Protein AF-A0A353C1I8-F1 (afdb_monomer)

Sequence (495 aa):
MKKYILSLVLAIIIIFTGSYCLAETSTTELSKLLEEGRFQEIILKARKELRRQPDNPEINLRLGQALTERLQFTEAIPYLEKANHQNDYLWIKGWALDYLGRCYFATNALDESRADFKECLELKATPNGLNDATYYDNLFGFSERFAKWSTIPSEHFIFHFEQPSKVQDTAAFIRDYENAFTKIAPFFQAKIPRKIQYFIWNSDELMRFFHSPGGFTNSEYCIIHARYFQSAGHEMTQVFSYYIHPFPVRVGLINEGVAVYFDQTGTDQLKLARWLLAEHDVHQVSIRELWNQWNQLPEEESYPVAGSFVKYLMEHGGEQKFKRLLADQSIENARRIYGSRLDRFIKDFEKLLSSPNEVVKIDALKLTKAYWSNDPQMQNLGMADDPRCFFVELEMPRSDILPDQLGGFPKDIPQEYRTFILTADGKLPIAVNTDTMKMTLNNQSYWYIQFEISNDDFNKMEPGIEYRLAAVKADPKNRIRISPEVKLTRSVSEK

Foldseek 3Di:
DVVVVVVVVVVVVCVVVVVVVVVVVLLVVLVVCVVVLVLVVLLVSLVVVCVVVVLPLSSLLSNLVSCVSLLVLVVSQVSLVSNQPRDPQLVSNLSSLLSNLSSCLLVVVNVSNLVSLVVSCVSPRDPVSNLSSVLVCVQSLNDPLQVPWDWDDDDQAIETESDCVLVVDPPVLVVVLVVLCVVQCVLLVFDQPGRAYEYEDPDCVCCVNVVDRAKEEPLSSNYIYGYSPFQSQQRVQLNSLPRSESQAADFCLQSLLSSLLSSPPPFQLLLQLLVVCVVVVNQFDQVLCCRVPVVPDDPSNSNSLSVVLLVLCCVPVHSVLSSVCSRYVHVVVVCVSRPPCVVVSRVVSRVSSNPPRPPPPLLAWEFDEKAACPRPVNVSQVGDNDRQKMKTWTDGPPPSDDCPVVQFDDPVQDVLQVWKWWDFPPADIFGWDWGWDWTADPNDIITIIMIGGDPVRVVSADAPTKIDMDRPDQDPSNHYHYPPPHIDGRHDPPD

Radius of gyration: 30.58 Å; Cα contacts (8 Å, |Δi|>4): 759; chains: 1; bounding box: 70×41×117 Å

Mean predicted aligned error: 13.01 Å

Solvent-accessible surface area (backbone atoms only — not comparable to full-atom values): 26838 Å² total; per-residue (Å²): 108,73,70,59,53,52,52,51,53,50,49,50,50,51,52,52,52,53,52,49,56,52,49,57,56,46,54,54,51,47,52,53,33,54,77,70,65,40,32,74,57,34,43,57,49,32,58,60,48,35,76,78,44,75,71,43,25,66,52,26,31,52,31,16,52,29,27,43,80,66,70,36,27,84,73,12,43,70,29,16,52,45,11,41,73,52,56,92,50,55,54,53,30,26,49,15,24,35,54,37,16,53,27,24,46,70,70,68,40,55,68,62,12,50,50,25,33,51,50,22,62,72,62,49,48,39,74,67,52,34,51,51,34,50,50,50,32,52,72,72,57,65,40,76,82,44,73,75,36,50,76,49,78,58,95,61,37,34,37,34,25,59,56,57,86,79,45,88,50,59,68,58,54,52,49,51,38,53,52,38,47,68,66,50,45,76,77,56,68,36,70,72,94,63,59,32,40,37,37,33,38,81,61,76,55,50,32,75,75,68,72,34,90,58,54,52,60,45,48,91,70,35,32,34,43,30,35,76,83,57,60,60,16,29,54,58,36,48,37,38,56,45,46,63,32,100,75,49,41,81,29,58,36,57,52,48,4,50,12,52,60,52,15,76,78,79,62,45,28,55,61,50,20,34,49,46,29,59,77,70,70,52,77,78,71,57,65,67,54,29,52,78,37,55,81,76,42,60,69,84,41,39,44,26,44,17,12,29,48,44,52,48,44,32,75,76,64,32,56,73,54,46,60,60,27,53,39,34,42,47,68,70,50,41,39,73,72,52,42,84,51,43,67,51,52,52,52,58,47,43,50,60,52,62,44,80,68,79,75,80,68,71,66,46,45,32,37,60,45,55,42,47,21,71,34,70,75,35,45,76,68,72,48,71,75,42,85,48,29,32,36,32,36,49,52,66,76,97,56,68,72,73,59,91,80,46,93,42,71,71,81,89,55,58,65,68,55,71,36,40,30,37,38,37,94,97,52,79,73,34,70,44,48,79,50,56,46,82,45,76,55,95,95,39,79,46,42,32,36,41,32,40,38,50,74,73,53,49,70,68,54,59,60,77,44,63,30,32,65,41,62,77,35,83,43,94,75,49,38,62,40,70,41,97,72,30,49,47,58,45,72,74,79,81,128

pLDDT: mean 83.52, std 16.04, range [29.86, 98.69]

Secondary structure (DSSP, 8-state):
-HHHHHHHHHHHHHHHHHHHHHHHHHHHHHHHHHHTT-HHHHHHHHHHHHTT-TT-HHHHHHHHHHHHTTT-HHHHHHHHHHHHHS-S-HHHHHHHHHHHHHHHHHTT-HHHHHHHHHHHHHH---HHHHHHHHHHHHHTT-SGGGGGSEEEE-SSEEEEES-GGGSTTHHHHHHHHHHHHHHHHHHH----SSPEEEEEE-STHHHHHH--SSEEEETTTTEEEEETTS-SSHHHHHHHHHTTSSS-B--HHHHHHHHHHTSSS---HHHHHHHHHHHTT-----HHHHHH-GGGS-HHHHHHHHHHHHHHHHHHH-HHHHHHHHHB--HHHHHHHHTTHHHHHHHHHHHHHTS---------EEEEEEEETTSHHHHTTT----TTEEEEEEE----S--GGGS-SS-TTS-GGGS-EEEE-TTS--EEEEEEEEEEEETTEEEEEEEEEE-HHHHHTPPTTPEEEEEESS--TT--EEE-TT-EEE------

Nearest PDB structures (foldseek):
  5lyn-assembly1_B  TM=8.094E-01  e=4.444E-02  Saccharomyces cerevisiae
  5lyp-assembly1_A  TM=7.449E-01  e=5.897E-02  Saccharomyces cerevisiae
  6ww7-assembly1_B  TM=6.522E-01  e=4.700E-01  Homo sapiens
  3u4t-assembly2_B  TM=4.123E-01  e=1.445E-01  Cytophaga hutchinsonii ATCC 33406
  6voa-assembly1_F  TM=2.983E-01  e=1.099E+00  Bos taurus

Structure (mmCIF, N/CA/C/O backbone):
data_AF-A0A353C1I8-F1
#
_entry.id   AF-A0A353C1I8-F1
#
loop_
_atom_site.group_PDB
_atom_site.id
_atom_site.type_symbol
_atom_site.label_atom_id
_atom_site.label_alt_id
_atom_site.label_comp_id
_atom_site.label_asym_id
_atom_site.label_entity_id
_atom_site.label_seq_id
_atom_site.pdbx_PDB_ins_code
_atom_site.Cartn_x
_atom_site.Cartn_y
_atom_site.Cartn_z
_atom_site.occupancy
_atom_site.B_iso_or_equiv
_atom_site.auth_seq_id
_atom_site.auth_comp_id
_atom_site.auth_asym_id
_atom_site.auth_atom_id
_atom_site.pdbx_PDB_model_num
ATOM 1 N N . MET A 1 1 ? 39.532 10.361 -61.405 1.00 53.44 1 MET A N 1
ATOM 2 C CA . MET A 1 1 ? 39.625 10.078 -59.952 1.00 53.44 1 MET A CA 1
ATOM 3 C C . MET A 1 1 ? 39.045 11.183 -59.065 1.00 53.44 1 MET A C 1
ATOM 5 O O . MET A 1 1 ? 38.074 10.896 -58.385 1.00 53.44 1 MET A O 1
ATOM 9 N N . LYS A 1 2 ? 39.525 12.440 -59.098 1.00 47.44 2 LYS A N 1
ATOM 10 C CA . LYS A 1 2 ? 39.047 13.515 -58.187 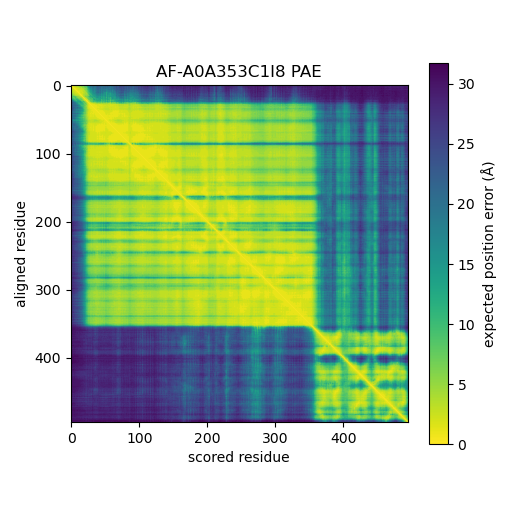1.00 47.44 2 LYS A CA 1
ATOM 11 C C . LYS A 1 2 ? 37.521 13.776 -58.184 1.00 47.44 2 LYS A C 1
ATOM 13 O O . LYS A 1 2 ? 36.954 13.932 -57.111 1.00 47.44 2 LYS A O 1
ATOM 18 N N . LYS A 1 3 ? 36.837 13.754 -59.341 1.00 49.81 3 LYS A N 1
ATOM 19 C CA . LYS A 1 3 ? 35.361 13.923 -59.417 1.00 49.81 3 LYS A CA 1
ATOM 20 C C . LYS A 1 3 ? 34.565 12.770 -58.781 1.00 49.81 3 LYS A C 1
ATOM 22 O O . LYS A 1 3 ? 33.515 13.011 -58.194 1.00 49.81 3 LYS A O 1
ATOM 27 N N . TYR A 1 4 ? 35.074 11.540 -58.868 1.00 53.56 4 TYR A N 1
ATOM 28 C CA . TYR A 1 4 ? 34.428 10.359 -58.283 1.00 53.56 4 TYR A CA 1
ATOM 29 C C . TYR A 1 4 ? 34.605 10.313 -56.762 1.00 53.56 4 TYR A C 1
ATOM 31 O O . TYR A 1 4 ? 33.657 10.001 -56.055 1.00 53.56 4 TYR A O 1
ATOM 39 N N . ILE A 1 5 ? 35.776 10.720 -56.256 1.00 58.53 5 ILE A N 1
ATOM 40 C CA . ILE A 1 5 ? 36.032 10.847 -54.812 1.00 58.53 5 ILE A CA 1
ATOM 41 C C . ILE A 1 5 ? 35.139 11.938 -54.203 1.00 58.53 5 ILE A C 1
ATOM 43 O O . ILE A 1 5 ? 34.511 11.701 -53.180 1.00 58.53 5 ILE A O 1
ATOM 47 N N . LEU A 1 6 ? 35.006 13.098 -54.859 1.00 44.75 6 LEU A N 1
ATOM 48 C CA . LEU A 1 6 ? 34.136 14.177 -54.376 1.00 44.75 6 LEU A CA 1
ATOM 49 C C . LEU A 1 6 ? 32.653 13.768 -54.348 1.00 44.75 6 LEU A C 1
ATOM 51 O O . LEU A 1 6 ? 31.956 14.084 -53.393 1.00 44.75 6 LEU A O 1
ATOM 55 N N . SER A 1 7 ? 32.187 13.025 -55.358 1.00 50.56 7 SER A N 1
ATOM 56 C CA . SER A 1 7 ? 30.799 12.533 -55.419 1.00 50.56 7 SER A CA 1
ATOM 57 C C . SER A 1 7 ? 30.518 11.449 -54.370 1.00 50.56 7 SER A C 1
ATOM 59 O O . SER A 1 7 ? 29.439 11.433 -53.785 1.00 50.56 7 SER A O 1
ATOM 61 N N . LEU A 1 8 ? 31.495 10.578 -54.087 1.00 55.38 8 LEU A N 1
ATOM 62 C CA . LEU A 1 8 ? 31.402 9.566 -53.031 1.00 55.38 8 LEU A CA 1
ATOM 63 C C . LEU A 1 8 ? 31.379 10.210 -51.637 1.00 55.38 8 LEU A C 1
ATOM 65 O O . LEU A 1 8 ? 30.558 9.836 -50.808 1.00 55.38 8 LEU A O 1
ATOM 69 N N . VAL A 1 9 ? 32.225 11.215 -51.396 1.00 62.06 9 VAL A N 1
ATOM 70 C CA . VAL A 1 9 ? 32.237 11.973 -50.135 1.00 62.06 9 VAL A CA 1
ATOM 71 C C . VAL A 1 9 ? 30.920 12.727 -49.938 1.00 62.06 9 VAL A C 1
ATOM 73 O O . VAL A 1 9 ? 30.363 12.681 -48.847 1.00 62.06 9 VAL A O 1
ATOM 76 N N . LEU A 1 10 ? 30.365 13.351 -50.984 1.00 54.94 10 LEU A N 1
ATOM 77 C CA . LEU A 1 10 ? 29.067 14.030 -50.897 1.00 54.94 10 LEU A CA 1
ATOM 78 C C . LEU A 1 10 ? 27.916 13.051 -50.614 1.00 54.94 10 LEU A C 1
ATOM 80 O O . LEU A 1 10 ? 27.048 13.352 -49.802 1.00 54.94 10 LEU A O 1
ATOM 84 N N . ALA A 1 11 ? 27.918 11.875 -51.251 1.00 58.38 11 ALA A N 1
ATOM 85 C CA . ALA A 1 11 ? 26.917 10.836 -51.011 1.00 58.38 11 ALA A CA 1
ATOM 86 C C . ALA A 1 11 ? 27.003 10.279 -49.582 1.00 58.38 11 ALA A C 1
ATOM 88 O O . ALA A 1 11 ? 25.976 10.119 -48.931 1.00 58.38 11 ALA A O 1
ATOM 89 N N . ILE A 1 12 ? 28.216 10.053 -49.068 1.00 65.12 12 ILE A N 1
ATOM 90 C CA . ILE A 1 12 ? 28.443 9.657 -47.673 1.00 65.12 12 ILE A CA 1
ATOM 91 C C . ILE A 1 12 ? 27.928 10.752 -46.734 1.00 65.12 12 ILE A C 1
ATOM 93 O O . ILE A 1 12 ? 27.145 10.449 -45.843 1.00 65.12 12 ILE A O 1
ATOM 97 N N . ILE A 1 13 ? 28.271 12.022 -46.967 1.00 62.88 13 ILE A N 1
ATOM 98 C CA . ILE A 1 13 ? 27.794 13.139 -46.138 1.00 62.88 13 ILE A CA 1
ATOM 99 C C . ILE A 1 13 ? 26.263 13.219 -46.141 1.00 62.88 13 ILE A C 1
ATOM 101 O O . ILE A 1 13 ? 25.685 13.343 -45.072 1.00 62.88 13 ILE A O 1
ATOM 105 N N . ILE A 1 14 ? 25.597 13.090 -47.293 1.00 59.69 14 ILE A N 1
ATOM 106 C CA . ILE A 1 14 ? 24.125 13.135 -47.390 1.00 59.69 14 ILE A CA 1
ATOM 107 C C . ILE A 1 14 ? 23.469 11.937 -46.683 1.00 59.69 14 ILE A C 1
ATOM 109 O O . ILE A 1 14 ? 22.440 12.094 -46.027 1.00 59.69 14 ILE A O 1
ATOM 113 N N . ILE A 1 15 ? 24.057 10.741 -46.777 1.00 58.75 15 ILE A N 1
ATOM 114 C CA . ILE A 1 15 ? 23.568 9.550 -46.066 1.00 58.75 15 ILE A CA 1
ATOM 115 C C . ILE A 1 15 ? 23.750 9.719 -44.552 1.00 58.75 15 ILE A C 1
ATOM 117 O O . ILE A 1 15 ? 22.837 9.396 -43.790 1.00 58.75 15 ILE A O 1
ATOM 121 N N . PHE A 1 16 ? 24.889 10.260 -44.112 1.00 55.78 16 PHE A N 1
ATOM 122 C CA . PHE A 1 16 ? 25.158 10.524 -42.701 1.00 55.78 16 PHE A CA 1
ATOM 123 C C . PHE A 1 16 ? 24.246 11.623 -42.143 1.00 55.78 16 PHE A C 1
ATOM 125 O O . PHE A 1 16 ? 23.630 11.406 -41.105 1.00 55.78 16 PHE A O 1
ATOM 132 N N . THR A 1 17 ? 24.074 12.755 -42.835 1.00 54.47 17 THR A N 1
ATOM 133 C CA . THR A 1 17 ? 23.205 13.855 -42.376 1.00 54.47 17 THR A CA 1
ATOM 134 C C . THR A 1 17 ? 21.725 13.483 -42.414 1.00 54.47 17 THR A C 1
ATOM 136 O O . THR A 1 17 ? 20.994 13.808 -41.481 1.00 54.47 17 THR A O 1
ATOM 139 N N . GLY A 1 18 ? 21.280 12.741 -43.433 1.00 51.94 18 GLY A N 1
ATOM 140 C CA . GLY A 1 18 ? 19.916 12.210 -43.502 1.00 51.94 18 GLY A CA 1
ATOM 141 C C . GLY A 1 18 ? 19.620 11.196 -42.394 1.00 51.94 18 GLY A C 1
ATOM 142 O O . GLY A 1 18 ? 18.542 11.228 -41.804 1.00 51.94 18 GLY A O 1
ATOM 143 N N . SER A 1 19 ? 20.589 10.338 -42.058 1.00 58.53 19 SER A N 1
ATOM 144 C CA . SER A 1 19 ? 20.462 9.385 -40.945 1.00 58.53 19 SER A CA 1
ATOM 145 C C . SER A 1 19 ? 20.445 10.084 -39.583 1.00 58.53 19 SER A C 1
ATOM 147 O O . SER A 1 19 ? 19.695 9.664 -38.706 1.00 58.53 19 SER A O 1
ATOM 149 N N . TYR A 1 20 ? 21.217 11.165 -39.425 1.00 57.91 20 TYR A N 1
ATOM 150 C CA . TYR A 1 20 ? 21.259 11.969 -38.200 1.00 57.91 20 TYR A CA 1
ATOM 151 C C . TYR A 1 20 ? 19.944 12.724 -37.961 1.00 57.91 20 TYR A C 1
ATOM 153 O O . TYR A 1 20 ? 19.360 12.620 -36.888 1.00 57.91 20 TYR A O 1
ATOM 161 N N . CYS A 1 21 ? 19.421 13.404 -38.987 1.00 55.50 21 CYS A N 1
ATOM 162 C CA . CYS A 1 21 ? 18.167 14.157 -38.892 1.00 55.50 21 CYS A CA 1
ATOM 163 C C . CYS A 1 21 ? 16.962 13.235 -38.621 1.00 55.50 21 CYS A C 1
ATOM 165 O O . CYS A 1 21 ? 16.098 13.550 -37.803 1.00 55.50 21 CYS A O 1
ATOM 167 N N . LEU A 1 22 ? 16.925 12.048 -39.241 1.00 59.00 22 LEU A N 1
ATOM 168 C CA . LEU A 1 22 ? 15.900 11.042 -38.946 1.00 59.00 22 LEU A CA 1
ATOM 169 C C . LEU A 1 22 ? 16.014 10.481 -37.520 1.00 59.00 22 LEU A C 1
ATOM 171 O O . LEU A 1 22 ? 14.983 10.237 -36.901 1.00 59.00 22 LEU A O 1
ATOM 175 N N . ALA A 1 23 ? 17.230 10.292 -36.996 1.00 59.75 23 ALA A N 1
ATOM 176 C CA . ALA A 1 23 ? 17.440 9.829 -35.623 1.00 59.75 23 ALA A CA 1
ATOM 177 C C . ALA A 1 23 ? 16.938 10.853 -34.590 1.00 59.75 23 ALA A C 1
ATOM 179 O O . ALA A 1 23 ? 16.207 10.483 -33.679 1.00 59.75 23 ALA A O 1
ATOM 180 N N . GLU A 1 24 ? 17.251 12.134 -34.785 1.00 62.72 24 GLU A N 1
ATOM 181 C CA . GLU A 1 24 ? 16.838 13.241 -33.907 1.00 62.72 24 GLU A CA 1
ATOM 182 C C . GLU A 1 24 ? 15.310 13.447 -33.898 1.00 62.72 24 GLU A C 1
ATOM 184 O O . GLU A 1 24 ? 14.692 13.699 -32.860 1.00 62.72 24 GLU A O 1
ATOM 189 N N . THR A 1 25 ? 14.663 13.251 -35.052 1.00 69.94 25 THR A N 1
ATOM 190 C CA . THR A 1 25 ? 13.193 13.295 -35.152 1.00 69.94 25 THR A CA 1
ATOM 191 C C . THR A 1 25 ? 12.544 12.107 -34.423 1.00 69.94 25 THR A C 1
ATOM 193 O O . THR A 1 25 ? 11.500 12.261 -33.787 1.00 69.94 25 THR A O 1
ATOM 196 N N . SER A 1 26 ? 13.171 10.927 -34.484 1.00 76.25 26 SER A N 1
ATOM 197 C CA . SER A 1 26 ? 12.710 9.703 -33.811 1.00 76.25 26 SER A CA 1
ATOM 198 C C . SER A 1 26 ? 12.802 9.796 -32.291 1.00 76.25 26 SER A C 1
ATOM 200 O O . SER A 1 26 ? 11.831 9.503 -31.595 1.00 76.25 26 SER A O 1
ATOM 202 N N . THR A 1 27 ? 13.940 10.236 -31.753 1.00 83.19 27 THR A N 1
ATOM 203 C CA . THR A 1 27 ? 14.143 10.322 -30.299 1.00 83.19 27 THR A CA 1
ATOM 204 C C . THR A 1 27 ? 13.240 11.370 -29.648 1.00 83.19 27 THR A C 1
ATOM 206 O O . THR A 1 27 ? 12.719 11.147 -28.550 1.00 83.19 27 THR A O 1
ATOM 209 N N . THR A 1 28 ? 12.948 12.460 -30.365 1.00 87.50 28 THR A N 1
ATOM 210 C CA . THR A 1 28 ? 11.941 13.453 -29.961 1.00 87.50 28 THR A CA 1
ATOM 211 C C . THR A 1 28 ? 10.545 12.827 -29.849 1.00 87.50 28 THR A C 1
ATOM 213 O O . THR A 1 28 ? 9.833 13.053 -28.870 1.00 87.50 28 THR A O 1
ATOM 216 N N . GLU A 1 29 ? 10.149 11.995 -30.816 1.00 92.06 29 GLU A N 1
ATOM 217 C CA . GLU A 1 29 ? 8.852 11.310 -30.783 1.00 92.06 29 GLU A CA 1
ATOM 218 C C . GLU A 1 29 ? 8.757 10.291 -29.635 1.00 92.06 29 GLU A C 1
ATOM 220 O O . GLU A 1 29 ? 7.744 10.252 -28.935 1.00 92.06 29 GLU A O 1
ATOM 225 N N . LEU A 1 30 ? 9.805 9.490 -29.407 1.00 93.44 30 LEU A N 1
ATOM 226 C CA . LEU A 1 30 ? 9.844 8.536 -28.292 1.00 93.44 30 LEU A CA 1
ATOM 227 C C . LEU A 1 30 ? 9.759 9.241 -26.933 1.00 93.44 30 LEU A C 1
ATOM 229 O O . LEU A 1 30 ? 9.073 8.751 -26.040 1.00 93.44 30 LEU A O 1
ATOM 233 N N . SER A 1 31 ? 10.414 10.395 -26.788 1.00 89.50 31 SER A N 1
ATOM 234 C CA . SER A 1 31 ? 10.361 11.192 -25.557 1.00 89.50 31 SER A CA 1
ATOM 235 C C . SER A 1 31 ? 8.953 11.740 -25.304 1.00 89.50 31 SER A C 1
ATOM 237 O O . SER A 1 31 ? 8.444 11.619 -24.195 1.00 89.50 31 SER A O 1
ATOM 239 N N . LYS A 1 32 ? 8.261 12.217 -26.346 1.00 93.19 32 LYS A N 1
ATOM 240 C CA . LYS A 1 32 ? 6.855 12.635 -26.234 1.00 93.19 32 LYS A CA 1
ATOM 241 C C . LYS A 1 32 ? 5.934 11.483 -25.817 1.00 93.19 32 LYS A C 1
ATOM 243 O O . LYS A 1 32 ? 5.070 11.652 -24.966 1.00 93.19 32 LYS A O 1
ATOM 248 N N . LEU A 1 33 ? 6.110 10.299 -26.405 1.00 94.50 33 LEU A N 1
ATOM 249 C CA . LEU A 1 33 ? 5.322 9.121 -26.026 1.00 94.50 33 LEU A CA 1
ATOM 250 C C . LEU A 1 33 ? 5.577 8.694 -24.575 1.00 94.50 33 LEU A C 1
ATOM 252 O O . LEU A 1 33 ? 4.664 8.171 -23.938 1.00 94.50 33 LEU A O 1
ATOM 256 N N . LEU A 1 34 ? 6.795 8.905 -24.066 1.00 91.62 34 LEU A N 1
ATOM 257 C CA . LEU A 1 34 ? 7.148 8.644 -22.671 1.00 91.62 34 LEU A CA 1
ATOM 258 C C . LEU A 1 34 ? 6.402 9.595 -21.731 1.00 91.62 34 LEU A C 1
ATOM 260 O O . LEU A 1 34 ? 5.792 9.130 -20.774 1.00 91.62 34 LEU A O 1
ATOM 264 N N . GLU A 1 35 ? 6.376 10.891 -22.049 1.00 90.38 35 GLU A N 1
ATOM 265 C CA . GLU A 1 35 ? 5.594 11.895 -21.310 1.00 90.38 35 GLU A CA 1
ATOM 266 C C . GLU A 1 35 ? 4.085 11.588 -21.329 1.00 90.38 35 GLU A C 1
ATOM 268 O O . GLU A 1 35 ? 3.392 11.806 -20.339 1.00 90.38 35 GLU A O 1
ATOM 273 N N . GLU A 1 36 ? 3.573 11.032 -22.432 1.00 93.06 36 GLU A N 1
ATOM 274 C CA . GLU A 1 36 ? 2.180 10.578 -22.561 1.00 93.06 36 GLU A CA 1
ATOM 275 C C . GLU A 1 36 ? 1.908 9.213 -21.886 1.00 93.06 36 GLU A C 1
ATOM 277 O O . GLU A 1 36 ? 0.770 8.741 -21.904 1.00 93.06 36 GLU A O 1
ATOM 282 N N . GLY A 1 37 ? 2.925 8.535 -21.336 1.00 91.31 37 GLY A N 1
ATOM 283 C CA . GLY A 1 37 ? 2.793 7.201 -20.730 1.00 91.31 37 GLY A CA 1
ATOM 284 C C . GLY A 1 37 ? 2.445 6.083 -21.726 1.00 91.31 37 GLY A C 1
ATOM 285 O O . GLY A 1 37 ? 1.961 5.014 -21.349 1.00 91.31 37 GLY A O 1
ATOM 286 N N . ARG A 1 38 ? 2.668 6.292 -23.030 1.00 94.62 38 ARG A N 1
ATOM 287 C CA . ARG A 1 38 ? 2.300 5.350 -24.107 1.00 94.62 38 ARG A CA 1
ATOM 288 C C . ARG A 1 38 ? 3.380 4.293 -24.326 1.00 94.62 38 ARG A C 1
ATOM 290 O O . ARG A 1 38 ? 3.871 4.085 -25.438 1.00 94.62 38 ARG A O 1
ATOM 297 N N . PHE A 1 39 ? 3.728 3.577 -23.259 1.00 94.94 39 PHE A N 1
ATOM 298 C CA . PHE A 1 39 ? 4.864 2.648 -23.212 1.00 94.94 39 PHE A CA 1
ATOM 299 C C . PHE A 1 39 ? 4.815 1.551 -24.282 1.00 94.94 39 PHE A C 1
ATOM 301 O O . PHE A 1 39 ? 5.831 1.227 -24.894 1.00 94.94 39 PHE A O 1
ATOM 308 N N . GLN A 1 40 ? 3.629 1.013 -24.585 1.00 94.88 40 GLN A N 1
ATOM 309 C CA . GLN A 1 40 ? 3.490 -0.025 -25.611 1.00 94.88 40 GLN A CA 1
ATOM 310 C C . GLN A 1 40 ? 3.899 0.472 -27.008 1.00 94.88 40 GLN A C 1
ATOM 312 O O . GLN A 1 40 ? 4.462 -0.283 -27.803 1.00 94.88 40 GLN A O 1
ATOM 317 N N . GLU A 1 41 ? 3.640 1.741 -27.319 1.00 95.94 41 GLU A N 1
ATOM 318 C CA . GLU A 1 41 ? 4.019 2.332 -28.602 1.00 95.94 41 GLU A CA 1
ATOM 319 C C . GLU A 1 41 ? 5.510 2.631 -28.667 1.00 95.94 41 GLU A C 1
ATOM 321 O O . GLU A 1 41 ? 6.123 2.384 -29.709 1.00 95.94 41 GLU A O 1
ATOM 326 N N . ILE A 1 42 ? 6.104 3.063 -27.549 1.00 97.44 42 ILE A N 1
ATOM 327 C CA . ILE A 1 42 ? 7.559 3.200 -27.411 1.00 97.44 42 ILE A CA 1
ATOM 328 C C . ILE A 1 42 ? 8.226 1.858 -27.706 1.00 97.44 42 ILE A C 1
ATOM 330 O O . ILE A 1 42 ? 9.104 1.797 -28.563 1.00 97.44 42 ILE A O 1
ATOM 334 N N . ILE A 1 43 ? 7.759 0.767 -27.086 1.00 97.56 43 ILE A N 1
ATOM 335 C CA . ILE A 1 43 ? 8.314 -0.578 -27.297 1.00 97.56 43 ILE A CA 1
ATOM 336 C C . ILE A 1 43 ? 8.291 -0.958 -28.785 1.00 97.56 43 ILE A C 1
ATOM 338 O O . ILE A 1 43 ? 9.296 -1.420 -29.331 1.00 97.56 43 ILE A O 1
ATOM 342 N N . LEU A 1 44 ? 7.163 -0.751 -29.470 1.00 96.62 44 LEU A N 1
ATOM 343 C CA . LEU A 1 44 ? 7.022 -1.094 -30.888 1.00 96.62 44 LEU A CA 1
ATOM 344 C C . LEU A 1 44 ? 7.925 -0.241 -31.795 1.00 96.62 44 LEU A C 1
ATOM 346 O O . LEU A 1 44 ? 8.568 -0.781 -32.705 1.00 96.62 44 LEU A O 1
ATOM 350 N N . LYS A 1 45 ? 7.978 1.076 -31.563 1.00 96.12 45 LYS A N 1
ATOM 351 C CA . LYS A 1 45 ? 8.762 2.016 -32.377 1.00 96.12 45 LYS A CA 1
ATOM 352 C C . LYS A 1 45 ? 10.259 1.881 -32.129 1.00 96.12 45 LYS A C 1
ATOM 354 O O . LYS A 1 45 ? 10.999 1.653 -33.087 1.00 96.12 45 LYS A O 1
ATOM 359 N N . ALA A 1 46 ? 10.690 1.888 -30.871 1.00 96.62 46 ALA A N 1
ATOM 360 C CA . ALA A 1 46 ? 12.096 1.755 -30.508 1.00 96.62 46 ALA A CA 1
ATOM 361 C C . ALA A 1 46 ? 12.685 0.436 -31.036 1.00 96.62 46 ALA A C 1
ATOM 363 O O . ALA A 1 46 ? 13.735 0.441 -31.673 1.00 96.62 46 ALA A O 1
ATOM 364 N N . ARG A 1 47 ? 11.966 -0.696 -30.934 1.00 97.31 47 ARG A N 1
ATOM 365 C CA . ARG A 1 47 ? 12.409 -1.968 -31.549 1.00 97.31 47 ARG A CA 1
ATOM 366 C C . ARG A 1 47 ? 12.583 -1.877 -33.064 1.00 97.31 47 ARG A C 1
ATOM 368 O O . ARG A 1 47 ? 13.465 -2.528 -33.622 1.00 97.31 47 ARG A O 1
ATOM 375 N N . LYS A 1 48 ? 11.732 -1.120 -33.763 1.00 95.38 48 LYS A N 1
ATOM 376 C CA . LYS A 1 48 ? 11.855 -0.916 -35.215 1.00 95.38 48 LYS A CA 1
ATOM 377 C C . LYS A 1 48 ? 13.084 -0.084 -35.564 1.00 95.38 48 LYS A C 1
ATOM 379 O O . LYS A 1 48 ? 13.724 -0.373 -36.575 1.00 95.38 48 LYS A O 1
ATOM 384 N N . GLU A 1 49 ? 13.400 0.913 -34.755 1.00 93.81 49 GLU A N 1
ATOM 385 C CA . GLU A 1 49 ? 14.545 1.797 -34.959 1.00 93.81 49 GLU A CA 1
ATOM 386 C C . GLU A 1 49 ? 15.870 1.120 -34.604 1.00 93.81 49 GLU A C 1
ATOM 388 O O . GLU A 1 49 ? 16.806 1.179 -35.402 1.00 93.81 49 GLU A O 1
ATOM 393 N N . LEU A 1 50 ? 15.923 0.361 -33.505 1.00 95.06 50 LEU A N 1
ATOM 394 C CA . LEU A 1 50 ? 17.107 -0.409 -33.104 1.00 95.06 50 LEU A CA 1
ATOM 395 C C . LEU A 1 50 ? 17.500 -1.485 -34.126 1.00 95.06 50 LEU A C 1
ATOM 397 O O . LEU A 1 50 ? 18.662 -1.867 -34.193 1.00 95.06 50 LEU A O 1
ATOM 401 N N . ARG A 1 51 ? 16.588 -1.938 -35.002 1.00 94.50 51 ARG A N 1
ATOM 402 C CA . ARG A 1 51 ? 16.975 -2.784 -36.153 1.00 94.50 51 ARG A CA 1
ATOM 403 C C . ARG A 1 51 ? 17.915 -2.076 -37.131 1.00 94.50 51 ARG A C 1
ATOM 405 O O . ARG A 1 51 ? 18.622 -2.744 -37.876 1.00 94.50 51 ARG A O 1
ATOM 412 N N . ARG A 1 52 ? 17.872 -0.744 -37.185 1.00 92.56 52 ARG A N 1
ATOM 413 C CA . ARG A 1 52 ? 18.710 0.093 -38.056 1.00 92.56 52 ARG A CA 1
ATOM 414 C C . ARG A 1 52 ? 19.893 0.688 -37.299 1.00 92.56 52 ARG A C 1
ATOM 416 O O . ARG A 1 52 ? 20.953 0.848 -37.889 1.00 92.56 52 ARG A O 1
ATOM 423 N N . GLN A 1 53 ? 19.696 1.025 -36.026 1.00 90.50 53 GLN A N 1
ATOM 424 C CA . GLN A 1 53 ? 20.691 1.660 -35.162 1.00 90.50 53 GLN A CA 1
ATOM 425 C C . GLN A 1 53 ? 20.791 0.895 -33.828 1.00 90.50 53 GLN A C 1
ATOM 427 O O . GLN A 1 53 ? 20.293 1.375 -32.812 1.00 90.50 53 GLN A O 1
ATOM 432 N N . PRO A 1 54 ? 21.374 -0.317 -33.819 1.00 91.25 54 PRO A N 1
ATOM 433 C CA . PRO A 1 54 ? 21.321 -1.222 -32.664 1.00 91.25 54 PRO A CA 1
ATOM 434 C C . PRO A 1 54 ? 22.011 -0.684 -31.406 1.00 91.25 54 PRO A C 1
ATOM 436 O O . PRO A 1 54 ? 21.625 -1.060 -30.298 1.00 91.25 54 PRO A O 1
ATOM 439 N N . ASP A 1 55 ? 22.985 0.205 -31.586 1.00 90.94 55 ASP A N 1
ATOM 440 C CA . ASP A 1 55 ? 23.803 0.781 -30.518 1.00 90.94 55 ASP A CA 1
ATOM 441 C C . ASP A 1 55 ? 23.440 2.252 -30.245 1.00 90.94 55 ASP A C 1
ATOM 443 O O . ASP A 1 55 ? 24.205 2.967 -29.612 1.00 90.94 55 ASP A O 1
ATOM 447 N N . ASN A 1 56 ? 22.287 2.745 -30.734 1.00 93.12 56 ASN A N 1
ATOM 448 C CA . ASN A 1 56 ? 21.839 4.101 -30.397 1.00 93.12 56 ASN A CA 1
ATOM 449 C C . ASN A 1 56 ? 21.459 4.152 -28.904 1.00 93.12 56 ASN A C 1
ATOM 451 O O . ASN A 1 56 ? 20.484 3.498 -28.511 1.00 93.12 56 ASN A O 1
ATOM 455 N N . PRO A 1 57 ? 22.186 4.906 -28.066 1.00 94.44 57 PRO A N 1
ATOM 456 C CA . PRO A 1 57 ? 22.026 4.817 -26.621 1.00 94.44 57 PRO A CA 1
ATOM 457 C C . PRO A 1 57 ? 20.712 5.421 -26.125 1.00 94.44 57 PRO A C 1
ATOM 459 O O . PRO A 1 57 ? 20.113 4.891 -25.194 1.00 94.44 57 PRO A O 1
ATOM 462 N N . GLU A 1 58 ? 20.212 6.478 -26.770 1.00 95.00 58 GLU A N 1
ATOM 463 C CA . GLU A 1 58 ? 18.945 7.102 -26.387 1.00 95.00 58 GLU A CA 1
ATOM 464 C C . GLU A 1 58 ? 17.755 6.194 -26.717 1.00 95.00 58 GLU A C 1
ATOM 466 O O . GLU A 1 58 ? 16.867 6.012 -25.889 1.00 95.00 58 GLU A O 1
ATOM 471 N N . ILE A 1 59 ? 17.748 5.552 -27.889 1.00 96.12 59 ILE A N 1
ATOM 472 C CA . ILE A 1 59 ? 16.670 4.620 -28.258 1.00 96.12 59 ILE A CA 1
ATOM 473 C C . ILE A 1 59 ? 16.697 3.380 -27.351 1.00 96.12 59 ILE A C 1
ATOM 475 O O . ILE A 1 59 ? 15.641 2.908 -26.922 1.00 96.12 59 ILE A O 1
ATOM 479 N N . ASN A 1 60 ? 17.892 2.871 -27.024 1.00 97.69 60 ASN A N 1
ATOM 480 C CA . ASN A 1 60 ? 18.063 1.791 -26.050 1.00 97.69 60 ASN A CA 1
ATOM 481 C C . ASN A 1 60 ? 17.533 2.202 -24.662 1.00 97.69 60 ASN A C 1
ATOM 483 O O . ASN A 1 60 ? 16.773 1.439 -24.065 1.00 97.69 60 ASN A O 1
ATOM 487 N N . LEU A 1 61 ? 17.832 3.422 -24.194 1.00 97.31 61 LEU A N 1
ATOM 488 C CA . LEU A 1 61 ? 17.289 3.960 -22.944 1.00 97.31 61 LEU A CA 1
ATOM 489 C C . LEU A 1 61 ? 15.758 4.007 -22.980 1.00 97.31 61 LEU A C 1
ATOM 491 O O . LEU A 1 61 ? 15.118 3.455 -22.093 1.00 97.31 61 LEU A O 1
ATOM 495 N N . ARG A 1 62 ? 15.155 4.614 -24.011 1.00 97.44 62 ARG A N 1
ATOM 496 C CA . ARG A 1 62 ? 13.688 4.742 -24.114 1.00 97.44 62 ARG A CA 1
ATOM 497 C C . ARG A 1 62 ? 12.986 3.387 -24.152 1.00 97.44 62 ARG A C 1
ATOM 499 O O . ARG A 1 62 ? 11.936 3.231 -23.531 1.00 97.44 62 ARG A O 1
ATOM 506 N N . LEU A 1 63 ? 13.558 2.403 -24.850 1.00 98.25 63 LEU A N 1
ATOM 507 C CA . LEU A 1 63 ? 13.034 1.038 -24.844 1.00 98.25 63 LEU A CA 1
ATOM 508 C C . LEU A 1 63 ? 13.143 0.402 -23.455 1.00 98.25 63 LEU A C 1
ATOM 510 O O . LEU A 1 63 ? 12.163 -0.167 -22.983 1.00 98.25 63 LEU A O 1
ATOM 514 N N . GLY A 1 64 ? 14.304 0.521 -22.810 1.00 98.38 64 GLY A N 1
ATOM 515 C CA . GLY A 1 64 ? 14.529 0.040 -21.450 1.00 98.38 64 GLY A CA 1
ATOM 516 C C . GLY A 1 64 ? 13.531 0.633 -20.456 1.00 98.38 64 GLY A C 1
ATOM 517 O O . GLY A 1 64 ? 12.842 -0.117 -19.775 1.00 98.38 64 GLY A O 1
ATOM 518 N N . GLN A 1 65 ? 13.362 1.958 -20.462 1.00 97.75 65 GLN A N 1
ATOM 519 C CA . GLN A 1 65 ? 12.388 2.667 -19.627 1.00 97.75 65 GLN A CA 1
ATOM 520 C C . GLN A 1 65 ? 10.969 2.138 -19.844 1.00 97.75 65 GLN A C 1
ATOM 522 O O . GLN A 1 65 ? 10.313 1.712 -18.900 1.00 97.75 65 GLN A O 1
ATOM 527 N N . ALA A 1 66 ? 10.511 2.082 -21.097 1.00 97.50 66 ALA A N 1
ATOM 528 C CA . ALA A 1 66 ? 9.169 1.604 -21.408 1.00 97.50 66 ALA A CA 1
ATOM 529 C C . ALA A 1 66 ? 8.942 0.134 -21.017 1.00 97.50 66 ALA A C 1
ATOM 531 O O . ALA A 1 66 ? 7.828 -0.230 -20.653 1.00 97.50 66 ALA A O 1
ATOM 532 N N . LEU A 1 67 ? 9.971 -0.716 -21.090 1.00 97.88 67 LEU A N 1
ATOM 533 C CA . LEU A 1 67 ? 9.899 -2.100 -20.618 1.00 97.88 67 LEU A CA 1
ATOM 534 C C . LEU A 1 67 ? 9.821 -2.169 -19.086 1.00 97.88 67 LEU A C 1
ATOM 536 O O . LEU A 1 67 ? 9.010 -2.935 -18.566 1.00 97.88 67 LEU A O 1
ATOM 540 N N . THR A 1 68 ? 10.596 -1.356 -18.363 1.00 96.81 68 THR A N 1
ATOM 541 C CA . THR A 1 68 ? 10.546 -1.267 -16.893 1.00 96.81 68 THR A CA 1
ATOM 542 C C . THR A 1 68 ? 9.183 -0.791 -16.398 1.00 96.81 68 THR A C 1
ATOM 544 O O . THR A 1 68 ? 8.606 -1.441 -15.534 1.00 96.81 68 THR A O 1
ATOM 547 N N . GLU A 1 69 ? 8.616 0.258 -17.004 1.00 93.00 69 GLU A N 1
ATOM 548 C CA . GLU A 1 69 ? 7.263 0.766 -16.695 1.00 93.00 69 GLU A CA 1
ATOM 549 C C . GLU A 1 69 ? 6.148 -0.238 -17.050 1.00 93.00 69 GLU A C 1
ATOM 551 O O . GLU A 1 69 ? 4.991 -0.111 -16.654 1.00 93.00 69 GLU A O 1
ATOM 556 N N . ARG A 1 70 ? 6.487 -1.280 -17.813 1.00 92.12 70 ARG A N 1
ATOM 557 C CA . ARG A 1 70 ? 5.614 -2.416 -18.134 1.00 92.12 70 ARG A CA 1
ATOM 558 C C . ARG A 1 70 ? 5.943 -3.661 -17.310 1.00 92.12 70 ARG A C 1
ATOM 560 O O . ARG A 1 70 ? 5.407 -4.729 -17.608 1.00 92.12 70 ARG A O 1
ATOM 567 N N . LEU A 1 71 ? 6.802 -3.529 -16.295 1.00 92.25 71 LEU A N 1
ATOM 568 C CA . LEU A 1 71 ? 7.285 -4.590 -15.404 1.00 92.25 71 LEU A CA 1
ATOM 569 C C . LEU A 1 71 ? 8.039 -5.717 -16.129 1.00 92.25 71 LEU A C 1
ATOM 571 O O . LEU A 1 71 ? 8.202 -6.823 -15.612 1.00 92.25 71 LEU A O 1
ATOM 575 N N . GLN A 1 72 ? 8.523 -5.458 -17.344 1.00 94.81 72 GLN A N 1
ATOM 576 C CA . GLN A 1 72 ? 9.307 -6.397 -18.145 1.00 94.81 72 GLN A CA 1
ATOM 577 C C . GLN A 1 72 ? 10.795 -6.279 -17.787 1.00 94.81 72 GLN A C 1
ATOM 579 O O . GLN A 1 72 ? 11.648 -6.122 -18.659 1.00 94.81 72 GLN A O 1
ATOM 584 N N . PHE A 1 73 ? 11.106 -6.347 -16.489 1.00 96.25 73 PHE A N 1
ATOM 585 C CA . PHE A 1 73 ? 12.418 -6.010 -15.926 1.00 96.25 73 PHE A CA 1
ATOM 586 C C . PHE A 1 73 ? 13.571 -6.783 -16.572 1.00 96.25 73 PHE A C 1
ATOM 588 O O . PHE A 1 73 ? 14.541 -6.187 -17.024 1.00 96.25 73 PHE A O 1
ATOM 595 N N . THR A 1 74 ? 13.443 -8.108 -16.698 1.00 97.44 74 THR A N 1
ATOM 596 C CA . THR A 1 74 ? 14.480 -8.948 -17.320 1.00 97.44 74 THR A CA 1
ATOM 597 C C . THR A 1 74 ? 14.728 -8.586 -18.785 1.00 97.44 74 THR A C 1
ATOM 599 O O . THR A 1 74 ? 15.855 -8.679 -19.260 1.00 97.44 74 THR A O 1
ATOM 602 N N . GLU A 1 75 ? 13.690 -8.166 -19.512 1.00 98.06 75 GLU A N 1
ATOM 603 C CA . GLU A 1 75 ? 13.821 -7.753 -20.912 1.00 98.06 75 GLU A CA 1
ATOM 604 C C . GLU A 1 75 ? 14.422 -6.346 -21.038 1.00 98.06 75 GLU A C 1
ATOM 606 O O . GLU A 1 75 ? 15.107 -6.068 -22.018 1.00 98.06 75 GLU A O 1
ATOM 611 N N . ALA A 1 76 ? 14.193 -5.471 -20.054 1.00 98.62 76 ALA A N 1
ATOM 612 C CA . ALA A 1 76 ? 14.708 -4.105 -20.028 1.00 98.62 76 ALA A CA 1
ATOM 613 C C . ALA A 1 76 ? 16.232 -4.043 -19.833 1.00 98.62 76 ALA A C 1
ATOM 615 O O . ALA A 1 76 ? 16.893 -3.258 -20.517 1.00 98.62 76 ALA A O 1
ATOM 616 N N . ILE A 1 77 ? 16.781 -4.888 -18.947 1.00 98.69 77 ILE A N 1
ATOM 617 C CA . ILE A 1 77 ? 18.203 -4.901 -18.549 1.00 98.69 77 ILE A CA 1
ATOM 618 C C . ILE A 1 77 ? 19.169 -4.776 -19.740 1.00 98.69 77 ILE A C 1
ATOM 620 O O . ILE A 1 77 ? 19.903 -3.791 -19.776 1.00 98.69 77 ILE A O 1
ATOM 624 N N . PRO A 1 78 ? 19.154 -5.656 -20.765 1.00 98.19 78 PRO A N 1
ATOM 625 C CA . PRO A 1 78 ? 20.147 -5.589 -21.843 1.00 98.19 78 PRO A CA 1
ATOM 626 C C . PRO A 1 78 ? 20.086 -4.294 -22.668 1.00 98.19 78 PRO A C 1
ATOM 628 O O . PRO A 1 78 ? 21.086 -3.892 -23.263 1.00 98.19 78 PRO A O 1
ATOM 631 N N . TYR A 1 79 ? 18.929 -3.630 -22.740 1.00 98.44 79 TYR A N 1
ATOM 632 C CA . TYR A 1 79 ? 18.810 -2.334 -23.415 1.00 98.44 79 TYR A CA 1
ATOM 633 C C . TYR A 1 79 ? 19.348 -1.203 -22.537 1.00 98.44 79 TYR A C 1
ATOM 635 O O . TYR A 1 79 ? 20.048 -0.320 -23.029 1.00 98.44 79 TYR A O 1
ATOM 643 N N . LEU A 1 80 ? 19.082 -1.249 -21.233 1.00 98.44 80 LEU A N 1
ATOM 644 C CA . LEU A 1 80 ? 19.600 -0.262 -20.292 1.00 98.44 80 LEU A CA 1
ATOM 645 C C . LEU A 1 80 ? 21.123 -0.388 -20.107 1.00 98.44 80 LEU A C 1
ATOM 647 O O . LEU A 1 80 ? 21.807 0.628 -20.059 1.00 98.44 80 LEU A O 1
ATOM 651 N N . GLU A 1 81 ? 21.685 -1.601 -20.112 1.00 97.75 81 GLU A N 1
ATOM 652 C CA . GLU A 1 81 ? 23.139 -1.828 -20.104 1.00 97.75 81 GLU A CA 1
ATOM 653 C C . GLU A 1 81 ? 23.811 -1.211 -21.337 1.00 97.75 81 GLU A C 1
ATOM 655 O O . GLU A 1 81 ? 24.819 -0.510 -21.224 1.00 97.75 81 GLU A O 1
ATOM 660 N N . LYS A 1 82 ? 23.231 -1.404 -22.530 1.00 96.25 82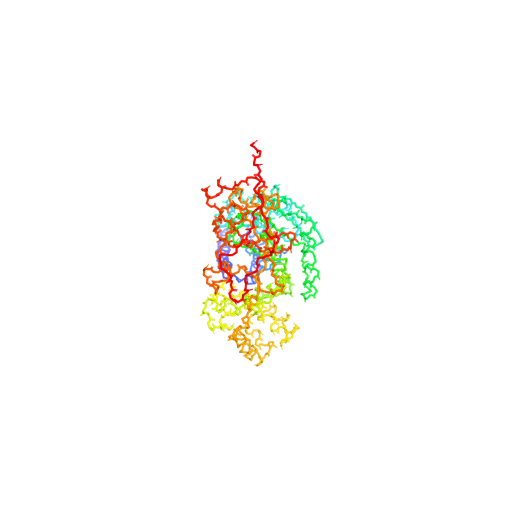 LYS A N 1
ATOM 661 C CA . LYS A 1 82 ? 23.715 -0.740 -23.751 1.00 96.25 82 LYS A CA 1
ATOM 662 C C . LYS A 1 82 ? 23.650 0.773 -23.630 1.00 96.25 82 LYS A C 1
ATOM 664 O O . LYS A 1 82 ? 24.622 1.450 -23.961 1.00 96.25 82 LYS A O 1
ATOM 669 N N . ALA A 1 83 ? 22.530 1.294 -23.128 1.00 96.56 83 ALA A N 1
ATOM 670 C CA . ALA A 1 83 ? 22.381 2.718 -22.884 1.00 96.56 83 ALA A CA 1
ATOM 671 C C . ALA A 1 83 ? 23.445 3.232 -21.908 1.00 96.56 83 ALA A C 1
ATOM 673 O O . ALA A 1 83 ? 24.004 4.279 -22.184 1.00 96.56 83 ALA A O 1
ATOM 674 N N . ASN A 1 84 ? 23.789 2.497 -20.844 1.00 94.94 84 ASN A N 1
ATOM 675 C CA . ASN A 1 84 ? 24.820 2.861 -19.864 1.00 94.94 84 ASN A CA 1
ATOM 676 C C . ASN A 1 84 ? 26.246 2.862 -20.458 1.00 94.94 84 ASN A C 1
ATOM 678 O O . ASN A 1 84 ? 26.999 3.813 -20.256 1.00 94.94 84 ASN A O 1
ATOM 682 N N . HIS A 1 85 ? 26.620 1.823 -21.214 1.00 89.31 85 HIS A N 1
ATOM 683 C CA . HIS A 1 85 ? 28.007 1.601 -21.650 1.00 89.31 85 HIS A CA 1
ATOM 684 C C . HIS A 1 85 ? 28.377 2.202 -23.015 1.00 89.31 85 HIS A C 1
ATOM 686 O O . HIS A 1 85 ? 29.562 2.385 -23.289 1.00 89.31 85 HIS A O 1
ATOM 692 N N . GLN A 1 86 ? 27.406 2.484 -23.887 1.00 80.56 86 GLN A N 1
ATOM 693 C CA . GLN A 1 86 ? 27.650 2.909 -25.275 1.00 80.56 86 GLN A CA 1
ATOM 694 C C . GLN A 1 86 ? 27.253 4.373 -25.522 1.00 80.56 86 GLN A C 1
ATOM 696 O O . GLN A 1 86 ? 26.619 4.692 -26.528 1.00 80.56 86 GLN A O 1
ATOM 701 N N . ASN A 1 87 ? 27.580 5.280 -24.597 1.00 84.12 87 ASN A N 1
ATOM 702 C CA . ASN A 1 87 ? 27.236 6.694 -24.732 1.00 84.12 87 ASN A CA 1
ATOM 703 C C . ASN A 1 87 ? 28.211 7.617 -23.975 1.00 84.12 87 ASN A C 1
ATOM 705 O O . ASN A 1 87 ? 28.726 7.243 -22.925 1.00 84.12 87 ASN A O 1
ATOM 709 N N . ASP A 1 88 ? 28.386 8.846 -24.469 1.00 86.06 88 ASP A N 1
ATOM 710 C CA . ASP A 1 88 ? 29.187 9.895 -23.807 1.00 86.06 88 ASP A CA 1
ATOM 711 C C . ASP A 1 88 ? 28.319 10.902 -23.017 1.00 86.06 88 ASP A C 1
ATOM 713 O O . ASP A 1 88 ? 28.811 11.879 -22.449 1.00 86.06 88 ASP A O 1
ATOM 717 N N . TYR A 1 89 ? 27.001 10.697 -22.991 1.00 92.00 89 TYR A N 1
ATOM 718 C CA . TYR A 1 89 ? 26.021 11.614 -22.423 1.00 92.00 89 TYR A CA 1
ATOM 719 C C . TYR A 1 89 ? 25.675 11.239 -20.980 1.00 92.00 89 TYR A C 1
ATOM 721 O O . TYR A 1 89 ? 24.850 10.365 -20.715 1.00 92.00 89 TYR A O 1
ATOM 729 N N . LEU A 1 90 ? 26.219 11.991 -20.020 1.00 93.31 90 LEU A N 1
ATOM 730 C CA . LEU A 1 90 ? 25.985 11.752 -18.588 1.00 93.31 90 LEU A CA 1
ATOM 731 C C . LEU A 1 90 ? 24.501 11.596 -18.221 1.00 93.31 90 LEU A C 1
ATOM 733 O O . LEU A 1 90 ? 24.174 10.768 -17.377 1.00 93.31 90 LEU A O 1
ATOM 737 N N . TRP A 1 91 ? 23.597 12.343 -18.864 1.00 94.75 91 TRP A N 1
ATOM 738 C CA . TRP A 1 91 ? 22.158 12.235 -18.610 1.00 94.75 91 TRP A CA 1
ATOM 739 C C . TRP A 1 91 ? 21.573 10.876 -19.024 1.00 94.75 91 TRP A C 1
ATOM 741 O O . TRP A 1 91 ? 20.744 10.349 -18.288 1.00 94.75 91 TRP A O 1
ATOM 751 N N . ILE A 1 92 ? 22.014 10.287 -20.146 1.00 96.06 92 ILE A N 1
ATOM 752 C CA . ILE A 1 92 ? 21.590 8.940 -20.564 1.00 96.06 92 ILE A CA 1
ATOM 753 C C . ILE A 1 92 ? 22.116 7.931 -19.556 1.00 96.06 92 ILE A C 1
ATOM 755 O O . ILE A 1 92 ? 21.356 7.095 -19.079 1.00 96.06 92 ILE A O 1
ATOM 759 N N . LYS A 1 93 ? 23.399 8.053 -19.199 1.00 96.56 93 LYS A N 1
ATOM 760 C CA . LYS A 1 93 ? 24.040 7.188 -18.211 1.00 96.56 93 LYS A CA 1
ATOM 761 C C . LYS A 1 93 ? 23.302 7.203 -16.867 1.00 96.56 93 LYS A C 1
ATOM 763 O O . LYS A 1 93 ? 22.975 6.143 -16.350 1.00 96.56 93 LYS A O 1
ATOM 768 N N . GLY A 1 94 ? 22.991 8.385 -16.331 1.00 96.75 94 GLY A N 1
ATOM 769 C CA . GLY A 1 94 ? 22.271 8.518 -15.061 1.00 96.75 94 GLY A CA 1
ATOM 770 C C . GLY A 1 94 ? 20.896 7.851 -15.082 1.00 96.75 94 GLY A C 1
ATOM 771 O O . GLY A 1 94 ? 20.590 7.063 -14.197 1.00 96.75 94 GLY A O 1
ATOM 772 N N . TRP A 1 95 ? 20.094 8.095 -16.124 1.00 97.56 95 TRP A N 1
ATOM 773 C CA . TRP A 1 95 ? 18.787 7.440 -16.261 1.00 97.56 95 TRP A CA 1
ATOM 774 C C . TRP A 1 95 ? 18.892 5.934 -16.531 1.00 97.56 95 TRP A C 1
ATOM 776 O O . TRP A 1 95 ? 18.039 5.177 -16.082 1.00 97.56 95 TRP A O 1
ATOM 786 N N . ALA A 1 96 ? 19.920 5.478 -17.249 1.00 98.12 96 ALA A N 1
ATOM 787 C CA . ALA A 1 96 ? 20.148 4.054 -17.460 1.00 98.12 96 ALA A CA 1
ATOM 788 C C . ALA A 1 96 ? 20.475 3.341 -16.139 1.00 98.12 96 ALA A C 1
ATOM 790 O O . ALA A 1 96 ? 19.875 2.307 -15.867 1.00 98.12 96 ALA A O 1
ATOM 791 N N . LEU A 1 97 ? 21.363 3.909 -15.314 1.00 98.25 97 LEU A N 1
ATOM 792 C CA . LEU A 1 97 ? 21.711 3.382 -13.988 1.00 98.25 97 LEU A CA 1
ATOM 793 C C . LEU A 1 97 ? 20.498 3.335 -13.053 1.00 98.25 97 LEU A C 1
ATOM 795 O O . LEU A 1 97 ? 20.239 2.309 -12.441 1.00 98.25 97 LEU A O 1
ATOM 799 N N . ASP A 1 98 ? 19.714 4.409 -12.988 1.00 98.31 98 ASP A N 1
ATOM 800 C CA . ASP A 1 98 ? 18.489 4.461 -12.182 1.00 98.31 98 ASP A CA 1
ATOM 801 C C . ASP A 1 98 ? 17.492 3.339 -12.554 1.00 98.31 98 ASP A C 1
ATOM 803 O O . ASP A 1 98 ? 17.064 2.538 -11.714 1.00 98.31 98 ASP A O 1
ATOM 807 N N . TYR A 1 99 ? 17.203 3.183 -13.850 1.00 98.50 99 TYR A N 1
ATOM 808 C CA . TYR A 1 99 ? 16.313 2.124 -14.328 1.00 98.50 99 TYR A CA 1
ATOM 809 C C . TYR A 1 99 ? 16.923 0.716 -14.218 1.00 98.50 99 TYR A C 1
ATOM 811 O O . TYR A 1 99 ? 16.175 -0.241 -13.990 1.00 98.50 99 TYR A O 1
ATOM 819 N N . LEU A 1 100 ? 18.245 0.553 -14.360 1.00 98.62 100 LEU A N 1
ATOM 820 C CA . LEU A 1 100 ? 18.931 -0.718 -14.091 1.00 98.62 100 LEU A CA 1
ATOM 821 C C . LEU A 1 100 ? 18.793 -1.095 -12.621 1.00 98.62 100 LEU A C 1
ATOM 823 O O . LEU A 1 100 ? 18.356 -2.209 -12.331 1.00 98.62 100 LEU A O 1
ATOM 827 N N . GLY A 1 101 ? 19.028 -0.145 -11.714 1.00 98.38 101 GLY A N 1
ATOM 828 C CA . GLY A 1 101 ? 18.826 -0.297 -10.279 1.00 98.38 101 GLY A CA 1
ATOM 829 C C . GLY A 1 101 ? 17.442 -0.861 -9.966 1.00 98.38 101 GLY A C 1
ATOM 830 O O . GLY A 1 101 ? 17.312 -1.892 -9.300 1.00 98.38 101 GLY A O 1
ATOM 831 N N . ARG A 1 102 ? 16.395 -0.262 -10.542 1.00 98.38 102 ARG A N 1
ATOM 832 C CA . ARG A 1 102 ? 15.006 -0.749 -10.460 1.00 98.38 102 ARG A CA 1
ATOM 833 C C . ARG A 1 102 ? 14.828 -2.178 -10.991 1.00 98.38 102 ARG A C 1
ATOM 835 O O . ARG A 1 102 ? 14.200 -3.010 -10.332 1.00 98.38 102 ARG A O 1
ATOM 842 N N . CYS A 1 103 ? 15.370 -2.488 -12.168 1.00 98.31 103 CYS A N 1
ATOM 843 C CA . CYS A 1 103 ? 15.239 -3.814 -12.784 1.00 98.31 103 CYS A CA 1
ATOM 844 C C . CYS A 1 103 ? 15.965 -4.908 -11.995 1.00 98.31 103 CYS A C 1
ATOM 846 O O . CYS A 1 103 ? 15.421 -5.998 -11.794 1.00 98.31 103 CYS A O 1
ATOM 848 N N . TYR A 1 104 ? 17.176 -4.621 -11.527 1.00 98.50 104 TYR A N 1
ATOM 849 C CA . TYR A 1 104 ? 17.959 -5.529 -10.703 1.00 98.50 104 TYR A CA 1
ATOM 850 C C . TYR A 1 104 ? 17.303 -5.767 -9.349 1.00 98.50 104 TYR A C 1
ATOM 852 O O . TYR A 1 104 ? 17.212 -6.916 -8.916 1.00 98.50 104 TYR A O 1
ATOM 860 N N . PHE A 1 105 ? 16.709 -4.736 -8.738 1.00 97.62 105 PHE A N 1
ATOM 861 C CA . PHE A 1 105 ? 15.912 -4.933 -7.531 1.00 97.62 105 PHE A CA 1
ATOM 862 C C . PHE A 1 105 ? 14.779 -5.925 -7.790 1.00 97.62 105 PHE A C 1
ATOM 864 O O . PHE A 1 105 ? 14.662 -6.922 -7.077 1.00 97.62 105 PHE A O 1
ATOM 871 N N . ALA A 1 106 ? 13.962 -5.689 -8.823 1.00 95.25 106 ALA A N 1
ATOM 872 C CA . ALA A 1 106 ? 12.814 -6.536 -9.146 1.00 95.25 106 ALA A CA 1
ATOM 873 C C . ALA A 1 106 ? 13.197 -7.983 -9.491 1.00 95.25 106 ALA A C 1
ATOM 875 O O . ALA A 1 106 ? 12.452 -8.909 -9.174 1.00 95.25 106 ALA A O 1
ATOM 876 N N . THR A 1 107 ? 14.367 -8.186 -10.098 1.00 95.31 107 THR A N 1
ATOM 877 C CA . THR A 1 107 ? 14.909 -9.509 -10.447 1.00 95.31 107 THR A CA 1
ATOM 878 C C . THR A 1 107 ? 15.758 -10.138 -9.336 1.00 95.31 107 THR A C 1
ATOM 880 O O . THR A 1 107 ? 16.325 -11.210 -9.533 1.00 95.31 107 THR A O 1
ATOM 883 N N . ASN A 1 108 ? 15.773 -9.529 -8.143 1.00 93.94 108 ASN A N 1
ATOM 884 C CA . ASN A 1 108 ? 16.464 -9.997 -6.938 1.00 93.94 108 ASN A CA 1
ATOM 885 C C . ASN A 1 108 ? 18.010 -9.988 -7.025 1.00 93.94 108 ASN A C 1
ATOM 887 O O . ASN A 1 108 ? 18.675 -10.646 -6.227 1.00 93.94 108 ASN A O 1
ATOM 891 N N . ALA A 1 109 ? 18.574 -9.208 -7.948 1.00 96.69 109 ALA A N 1
ATOM 892 C CA . ALA A 1 109 ? 19.996 -8.881 -8.060 1.00 96.69 109 ALA A CA 1
ATOM 893 C C . ALA A 1 109 ? 20.311 -7.641 -7.193 1.00 96.69 109 ALA A C 1
ATOM 895 O O . ALA A 1 109 ? 20.445 -6.517 -7.673 1.00 96.69 109 ALA A O 1
ATOM 896 N N . LEU A 1 110 ? 20.272 -7.812 -5.866 1.00 95.44 110 LEU A N 1
ATOM 897 C CA . LEU A 1 110 ? 20.264 -6.680 -4.925 1.00 95.44 110 LEU A CA 1
ATOM 898 C C . LEU A 1 110 ? 21.604 -5.930 -4.848 1.00 95.44 110 LEU A C 1
ATOM 900 O O . LEU A 1 110 ? 21.599 -4.732 -4.565 1.00 95.44 110 LEU A O 1
ATOM 904 N N . ASP A 1 111 ? 22.726 -6.607 -5.092 1.00 97.06 111 ASP A N 1
ATOM 905 C CA . ASP A 1 111 ? 24.057 -5.991 -5.039 1.00 97.06 111 ASP A CA 1
ATOM 906 C C . ASP A 1 111 ? 24.297 -5.100 -6.262 1.00 97.06 111 ASP A C 1
ATOM 908 O O . ASP A 1 111 ? 24.737 -3.959 -6.116 1.00 97.06 111 ASP A O 1
ATOM 912 N N . GLU A 1 112 ? 23.928 -5.581 -7.451 1.00 98.31 112 GLU A N 1
ATOM 913 C CA . GLU A 1 112 ? 23.935 -4.821 -8.702 1.00 98.31 112 GLU A CA 1
ATOM 914 C C . GLU A 1 112 ? 23.003 -3.615 -8.598 1.00 98.31 112 GLU A C 1
ATOM 916 O O . GLU A 1 112 ? 23.403 -2.486 -8.872 1.00 98.31 112 GLU A O 1
ATOM 921 N N . SER A 1 113 ? 21.791 -3.837 -8.084 1.00 98.38 113 SER A N 1
ATOM 922 C CA . SER A 1 113 ? 20.813 -2.776 -7.860 1.00 98.38 113 SER A CA 1
ATOM 923 C C . SER A 1 113 ? 21.370 -1.650 -6.981 1.00 98.38 113 SER A C 1
ATOM 925 O O . SER A 1 113 ? 21.305 -0.475 -7.341 1.00 98.38 113 SER A O 1
ATOM 927 N N . ARG A 1 114 ? 21.978 -2.007 -5.843 1.00 97.81 114 ARG A N 1
ATOM 928 C CA . ARG A 1 114 ? 22.605 -1.052 -4.923 1.00 97.81 114 ARG A CA 1
ATOM 929 C C . ARG A 1 114 ? 23.787 -0.323 -5.565 1.00 97.81 114 ARG A C 1
ATOM 931 O O . ARG A 1 114 ? 23.962 0.870 -5.316 1.00 97.81 114 ARG A O 1
ATOM 938 N N . ALA A 1 115 ? 24.611 -1.026 -6.340 1.00 97.81 115 ALA A N 1
ATOM 939 C CA . ALA A 1 115 ? 25.754 -0.435 -7.028 1.00 97.81 115 ALA A CA 1
ATOM 940 C C . ALA A 1 115 ? 25.309 0.616 -8.055 1.00 97.81 115 ALA A C 1
ATOM 942 O O . ALA A 1 115 ? 25.855 1.720 -8.057 1.00 97.81 115 ALA A O 1
ATOM 943 N N . ASP A 1 116 ? 24.276 0.315 -8.843 1.00 98.25 116 ASP A N 1
ATOM 944 C CA . ASP A 1 116 ? 23.752 1.228 -9.859 1.00 98.25 116 ASP A CA 1
ATOM 945 C C . ASP A 1 116 ? 23.115 2.481 -9.246 1.00 98.25 116 ASP A C 1
ATOM 947 O O . ASP A 1 116 ? 23.394 3.594 -9.699 1.00 98.25 116 ASP A O 1
ATOM 951 N N . PHE A 1 117 ? 22.324 2.344 -8.171 1.00 98.12 117 PHE A N 1
ATOM 952 C CA . PHE A 1 117 ? 21.798 3.517 -7.460 1.00 98.12 117 PHE A CA 1
ATOM 953 C C . PHE A 1 117 ? 22.919 4.363 -6.870 1.00 98.12 117 PHE A C 1
ATOM 955 O O . PHE A 1 117 ? 22.916 5.582 -7.038 1.00 98.12 117 PHE A O 1
ATOM 962 N N . LYS A 1 118 ? 23.916 3.738 -6.235 1.00 97.56 118 LYS A N 1
ATOM 963 C CA . LYS A 1 118 ? 25.077 4.458 -5.705 1.00 97.56 118 LYS A CA 1
ATOM 964 C C . LYS A 1 118 ? 25.793 5.245 -6.805 1.00 97.56 118 LYS A C 1
ATOM 966 O O . LYS A 1 118 ? 26.045 6.435 -6.624 1.00 97.56 118 LYS A O 1
ATOM 971 N N . GLU A 1 119 ? 26.079 4.616 -7.945 1.00 97.12 119 GLU A N 1
ATOM 972 C CA . GLU A 1 119 ? 26.729 5.289 -9.072 1.00 97.12 119 GLU A CA 1
ATOM 973 C C . GLU A 1 119 ? 25.855 6.425 -9.628 1.00 97.12 119 GLU A C 1
ATOM 975 O O . GLU A 1 119 ? 26.362 7.518 -9.886 1.00 97.12 119 GLU A O 1
ATOM 980 N N . CYS A 1 120 ? 24.539 6.228 -9.752 1.00 97.38 120 CYS A N 1
ATOM 981 C CA . CYS A 1 120 ? 23.613 7.273 -10.195 1.00 97.38 120 CYS A CA 1
ATOM 982 C C . CYS A 1 120 ? 23.627 8.497 -9.255 1.00 97.38 120 CYS A C 1
ATOM 984 O O . CYS A 1 120 ? 23.744 9.644 -9.708 1.00 97.38 120 CYS A O 1
ATOM 986 N N . LEU A 1 121 ? 23.562 8.259 -7.940 1.00 97.19 121 LEU A N 1
ATOM 987 C CA . LEU A 1 121 ? 23.577 9.296 -6.903 1.00 97.19 121 LEU A CA 1
ATOM 988 C C . LEU A 1 121 ? 24.917 10.047 -6.831 1.00 97.19 121 LEU A C 1
ATOM 990 O O . LEU A 1 121 ? 24.938 11.238 -6.503 1.00 97.19 121 LEU A O 1
ATOM 994 N N . GLU A 1 122 ? 26.033 9.383 -7.142 1.00 96.94 122 GLU A N 1
ATOM 995 C CA . GLU A 1 122 ? 27.359 10.002 -7.259 1.00 96.94 122 GLU A CA 1
ATOM 996 C C . GLU A 1 122 ? 27.488 10.830 -8.546 1.00 96.94 122 GLU A C 1
ATOM 998 O O . GLU A 1 122 ? 28.025 11.941 -8.514 1.00 96.94 122 GLU A O 1
ATOM 1003 N N . LEU A 1 123 ? 26.945 10.325 -9.660 1.00 95.69 123 LEU A N 1
ATOM 1004 C CA . LEU A 1 123 ? 26.994 10.965 -10.974 1.00 95.69 123 LEU A CA 1
ATOM 1005 C C . LEU A 1 123 ? 26.201 12.275 -11.021 1.00 95.69 123 LEU A C 1
ATOM 1007 O O . LEU A 1 123 ? 26.625 13.218 -11.690 1.00 95.69 123 LEU A O 1
ATOM 1011 N N . LYS A 1 124 ? 25.044 12.331 -10.341 1.00 95.75 124 LYS A N 1
ATOM 1012 C CA . LYS A 1 124 ? 24.158 13.515 -10.271 1.00 95.75 124 LYS A CA 1
ATOM 1013 C C . LYS A 1 124 ? 23.862 14.115 -11.647 1.00 95.75 124 LYS A C 1
ATOM 1015 O O . LYS A 1 124 ? 23.842 15.334 -11.820 1.00 95.75 124 LYS A O 1
ATOM 1020 N N . ALA A 1 125 ? 23.645 13.247 -12.636 1.00 94.00 125 ALA A N 1
ATOM 1021 C CA . ALA A 1 125 ? 23.604 13.639 -14.040 1.00 94.00 125 ALA A CA 1
ATOM 1022 C C . ALA A 1 125 ? 22.516 14.674 -14.362 1.00 94.00 125 ALA A C 1
ATOM 1024 O O . ALA A 1 125 ? 22.718 15.544 -15.207 1.00 94.00 125 ALA A O 1
ATOM 1025 N N . THR A 1 126 ? 21.357 14.574 -13.703 1.00 93.75 126 THR A N 1
ATOM 1026 C CA . THR A 1 126 ? 20.264 15.549 -13.798 1.00 93.75 126 THR A CA 1
ATOM 1027 C C . THR A 1 126 ? 19.556 15.688 -12.445 1.00 93.75 126 THR A C 1
ATOM 1029 O O . THR A 1 126 ? 19.551 14.723 -11.678 1.00 93.75 126 THR A O 1
ATOM 1032 N N . PRO A 1 127 ? 18.910 16.833 -12.142 1.00 94.94 127 PRO A N 1
ATOM 1033 C CA . PRO A 1 127 ? 18.135 16.988 -10.908 1.00 94.94 127 PRO A CA 1
ATOM 1034 C C . PRO A 1 127 ? 16.982 15.984 -10.782 1.00 94.94 127 PRO A C 1
ATOM 1036 O O . PRO A 1 127 ? 16.786 15.409 -9.718 1.00 94.94 127 PRO A O 1
ATOM 1039 N N . ASN A 1 128 ? 16.251 15.733 -11.873 1.00 92.75 128 ASN A N 1
ATOM 1040 C CA . ASN A 1 128 ? 15.115 14.809 -11.856 1.00 92.75 128 ASN A CA 1
ATOM 1041 C C . ASN A 1 128 ? 15.570 13.360 -11.653 1.00 92.75 128 ASN A C 1
ATOM 1043 O O . ASN A 1 128 ? 15.014 12.682 -10.801 1.00 92.75 128 ASN A O 1
ATOM 1047 N N . GLY A 1 129 ? 16.610 12.916 -12.369 1.00 92.44 129 GLY A N 1
ATOM 1048 C CA . GLY A 1 129 ? 17.165 11.572 -12.181 1.00 92.44 129 GLY A CA 1
ATOM 1049 C C . GLY A 1 129 ? 17.788 11.379 -10.796 1.00 92.44 129 GLY A C 1
ATOM 1050 O O . GLY A 1 129 ? 17.660 10.312 -10.214 1.00 92.44 129 GLY A O 1
ATOM 1051 N N . LEU A 1 130 ? 18.399 12.424 -10.219 1.00 94.19 130 LEU A N 1
ATOM 1052 C CA . LEU A 1 130 ? 18.885 12.380 -8.837 1.00 94.19 130 LEU A CA 1
ATOM 1053 C C . LEU A 1 130 ? 17.733 12.203 -7.839 1.00 94.19 130 LEU A C 1
ATOM 1055 O O . LEU A 1 130 ? 17.855 11.408 -6.910 1.00 94.19 130 LEU A O 1
ATOM 1059 N N . ASN A 1 131 ? 16.629 12.931 -8.020 1.00 94.62 131 ASN A N 1
ATOM 1060 C CA . ASN A 1 131 ? 15.454 12.813 -7.158 1.00 94.62 131 ASN A CA 1
ATOM 1061 C C . ASN A 1 131 ? 14.798 11.430 -7.277 1.00 94.62 131 ASN A C 1
ATOM 1063 O O . ASN A 1 131 ? 14.463 10.845 -6.250 1.00 94.62 131 ASN A O 1
ATOM 1067 N N . ASP A 1 132 ? 14.664 10.901 -8.497 1.00 95.12 132 ASP A N 1
ATOM 1068 C CA . ASP A 1 132 ? 14.089 9.573 -8.751 1.00 95.12 132 ASP A CA 1
ATOM 1069 C C . ASP A 1 132 ? 14.951 8.463 -8.132 1.00 95.12 132 ASP A C 1
ATOM 1071 O O . ASP A 1 132 ? 14.477 7.698 -7.290 1.00 95.12 132 ASP A O 1
ATOM 1075 N N . ALA A 1 133 ? 16.259 8.479 -8.405 1.00 96.69 133 ALA A N 1
ATOM 1076 C CA . ALA A 1 133 ? 17.200 7.535 -7.813 1.00 96.69 133 ALA A CA 1
ATOM 1077 C C . ALA A 1 133 ? 17.236 7.637 -6.282 1.00 96.69 133 ALA A C 1
ATOM 1079 O O . ALA A 1 133 ? 17.308 6.622 -5.598 1.00 96.69 133 ALA A O 1
ATOM 1080 N N . THR A 1 134 ? 17.136 8.848 -5.717 1.00 95.44 134 THR A N 1
ATOM 1081 C CA . THR A 1 134 ? 17.054 9.045 -4.258 1.00 95.44 134 THR A CA 1
ATOM 1082 C C . THR A 1 134 ? 15.768 8.450 -3.691 1.00 95.44 134 THR A C 1
ATOM 1084 O O . THR A 1 134 ? 15.787 7.861 -2.609 1.00 95.44 134 THR A O 1
ATOM 1087 N N . TYR A 1 135 ? 14.643 8.605 -4.389 1.00 94.62 135 TYR A N 1
ATOM 1088 C CA . TYR A 1 135 ? 13.377 8.009 -3.980 1.00 94.62 135 TYR A CA 1
ATOM 1089 C C . TYR A 1 135 ? 13.479 6.480 -3.955 1.00 94.62 135 TYR A C 1
ATOM 1091 O O . TYR A 1 135 ? 13.188 5.881 -2.920 1.00 94.62 135 TYR A O 1
ATOM 1099 N N . TYR A 1 136 ? 13.958 5.855 -5.036 1.00 96.62 136 TYR A N 1
ATOM 1100 C CA . TYR A 1 136 ? 14.074 4.398 -5.118 1.00 96.62 136 TYR A CA 1
ATOM 1101 C C . TYR A 1 136 ? 15.153 3.819 -4.194 1.00 96.62 136 TYR A C 1
ATOM 1103 O O . TYR A 1 136 ? 14.909 2.797 -3.558 1.00 96.62 136 TYR A O 1
ATOM 1111 N N . ASP A 1 137 ? 16.291 4.494 -4.016 1.00 95.88 137 ASP A N 1
ATOM 1112 C CA . ASP A 1 137 ? 17.314 4.117 -3.030 1.00 95.88 137 ASP A CA 1
ATOM 1113 C C . ASP A 1 137 ? 16.740 4.078 -1.599 1.00 95.88 137 ASP A C 1
ATOM 1115 O O . ASP A 1 137 ? 17.024 3.161 -0.821 1.00 95.88 137 ASP A O 1
ATOM 1119 N N . ASN A 1 138 ? 15.863 5.030 -1.256 1.00 93.94 138 ASN A N 1
ATOM 1120 C CA . ASN A 1 138 ? 15.161 5.028 0.027 1.00 93.94 138 ASN A CA 1
ATOM 1121 C C . ASN A 1 138 ? 14.050 3.978 0.097 1.00 93.94 138 ASN A C 1
ATOM 1123 O O . ASN A 1 138 ? 13.913 3.313 1.123 1.00 93.94 138 ASN A O 1
ATOM 1127 N N . LEU A 1 139 ? 13.260 3.833 -0.968 1.00 95.94 139 LEU A N 1
ATOM 1128 C CA . LEU A 1 139 ? 12.183 2.848 -1.058 1.00 95.94 139 LEU A CA 1
ATOM 1129 C C . LEU A 1 139 ? 12.725 1.419 -0.918 1.00 95.94 139 LEU A C 1
ATOM 1131 O O . LEU A 1 139 ? 12.108 0.566 -0.295 1.00 95.94 139 LEU A O 1
ATOM 1135 N N . PHE A 1 140 ? 13.892 1.141 -1.493 1.00 97.00 140 PHE A N 1
ATOM 1136 C CA . PHE A 1 140 ? 14.491 -0.194 -1.499 1.00 97.00 140 PHE A CA 1
ATOM 1137 C C . PHE A 1 140 ? 15.311 -0.492 -0.241 1.00 97.00 140 PHE A C 1
ATOM 1139 O O . PHE A 1 140 ? 15.822 -1.603 -0.086 1.00 97.00 140 PHE A O 1
ATOM 1146 N N . GLY A 1 141 ? 15.428 0.473 0.675 1.00 95.31 141 GLY A N 1
ATOM 1147 C CA . GLY A 1 141 ? 16.191 0.309 1.906 1.00 95.31 141 GLY A CA 1
ATOM 1148 C C . GLY A 1 141 ? 17.707 0.330 1.695 1.00 95.31 141 GLY A C 1
ATOM 1149 O O . GLY A 1 141 ? 18.447 -0.283 2.467 1.00 95.31 141 GLY A O 1
ATOM 1150 N N . PHE A 1 142 ? 18.195 0.968 0.629 1.00 95.31 142 PHE A N 1
ATOM 1151 C CA . PHE A 1 142 ? 19.619 0.990 0.297 1.00 95.31 142 PHE A CA 1
ATOM 1152 C C . PHE A 1 142 ? 20.384 2.141 0.939 1.00 95.31 142 PHE A C 1
ATOM 1154 O O . PHE A 1 142 ? 21.550 1.946 1.296 1.00 95.31 142 PHE A O 1
ATOM 1161 N N . SER A 1 143 ? 19.714 3.269 1.167 1.00 90.50 143 SER A N 1
ATOM 1162 C CA . SER A 1 143 ? 20.269 4.434 1.855 1.00 90.50 143 SER A CA 1
ATOM 1163 C C . SER A 1 143 ? 20.950 4.070 3.183 1.00 90.50 143 SER A C 1
ATOM 1165 O O . SER A 1 143 ? 20.469 3.224 3.943 1.00 90.50 143 SER A O 1
ATOM 1167 N N . GLU A 1 144 ? 22.033 4.775 3.529 1.00 87.75 144 GLU A N 1
ATOM 1168 C CA . GLU A 1 144 ? 22.796 4.569 4.773 1.00 87.75 144 GLU A CA 1
ATOM 1169 C C . GLU A 1 144 ? 21.938 4.633 6.046 1.00 87.75 144 GLU A C 1
ATOM 1171 O O . GLU A 1 144 ? 22.289 4.029 7.061 1.00 87.75 144 GLU A O 1
ATOM 1176 N N . ARG A 1 145 ? 20.783 5.311 6.007 1.00 87.69 145 ARG A N 1
ATOM 1177 C CA . ARG A 1 145 ? 19.841 5.352 7.139 1.00 87.69 145 ARG A CA 1
ATOM 1178 C C . ARG A 1 145 ? 19.378 3.962 7.576 1.00 87.69 145 ARG A C 1
ATOM 1180 O O . ARG A 1 145 ? 19.171 3.733 8.766 1.00 87.69 145 ARG A O 1
ATOM 1187 N N . PHE A 1 146 ? 19.258 3.033 6.630 1.00 91.88 146 PHE A N 1
ATOM 1188 C CA . PHE A 1 146 ? 18.804 1.672 6.891 1.00 91.88 146 PHE A CA 1
ATOM 1189 C C . PHE A 1 146 ? 19.932 0.776 7.414 1.00 91.88 146 PHE A C 1
ATOM 1191 O O . PHE A 1 146 ? 19.665 -0.318 7.897 1.00 91.88 146 PHE A O 1
ATOM 1198 N N . ALA A 1 147 ? 21.191 1.234 7.406 1.00 89.31 147 ALA A N 1
ATOM 1199 C CA . ALA A 1 147 ? 22.342 0.425 7.817 1.00 89.31 147 ALA A CA 1
ATOM 1200 C C . ALA A 1 147 ? 22.280 -0.035 9.285 1.00 89.31 147 ALA A C 1
ATOM 1202 O O . ALA A 1 147 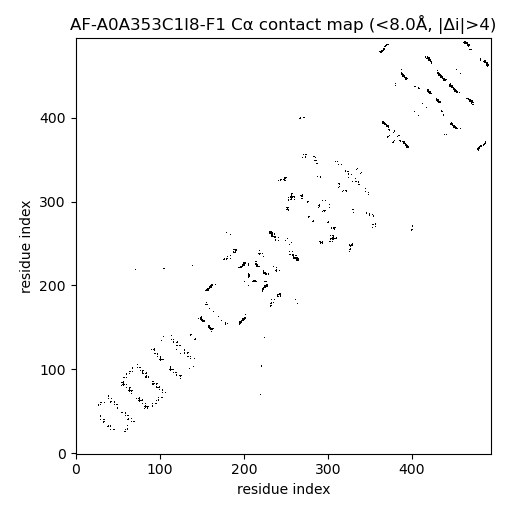? 22.901 -1.031 9.648 1.00 89.31 147 ALA A O 1
ATOM 1203 N N . LYS A 1 148 ? 21.541 0.689 10.137 1.00 89.81 148 LYS A N 1
ATOM 1204 C CA . LYS A 1 148 ? 21.337 0.345 11.555 1.00 89.81 148 LYS A CA 1
ATOM 1205 C C . LYS A 1 148 ? 20.029 -0.402 11.824 1.00 89.81 148 LYS A C 1
ATOM 1207 O O . LYS A 1 148 ? 19.773 -0.758 12.971 1.00 89.81 148 LYS A O 1
ATOM 1212 N N . TRP A 1 149 ? 19.198 -0.601 10.804 1.00 94.12 149 TRP A N 1
ATOM 1213 C CA . TRP A 1 149 ? 17.911 -1.264 10.960 1.00 94.12 149 TRP A CA 1
ATOM 1214 C C . TRP A 1 149 ? 18.109 -2.767 11.139 1.00 94.12 149 TRP A C 1
ATOM 1216 O O . TRP A 1 149 ? 18.978 -3.382 10.520 1.00 94.12 149 TRP A O 1
ATOM 1226 N N . SER A 1 150 ? 17.273 -3.380 11.973 1.00 93.88 150 SER A N 1
ATOM 1227 C CA . SER A 1 150 ? 17.277 -4.833 12.136 1.00 93.88 150 SER A CA 1
ATOM 1228 C C . SER A 1 150 ? 16.486 -5.476 11.011 1.00 93.88 150 SER A C 1
ATOM 1230 O O . SER A 1 150 ? 15.324 -5.132 10.806 1.00 93.88 150 SER A O 1
ATOM 1232 N N . THR A 1 151 ? 17.099 -6.424 10.307 1.00 95.75 151 THR A N 1
ATOM 1233 C CA . THR A 1 151 ? 16.448 -7.162 9.222 1.00 95.75 151 THR A CA 1
ATOM 1234 C C . THR A 1 151 ? 16.178 -8.593 9.659 1.00 95.75 151 THR A C 1
ATOM 1236 O O . THR A 1 151 ? 17.109 -9.332 9.979 1.00 95.75 151 THR A O 1
ATOM 1239 N N . ILE A 1 152 ? 14.906 -8.989 9.668 1.00 96.31 152 ILE A N 1
ATOM 1240 C CA . ILE A 1 152 ? 14.458 -10.306 10.119 1.00 96.31 152 ILE A CA 1
ATOM 1241 C C . ILE A 1 152 ? 13.629 -10.956 9.002 1.00 96.31 152 ILE A C 1
ATOM 1243 O O . ILE A 1 152 ? 12.502 -10.524 8.741 1.00 96.31 152 ILE A O 1
ATOM 1247 N N . PRO A 1 153 ? 14.158 -11.983 8.313 1.00 97.50 153 PRO A N 1
ATOM 1248 C CA . PRO A 1 153 ? 13.388 -12.735 7.336 1.00 97.50 153 PRO A CA 1
ATOM 1249 C C . PRO A 1 153 ? 12.377 -13.660 8.025 1.00 97.50 153 PRO A C 1
ATOM 1251 O O . PRO A 1 153 ? 12.627 -14.207 9.097 1.00 97.50 153 PRO A O 1
ATOM 1254 N N . SER A 1 154 ? 11.256 -13.878 7.351 1.00 97.88 154 SER A N 1
ATOM 1255 C CA . SER A 1 154 ? 10.186 -14.809 7.728 1.00 97.88 154 SER A CA 1
ATOM 1256 C C . SER A 1 154 ? 9.797 -15.657 6.509 1.00 97.88 154 SER A C 1
ATOM 1258 O O . SER A 1 154 ? 10.587 -15.746 5.562 1.00 97.88 154 SER A O 1
ATOM 1260 N N . GLU A 1 155 ? 8.648 -16.329 6.509 1.00 97.44 155 GLU A N 1
ATOM 1261 C CA . GLU A 1 155 ? 8.239 -17.194 5.398 1.00 97.44 155 GLU A CA 1
ATOM 1262 C C . GLU A 1 155 ? 7.923 -16.363 4.147 1.00 97.44 155 GLU A C 1
ATOM 1264 O O . GLU A 1 155 ? 8.544 -16.574 3.100 1.00 97.44 155 GLU A O 1
ATOM 1269 N N . HIS A 1 156 ? 7.060 -15.354 4.282 1.00 98.12 156 HIS A N 1
ATOM 1270 C CA . HIS A 1 156 ? 6.557 -14.534 3.175 1.00 98.12 156 HIS A CA 1
ATOM 1271 C C . HIS A 1 156 ? 7.106 -13.104 3.167 1.00 98.12 156 HIS A C 1
ATOM 1273 O O . HIS A 1 156 ? 7.035 -12.426 2.138 1.00 98.12 156 HIS A O 1
ATOM 1279 N N . PHE A 1 157 ? 7.697 -12.652 4.273 1.00 98.38 157 PHE A N 1
ATOM 1280 C CA . PHE A 1 157 ? 8.205 -11.288 4.413 1.00 98.38 157 PHE A CA 1
ATOM 1281 C C . PHE A 1 157 ? 9.693 -11.243 4.754 1.00 98.38 157 PHE A C 1
ATOM 1283 O O . PHE A 1 157 ? 10.291 -12.202 5.256 1.00 98.38 157 PHE A O 1
ATOM 1290 N N . ILE A 1 158 ? 10.276 -10.073 4.538 1.00 97.81 158 ILE A N 1
ATOM 1291 C CA . ILE A 1 158 ? 11.522 -9.633 5.152 1.00 97.81 158 ILE A CA 1
ATOM 1292 C C . ILE A 1 158 ? 11.189 -8.335 5.890 1.00 97.81 158 ILE A C 1
ATOM 1294 O O . ILE A 1 158 ? 10.826 -7.339 5.271 1.00 97.81 158 ILE A O 1
ATOM 1298 N N . PHE A 1 159 ? 11.258 -8.363 7.218 1.00 97.38 159 PHE A N 1
ATOM 1299 C CA . PHE A 1 159 ? 10.924 -7.213 8.051 1.00 97.38 159 PHE A CA 1
ATOM 1300 C C . PHE A 1 159 ? 12.176 -6.386 8.338 1.00 97.38 159 PHE A C 1
ATOM 1302 O O . PHE A 1 159 ? 13.193 -6.938 8.756 1.00 97.38 159 PHE A O 1
ATOM 1309 N N . HIS A 1 160 ? 12.085 -5.071 8.173 1.00 96.62 160 HIS A N 1
ATOM 1310 C CA . HIS A 1 160 ? 13.135 -4.108 8.486 1.00 96.62 160 HIS A CA 1
ATOM 1311 C C . HIS A 1 160 ? 12.647 -3.168 9.587 1.00 96.62 160 HIS A C 1
ATOM 1313 O O . HIS A 1 160 ? 11.804 -2.310 9.346 1.00 96.62 160 HIS A O 1
ATOM 1319 N N . PHE A 1 161 ? 13.179 -3.304 10.794 1.00 93.56 161 PHE A N 1
ATOM 1320 C CA . PHE A 1 161 ? 12.785 -2.499 11.947 1.00 93.56 161 PHE A CA 1
ATOM 1321 C C . PHE A 1 161 ? 13.779 -1.367 12.196 1.00 93.56 161 PHE A C 1
ATOM 1323 O O . PHE A 1 161 ? 14.961 -1.629 12.432 1.00 93.56 161 PHE A O 1
ATOM 1330 N N . GLU A 1 162 ? 13.284 -0.129 12.249 1.00 90.44 162 GLU A N 1
ATOM 1331 C CA . GLU A 1 162 ? 14.088 1.046 12.604 1.00 90.44 162 GLU A CA 1
ATOM 1332 C C . GLU A 1 162 ? 14.675 0.929 14.017 1.00 90.44 162 GLU A C 1
ATOM 1334 O O . GLU A 1 162 ? 15.873 1.110 14.229 1.00 90.44 162 GLU A O 1
ATOM 1339 N N . GLN A 1 163 ? 13.829 0.597 14.998 1.00 80.56 163 GLN A N 1
ATOM 1340 C CA . GLN A 1 163 ? 14.226 0.384 16.393 1.00 80.56 163 GLN A CA 1
ATOM 1341 C C . GLN A 1 163 ? 13.415 -0.776 16.992 1.00 80.56 163 GLN A C 1
ATOM 1343 O O . GLN A 1 163 ? 12.349 -0.544 17.566 1.00 80.56 163 GLN A O 1
ATOM 1348 N N . PRO A 1 164 ? 13.891 -2.029 16.885 1.00 69.75 164 PRO A N 1
ATOM 1349 C CA . PRO A 1 164 ? 13.161 -3.207 17.361 1.00 69.75 164 PRO A CA 1
ATOM 1350 C C . PRO A 1 164 ? 12.679 -3.114 18.809 1.00 69.75 164 PRO A C 1
ATOM 1352 O O . PRO A 1 164 ? 11.620 -3.633 19.122 1.00 69.75 164 PRO A O 1
ATOM 1355 N N . SER A 1 165 ? 13.417 -2.425 19.685 1.00 63.34 165 SER A N 1
ATOM 1356 C CA . SER A 1 165 ? 13.075 -2.263 21.105 1.00 63.34 165 SER A CA 1
ATOM 1357 C C . SER A 1 165 ? 11.761 -1.520 21.364 1.00 63.34 165 SER A C 1
ATOM 1359 O O . SER A 1 165 ? 11.223 -1.616 22.462 1.00 63.34 165 SER A O 1
ATOM 1361 N N . LYS A 1 166 ? 11.239 -0.776 20.381 1.00 62.88 166 LYS A N 1
ATOM 1362 C CA . LYS A 1 166 ? 9.921 -0.128 20.463 1.00 62.88 166 LYS A CA 1
ATOM 1363 C C . LYS A 1 166 ? 8.776 -1.060 20.064 1.00 62.88 166 LYS A C 1
ATOM 1365 O O . LYS A 1 166 ? 7.629 -0.774 20.386 1.00 62.88 166 LYS A O 1
ATOM 1370 N N . VAL A 1 167 ? 9.083 -2.181 19.414 1.00 64.75 167 VAL A N 1
ATOM 1371 C CA . VAL A 1 167 ? 8.136 -3.268 19.167 1.00 64.75 167 VAL A CA 1
ATOM 1372 C C . VAL A 1 167 ? 8.323 -4.287 20.286 1.00 64.75 167 VAL A C 1
ATOM 1374 O O . VAL A 1 167 ? 9.288 -5.045 20.292 1.00 64.75 167 VAL A O 1
ATOM 1377 N N . GLN A 1 168 ? 7.403 -4.271 21.253 1.00 56.69 168 GLN A N 1
ATOM 1378 C CA . GLN A 1 168 ? 7.492 -5.036 22.503 1.00 56.69 168 GLN A CA 1
ATOM 1379 C C . GLN A 1 168 ? 7.855 -6.514 22.297 1.00 56.69 168 GLN A C 1
ATOM 1381 O O . GLN A 1 168 ? 8.688 -7.055 23.021 1.00 56.69 168 GLN A O 1
ATOM 1386 N N . ASP A 1 169 ? 7.243 -7.148 21.296 1.00 75.62 169 ASP A N 1
ATOM 1387 C CA . ASP A 1 169 ? 7.535 -8.517 20.887 1.00 75.62 169 ASP A CA 1
ATOM 1388 C C . ASP A 1 169 ? 7.575 -8.592 19.355 1.00 75.62 169 ASP A C 1
ATOM 1390 O O . ASP A 1 169 ? 6.554 -8.730 18.675 1.00 75.62 169 ASP A O 1
ATOM 1394 N N . THR A 1 170 ? 8.781 -8.483 18.797 1.00 85.56 170 THR A N 1
ATOM 1395 C CA . THR A 1 170 ? 9.008 -8.589 17.349 1.00 85.56 170 THR A CA 1
ATOM 1396 C C . THR A 1 170 ? 8.639 -9.965 16.801 1.00 85.56 170 THR A C 1
ATOM 1398 O O . THR A 1 170 ? 8.182 -10.058 15.664 1.00 85.56 170 THR A O 1
ATOM 1401 N N . ALA A 1 171 ? 8.766 -11.033 17.592 1.00 87.56 171 ALA A N 1
ATOM 1402 C CA . ALA A 1 171 ? 8.382 -12.373 17.163 1.00 87.56 171 ALA A CA 1
ATOM 1403 C C . ALA A 1 171 ? 6.856 -12.517 17.087 1.00 87.56 171 ALA A C 1
ATOM 1405 O O . ALA A 1 171 ? 6.345 -13.138 16.152 1.00 87.56 171 ALA A O 1
ATOM 1406 N N . ALA A 1 172 ? 6.116 -11.928 18.032 1.00 80.81 172 ALA A N 1
ATOM 1407 C CA . ALA A 1 172 ? 4.661 -11.844 17.954 1.00 80.81 172 ALA A CA 1
ATOM 1408 C C . ALA A 1 172 ? 4.193 -10.992 16.778 1.00 80.81 172 ALA A C 1
ATOM 1410 O O . ALA A 1 172 ? 3.325 -11.440 16.034 1.00 80.81 172 ALA A O 1
ATOM 1411 N N . PHE A 1 173 ? 4.815 -9.831 16.564 1.00 84.75 173 PHE A N 1
ATOM 1412 C CA . PHE A 1 173 ? 4.521 -8.974 15.419 1.00 84.75 173 PHE A CA 1
ATOM 1413 C C . PHE A 1 173 ? 4.659 -9.741 14.096 1.00 84.75 173 PHE A C 1
ATOM 1415 O O . PHE A 1 173 ? 3.710 -9.822 13.322 1.00 84.75 173 PHE A O 1
ATOM 1422 N N . ILE A 1 174 ? 5.811 -10.382 13.869 1.00 93.75 174 ILE A N 1
ATOM 1423 C CA . ILE A 1 174 ? 6.074 -11.172 12.657 1.00 93.75 174 ILE A CA 1
ATOM 1424 C C . ILE A 1 174 ? 5.038 -12.288 12.494 1.00 93.75 174 ILE A C 1
ATOM 1426 O O . ILE A 1 174 ? 4.477 -12.467 11.414 1.00 93.75 174 ILE A O 1
ATOM 1430 N N . ARG A 1 175 ? 4.749 -13.024 13.573 1.00 92.56 175 ARG A N 1
ATOM 1431 C CA . ARG A 1 175 ? 3.775 -14.121 13.556 1.00 92.56 175 ARG A CA 1
ATOM 1432 C C . ARG A 1 175 ? 2.370 -13.640 13.193 1.00 92.56 175 ARG A C 1
ATOM 1434 O O . ARG A 1 175 ? 1.668 -14.336 12.465 1.00 92.56 175 ARG A O 1
ATOM 1441 N N . ASP A 1 176 ? 1.954 -12.475 13.671 1.00 86.81 176 ASP A N 1
ATOM 1442 C CA . ASP A 1 176 ? 0.623 -11.937 13.384 1.00 86.81 176 ASP A CA 1
ATOM 1443 C C . ASP A 1 176 ? 0.480 -11.510 11.919 1.00 86.81 176 ASP A C 1
ATOM 1445 O O . ASP A 1 176 ? -0.549 -11.790 11.299 1.00 86.81 176 ASP A O 1
ATOM 1449 N N . TYR A 1 177 ? 1.534 -10.945 11.328 1.00 94.75 177 TYR A N 1
ATOM 1450 C CA . TYR A 1 177 ? 1.573 -10.633 9.897 1.00 94.75 177 TYR A CA 1
ATOM 1451 C C . TYR A 1 177 ? 1.614 -11.895 9.021 1.00 94.75 177 TYR A C 1
ATOM 1453 O O . TYR A 1 177 ? 0.897 -11.971 8.025 1.00 94.75 177 TYR A O 1
ATOM 1461 N N . GLU A 1 178 ? 2.362 -12.930 9.407 1.00 97.88 178 GLU A N 1
ATOM 1462 C CA . GLU A 1 178 ? 2.354 -14.225 8.704 1.00 97.88 178 GLU A CA 1
ATOM 1463 C C . GLU A 1 178 ? 0.987 -14.931 8.791 1.00 97.88 178 GLU A C 1
ATOM 1465 O O . GLU A 1 178 ? 0.480 -15.495 7.813 1.00 97.88 178 GLU A O 1
ATOM 1470 N N . ASN A 1 179 ? 0.325 -14.838 9.947 1.00 95.56 179 ASN A N 1
ATOM 1471 C CA . ASN A 1 179 ? -1.040 -15.327 10.121 1.00 95.56 179 ASN A CA 1
ATOM 1472 C C . ASN A 1 179 ? -2.032 -14.561 9.232 1.00 95.56 179 ASN A C 1
ATOM 1474 O O . ASN A 1 179 ? -2.920 -15.175 8.637 1.00 95.56 179 ASN A O 1
ATOM 1478 N N . ALA A 1 180 ? -1.900 -13.235 9.138 1.00 94.38 180 ALA A N 1
ATOM 1479 C CA . ALA A 1 180 ? -2.707 -12.410 8.242 1.00 94.38 180 ALA A CA 1
ATOM 1480 C C . ALA A 1 180 ? -2.485 -12.805 6.774 1.00 94.38 180 ALA A C 1
ATOM 1482 O O . ALA A 1 180 ? -3.458 -13.059 6.064 1.00 94.38 180 ALA A O 1
ATOM 1483 N N . PHE A 1 181 ? -1.230 -12.977 6.348 1.00 97.88 181 PHE A N 1
ATOM 1484 C CA . PHE A 1 181 ? -0.894 -13.444 5.002 1.00 97.88 181 PHE A CA 1
ATOM 1485 C C . PHE A 1 181 ? -1.587 -14.773 4.685 1.00 97.88 181 PHE A C 1
ATOM 1487 O O . PHE A 1 181 ? -2.271 -14.890 3.669 1.00 97.88 181 PHE A O 1
ATOM 1494 N N . THR A 1 182 ? -1.499 -15.749 5.593 1.00 97.31 182 THR A N 1
ATOM 1495 C CA . THR A 1 182 ? -2.111 -17.078 5.425 1.00 97.31 182 THR A CA 1
ATOM 1496 C C . THR A 1 182 ? -3.640 -17.020 5.314 1.00 97.31 182 THR A C 1
ATOM 1498 O O . THR A 1 182 ? -4.242 -17.826 4.605 1.00 97.31 182 THR A O 1
ATOM 1501 N N . LYS A 1 183 ? -4.291 -16.059 5.983 1.00 96.31 183 LYS A N 1
ATOM 1502 C CA . LYS A 1 183 ? -5.748 -15.851 5.898 1.00 96.31 183 LYS A CA 1
ATOM 1503 C C . LYS A 1 183 ? -6.173 -15.147 4.610 1.00 96.31 183 LYS A C 1
ATOM 1505 O O . LYS A 1 183 ? -7.231 -15.462 4.070 1.00 96.31 183 LYS A O 1
ATOM 1510 N N . ILE A 1 184 ? -5.372 -14.197 4.133 1.00 97.31 184 ILE A N 1
ATOM 1511 C CA . ILE A 1 184 ? -5.714 -13.316 3.008 1.00 97.31 184 ILE A CA 1
ATOM 1512 C C . ILE A 1 184 ? -5.351 -13.963 1.664 1.00 97.31 184 ILE A C 1
ATOM 1514 O O . ILE A 1 184 ? -6.159 -13.957 0.732 1.00 97.31 184 ILE A O 1
ATOM 1518 N N . ALA A 1 185 ? -4.169 -14.576 1.558 1.00 96.94 185 ALA A N 1
ATOM 1519 C CA . ALA A 1 185 ? -3.643 -15.135 0.311 1.00 96.94 185 ALA A CA 1
ATOM 1520 C C . ALA A 1 185 ? -4.604 -16.102 -0.420 1.00 96.94 185 ALA A C 1
ATOM 1522 O O . ALA A 1 185 ? -4.729 -15.980 -1.645 1.00 96.94 185 ALA A O 1
ATOM 1523 N N . PRO A 1 186 ? -5.340 -17.015 0.257 1.00 96.75 186 PRO A N 1
ATOM 1524 C CA . PRO A 1 186 ? -6.254 -17.946 -0.411 1.00 96.75 186 PRO A CA 1
ATOM 1525 C C . PRO A 1 186 ? -7.392 -17.269 -1.182 1.00 96.75 186 PRO A C 1
ATOM 1527 O O . PRO A 1 186 ? -7.896 -17.832 -2.160 1.00 96.75 186 PRO A O 1
ATOM 1530 N N . PHE A 1 187 ? -7.802 -16.065 -0.769 1.00 96.75 187 PHE A N 1
ATOM 1531 C CA . PHE A 1 187 ? -8.804 -15.298 -1.497 1.00 96.75 187 PHE A CA 1
ATOM 1532 C C . PHE A 1 187 ? -8.252 -14.846 -2.850 1.00 96.75 187 PHE A C 1
ATOM 1534 O O . PHE A 1 187 ? -8.873 -15.109 -3.879 1.00 96.75 187 PHE A O 1
ATOM 1541 N N . PHE A 1 188 ? -7.083 -14.208 -2.863 1.00 95.56 188 PHE A N 1
ATOM 1542 C CA . PHE A 1 188 ? -6.523 -13.605 -4.074 1.00 95.56 188 PHE A CA 1
ATOM 1543 C C . PHE A 1 188 ? -5.890 -14.627 -5.015 1.00 95.56 188 PHE A C 1
ATOM 1545 O O . PHE A 1 188 ? -5.957 -14.445 -6.227 1.00 95.56 188 PHE A O 1
ATOM 1552 N N . GLN A 1 189 ? -5.279 -15.686 -4.468 1.00 93.19 189 GLN A N 1
ATOM 1553 C CA . GLN A 1 189 ? -4.509 -16.682 -5.230 1.00 93.19 189 GLN A CA 1
ATOM 1554 C C . GLN A 1 189 ? -3.450 -16.032 -6.138 1.00 93.19 189 GLN A C 1
ATOM 1556 O O . GLN A 1 189 ? -3.093 -16.559 -7.192 1.00 93.19 189 GLN A O 1
ATOM 1561 N N . ALA A 1 190 ? -2.967 -14.857 -5.732 1.00 92.06 190 ALA A N 1
ATOM 1562 C CA . ALA A 1 190 ? -1.992 -14.088 -6.477 1.00 92.06 190 ALA A CA 1
ATOM 1563 C C . ALA A 1 190 ? -0.612 -14.735 -6.350 1.00 92.06 190 ALA A C 1
ATOM 1565 O O . ALA A 1 190 ? -0.203 -15.167 -5.269 1.00 92.06 190 ALA A O 1
ATOM 1566 N N . LYS A 1 191 ? 0.131 -14.775 -7.457 1.00 91.94 191 LYS A N 1
ATOM 1567 C CA . LYS A 1 191 ? 1.514 -15.247 -7.454 1.00 91.94 191 LYS A CA 1
ATOM 1568 C C . LYS A 1 191 ? 2.437 -14.073 -7.150 1.00 91.94 191 LYS A C 1
ATOM 1570 O O . LYS A 1 191 ? 2.835 -13.351 -8.060 1.00 91.94 191 LYS A O 1
ATOM 1575 N N . ILE A 1 192 ? 2.776 -13.903 -5.877 1.00 93.06 192 ILE A N 1
ATOM 1576 C CA . ILE A 1 192 ? 3.715 -12.862 -5.456 1.00 93.06 192 ILE A CA 1
ATOM 1577 C C . ILE A 1 192 ? 5.131 -13.267 -5.906 1.00 93.06 192 ILE A C 1
ATOM 1579 O O . ILE A 1 192 ? 5.557 -14.389 -5.620 1.00 93.06 192 ILE A O 1
ATOM 1583 N N . PRO A 1 193 ? 5.859 -12.412 -6.647 1.00 91.19 193 PRO A N 1
ATOM 1584 C CA . PRO A 1 193 ? 7.119 -12.799 -7.287 1.00 91.19 193 PRO A CA 1
ATOM 1585 C C . PRO A 1 193 ? 8.293 -12.955 -6.312 1.00 91.19 193 PRO A C 1
ATOM 1587 O O . PRO A 1 193 ? 9.307 -13.550 -6.670 1.00 91.19 193 PRO A O 1
ATOM 1590 N N . ARG A 1 194 ? 8.174 -12.421 -5.093 1.00 92.75 194 ARG A N 1
ATOM 1591 C CA . ARG A 1 194 ? 9.228 -12.388 -4.073 1.00 92.75 194 ARG A CA 1
ATOM 1592 C C . ARG A 1 194 ? 8.635 -12.226 -2.675 1.00 92.75 194 ARG A C 1
ATOM 1594 O O . ARG A 1 194 ? 7.450 -11.938 -2.536 1.00 92.75 194 ARG A O 1
ATOM 1601 N N . LYS A 1 195 ? 9.473 -12.352 -1.643 1.00 96.44 195 LYS A N 1
ATOM 1602 C CA . LYS A 1 195 ? 9.084 -11.947 -0.286 1.00 96.44 195 LYS A CA 1
ATOM 1603 C C . LYS A 1 195 ? 8.805 -10.448 -0.242 1.00 96.44 195 LYS A C 1
ATOM 1605 O O . LYS A 1 195 ? 9.525 -9.671 -0.875 1.00 96.44 195 LYS A O 1
ATOM 1610 N N . ILE A 1 196 ? 7.787 -10.067 0.520 1.00 97.75 196 ILE A N 1
ATOM 1611 C CA . ILE A 1 196 ? 7.415 -8.668 0.719 1.00 97.75 196 ILE A CA 1
ATOM 1612 C C . ILE A 1 196 ? 8.443 -8.020 1.655 1.00 97.75 196 ILE A C 1
ATOM 1614 O O . ILE A 1 196 ? 8.663 -8.511 2.762 1.00 97.75 196 ILE A O 1
ATOM 1618 N N . GLN A 1 197 ? 9.073 -6.931 1.215 1.00 97.94 197 GLN A N 1
ATOM 1619 C CA . GLN A 1 197 ? 9.935 -6.113 2.072 1.00 97.94 197 GLN A CA 1
ATOM 1620 C C . GLN A 1 197 ? 9.040 -5.210 2.919 1.00 97.94 197 GLN A C 1
ATOM 1622 O O . GLN A 1 197 ? 8.312 -4.385 2.371 1.00 97.94 197 GLN A O 1
ATOM 1627 N N . TYR A 1 198 ? 9.070 -5.367 4.237 1.00 97.50 198 TYR A N 1
ATOM 1628 C CA . TYR A 1 198 ? 8.216 -4.614 5.148 1.00 97.50 198 TYR A CA 1
ATOM 1629 C C . TYR A 1 198 ? 9.075 -3.724 6.045 1.00 97.50 198 TYR A C 1
ATOM 1631 O O . TYR A 1 198 ? 9.725 -4.205 6.969 1.00 97.50 198 TYR A O 1
ATOM 1639 N N . PHE A 1 199 ? 9.079 -2.421 5.783 1.00 96.19 199 PHE A N 1
ATOM 1640 C CA . PHE A 1 199 ? 9.814 -1.418 6.547 1.00 96.19 199 PHE A CA 1
ATOM 1641 C C . PHE A 1 199 ? 8.931 -0.839 7.653 1.00 96.19 199 PHE A C 1
ATOM 1643 O O . PHE A 1 199 ? 7.938 -0.164 7.378 1.00 96.19 199 PHE A O 1
ATOM 1650 N N . ILE A 1 200 ? 9.314 -1.094 8.906 1.00 91.44 200 ILE A N 1
ATOM 1651 C CA . ILE A 1 200 ? 8.607 -0.672 10.115 1.00 91.44 200 ILE A CA 1
ATOM 1652 C C . ILE A 1 200 ? 9.273 0.573 10.692 1.00 91.44 200 ILE A C 1
ATOM 1654 O O . ILE A 1 200 ? 10.365 0.511 11.267 1.00 91.44 200 ILE A O 1
ATOM 1658 N N . TRP A 1 201 ? 8.566 1.691 10.563 1.00 86.88 201 TRP A N 1
ATOM 1659 C CA . TRP A 1 201 ? 8.972 3.000 11.058 1.00 86.88 201 TRP A CA 1
ATOM 1660 C C . TRP A 1 201 ? 8.418 3.238 12.462 1.00 86.88 201 TRP A C 1
ATOM 1662 O O . TRP A 1 201 ? 7.222 3.060 12.718 1.00 86.88 201 TRP A O 1
ATOM 1672 N N . ASN A 1 202 ? 9.284 3.699 13.358 1.00 79.50 202 ASN A N 1
ATOM 1673 C CA . ASN A 1 202 ? 8.931 4.118 14.712 1.00 79.50 202 ASN A CA 1
ATOM 1674 C C . ASN A 1 202 ? 8.997 5.642 14.862 1.00 79.50 202 ASN A C 1
ATOM 1676 O O . ASN A 1 202 ? 8.285 6.205 15.690 1.00 79.50 202 ASN A O 1
ATOM 1680 N N . SER A 1 203 ? 9.823 6.312 14.059 1.00 70.38 203 SER A N 1
ATOM 1681 C CA . SER A 1 203 ? 9.958 7.766 14.014 1.00 70.38 203 SER A CA 1
ATOM 1682 C C . SER A 1 203 ? 9.016 8.411 12.995 1.00 70.38 203 SER A C 1
ATOM 1684 O O . SER A 1 203 ? 8.547 7.768 12.053 1.00 70.38 203 SER A O 1
ATOM 1686 N N . ASP A 1 204 ? 8.782 9.720 13.140 1.00 70.81 204 ASP A N 1
ATOM 1687 C CA . ASP A 1 204 ? 7.992 10.515 12.185 1.00 70.81 204 ASP A CA 1
ATOM 1688 C C . ASP A 1 204 ? 8.671 10.759 10.833 1.00 70.81 204 ASP A C 1
ATOM 1690 O O . ASP A 1 204 ? 8.179 11.517 9.993 1.00 70.81 204 ASP A O 1
ATOM 1694 N N . GLU A 1 205 ? 9.794 10.089 10.593 1.00 74.88 205 GLU A N 1
ATOM 1695 C CA . GLU A 1 205 ? 10.560 10.196 9.363 1.00 74.88 205 GLU A CA 1
ATOM 1696 C C . GLU A 1 205 ? 9.819 9.649 8.143 1.00 74.88 205 GLU A C 1
ATOM 1698 O O . GLU A 1 205 ? 9.997 10.194 7.055 1.00 74.88 205 GLU A O 1
ATOM 1703 N N . LEU A 1 206 ? 8.919 8.670 8.310 1.00 79.75 206 LEU A N 1
ATOM 1704 C CA . LEU A 1 206 ? 8.077 8.179 7.212 1.00 79.75 206 LEU A CA 1
ATOM 1705 C C . LEU A 1 206 ? 7.321 9.328 6.521 1.00 79.75 206 LEU A C 1
ATOM 1707 O O . LEU A 1 206 ? 7.364 9.451 5.297 1.00 79.75 206 LEU A O 1
ATOM 1711 N N . MET A 1 207 ? 6.710 10.223 7.306 1.00 77.12 207 MET A N 1
ATOM 1712 C CA . MET A 1 207 ? 6.003 11.392 6.772 1.00 77.12 207 MET A CA 1
ATOM 1713 C C . MET A 1 207 ? 6.991 12.380 6.140 1.00 77.12 207 MET A C 1
ATOM 1715 O O . MET A 1 207 ? 6.753 12.906 5.05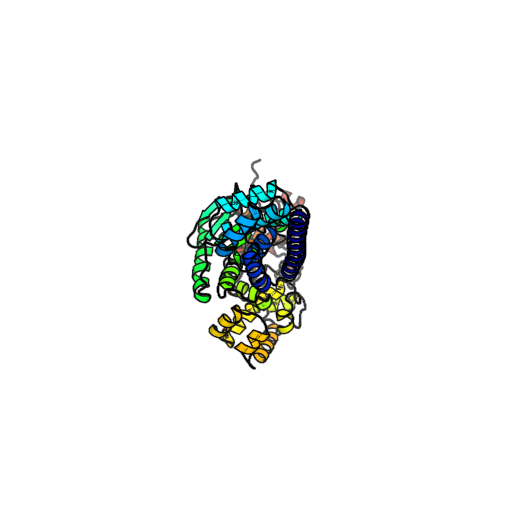9 1.00 77.12 207 MET A O 1
ATOM 1719 N N . ARG A 1 208 ? 8.147 12.614 6.770 1.00 75.94 208 ARG A N 1
ATOM 1720 C CA . ARG A 1 208 ? 9.137 13.573 6.250 1.00 75.94 208 ARG A CA 1
ATOM 1721 C C . ARG A 1 208 ? 9.714 13.171 4.894 1.00 75.94 208 ARG A C 1
ATOM 1723 O O . ARG A 1 208 ? 10.001 14.057 4.097 1.00 75.94 208 ARG A O 1
ATOM 1730 N N . PHE A 1 209 ? 9.912 11.876 4.654 1.00 75.44 209 PHE A N 1
ATOM 1731 C CA . PHE A 1 209 ? 10.590 11.388 3.450 1.00 75.44 209 PHE A CA 1
ATOM 1732 C C . PHE A 1 209 ? 9.646 10.931 2.349 1.00 75.44 209 PHE A C 1
ATOM 1734 O O . PHE A 1 209 ? 9.935 11.162 1.180 1.00 75.44 209 PHE A O 1
ATOM 1741 N N . PHE A 1 210 ? 8.539 10.289 2.712 1.00 83.06 210 PHE A N 1
ATOM 1742 C CA . PHE A 1 210 ? 7.590 9.752 1.741 1.00 83.06 210 PHE A CA 1
ATOM 1743 C C . PHE A 1 210 ? 6.276 10.528 1.699 1.00 83.06 210 PHE A C 1
ATOM 1745 O O . PHE A 1 210 ? 5.402 10.181 0.913 1.00 83.06 210 PHE A O 1
ATOM 1752 N N . HIS A 1 211 ? 6.116 11.561 2.536 1.00 77.88 211 HIS A N 1
ATOM 1753 C CA . HIS A 1 211 ? 4.876 12.333 2.652 1.00 77.88 211 HIS A CA 1
ATOM 1754 C C . HIS A 1 211 ? 3.641 11.457 2.919 1.00 77.88 211 HIS A C 1
ATOM 1756 O O . HIS A 1 211 ? 2.523 11.839 2.587 1.00 77.88 211 HIS A O 1
ATOM 1762 N N . SER A 1 212 ? 3.846 10.294 3.555 1.00 75.00 212 SER A N 1
ATOM 1763 C CA . SER A 1 212 ? 2.787 9.371 3.960 1.00 75.00 212 SER A CA 1
ATOM 1764 C C . SER A 1 212 ? 2.663 9.362 5.491 1.00 75.00 212 SER A C 1
ATOM 1766 O O . SER A 1 212 ? 3.612 8.972 6.179 1.00 75.00 212 SER A O 1
ATOM 1768 N N . PRO A 1 213 ? 1.536 9.825 6.063 1.00 60.19 213 PRO A N 1
ATOM 1769 C CA . PRO A 1 213 ? 1.367 9.911 7.514 1.00 60.19 213 PRO A CA 1
ATOM 1770 C C . PRO A 1 213 ? 1.255 8.536 8.194 1.00 60.19 213 PRO A C 1
ATOM 1772 O O . PRO A 1 213 ? 1.661 8.401 9.350 1.00 60.19 213 PRO A O 1
ATOM 1775 N N . GLY A 1 214 ? 0.752 7.515 7.488 1.00 70.75 214 GLY A N 1
ATOM 1776 C CA . GLY A 1 214 ? 0.498 6.179 8.034 1.00 70.75 214 GLY A CA 1
ATOM 1777 C C . GLY A 1 214 ? 1.407 5.103 7.448 1.00 70.75 214 GLY A C 1
ATOM 1778 O O . GLY A 1 214 ? 2.325 4.617 8.109 1.00 70.75 214 GLY A O 1
ATOM 1779 N N . GLY A 1 215 ? 1.133 4.712 6.214 1.00 85.00 215 GLY A N 1
ATOM 1780 C CA . GLY A 1 215 ? 1.860 3.685 5.486 1.00 85.00 215 GLY A CA 1
ATOM 1781 C C . GLY A 1 215 ? 1.569 3.789 3.998 1.00 85.00 215 GLY A C 1
ATOM 1782 O O . GLY A 1 215 ? 0.718 4.571 3.575 1.00 85.00 215 GLY A O 1
ATOM 1783 N N . PHE A 1 216 ? 2.344 3.080 3.193 1.00 91.62 216 PHE A N 1
ATOM 1784 C CA . PHE A 1 216 ? 2.046 2.904 1.784 1.00 91.62 216 PHE A CA 1
ATOM 1785 C C . PHE A 1 216 ? 2.658 1.608 1.264 1.00 91.62 216 PHE A C 1
ATOM 1787 O O . PHE A 1 216 ? 3.670 1.108 1.774 1.00 91.62 216 PHE A O 1
ATOM 1794 N N . THR A 1 217 ? 2.073 1.122 0.176 1.00 95.25 217 THR A N 1
ATOM 1795 C CA . THR A 1 217 ? 2.535 -0.057 -0.544 1.00 95.25 217 THR A CA 1
ATOM 1796 C C . THR A 1 217 ? 3.024 0.322 -1.937 1.00 95.25 217 THR A C 1
ATOM 1798 O O . THR A 1 217 ? 2.269 0.851 -2.751 1.00 95.25 217 THR A O 1
ATOM 1801 N N . ASN A 1 218 ? 4.264 -0.041 -2.263 1.00 95.06 218 ASN A N 1
ATOM 1802 C CA . ASN A 1 218 ? 4.713 -0.169 -3.643 1.00 95.06 218 ASN A CA 1
ATOM 1803 C C . ASN A 1 218 ? 4.571 -1.637 -4.076 1.00 95.06 218 ASN A C 1
ATOM 1805 O O . ASN A 1 218 ? 5.422 -2.490 -3.805 1.00 95.06 218 ASN A O 1
ATOM 1809 N N . SER A 1 219 ? 3.453 -1.938 -4.736 1.00 93.81 219 SER A N 1
ATOM 1810 C CA . SER A 1 219 ? 3.110 -3.315 -5.111 1.00 93.81 219 SER A CA 1
ATOM 1811 C C . SER A 1 219 ? 4.043 -3.877 -6.187 1.00 93.81 219 SER A C 1
ATOM 1813 O O . SER A 1 219 ? 4.377 -5.061 -6.155 1.00 93.81 219 SER A O 1
ATOM 1815 N N . GLU A 1 220 ? 4.521 -3.033 -7.100 1.00 91.69 220 GLU A N 1
ATOM 1816 C CA . GLU A 1 220 ? 5.366 -3.428 -8.237 1.00 91.69 220 GLU A CA 1
ATOM 1817 C C . GLU A 1 220 ? 6.675 -4.073 -7.776 1.00 91.69 220 GLU A C 1
ATOM 1819 O O . GLU A 1 220 ? 7.142 -5.049 -8.358 1.00 91.69 220 GLU A O 1
ATOM 1824 N N . TYR A 1 221 ? 7.222 -3.573 -6.667 1.00 95.56 221 TYR A N 1
ATOM 1825 C CA . TYR A 1 221 ? 8.448 -4.083 -6.062 1.00 95.56 221 TYR A CA 1
ATOM 1826 C C . TYR A 1 221 ? 8.206 -4.949 -4.814 1.00 95.56 221 TYR A C 1
ATOM 1828 O O . TYR A 1 221 ? 9.169 -5.440 -4.224 1.00 95.56 221 TYR A O 1
ATOM 1836 N N . CYS A 1 222 ? 6.943 -5.205 -4.441 1.00 96.50 222 CYS A N 1
ATOM 1837 C CA . CYS A 1 222 ? 6.549 -5.908 -3.209 1.00 96.50 222 CYS A CA 1
ATOM 1838 C C . CYS A 1 222 ? 7.132 -5.252 -1.945 1.00 96.50 222 CYS A C 1
ATOM 1840 O O . CYS A 1 222 ? 7.723 -5.931 -1.105 1.00 96.50 222 CYS A O 1
ATOM 1842 N N . ILE A 1 223 ? 6.994 -3.932 -1.828 1.00 97.88 223 ILE A N 1
ATOM 1843 C CA . ILE A 1 223 ? 7.540 -3.149 -0.719 1.00 97.88 223 ILE A CA 1
ATOM 1844 C C . ILE A 1 223 ? 6.410 -2.460 0.031 1.00 97.88 223 ILE A C 1
ATOM 1846 O O . ILE A 1 223 ? 5.521 -1.870 -0.576 1.00 97.88 223 ILE A O 1
ATOM 1850 N N . ILE A 1 224 ? 6.483 -2.495 1.355 1.00 97.38 224 ILE A N 1
ATOM 1851 C CA . ILE A 1 224 ? 5.586 -1.784 2.256 1.00 97.38 224 ILE A CA 1
ATOM 1852 C C . ILE A 1 224 ? 6.437 -0.934 3.194 1.00 97.38 224 ILE A C 1
ATOM 1854 O O . ILE A 1 224 ? 7.355 -1.447 3.829 1.00 97.38 224 ILE A O 1
ATOM 1858 N N . HIS A 1 225 ? 6.116 0.352 3.308 1.00 95.38 225 HIS A N 1
ATOM 1859 C CA . HIS A 1 225 ? 6.614 1.215 4.377 1.00 95.38 225 HIS A CA 1
ATOM 1860 C C . HIS A 1 225 ? 5.442 1.591 5.267 1.00 95.38 225 HIS A C 1
ATOM 1862 O O . HIS A 1 225 ? 4.482 2.191 4.799 1.00 95.38 225 HIS A O 1
ATOM 1868 N N . ALA A 1 226 ? 5.515 1.258 6.550 1.00 88.62 226 ALA A N 1
ATOM 1869 C CA . ALA A 1 226 ? 4.398 1.439 7.464 1.00 88.62 226 ALA A CA 1
ATOM 1870 C C . ALA A 1 226 ? 4.873 1.732 8.886 1.00 88.62 226 ALA A C 1
ATOM 1872 O O . ALA A 1 226 ? 5.964 1.334 9.301 1.00 88.62 226 ALA A O 1
ATOM 1873 N N . ARG A 1 227 ? 4.030 2.411 9.666 1.00 81.81 227 ARG A N 1
ATOM 1874 C CA . ARG A 1 227 ? 4.217 2.494 11.119 1.00 81.81 227 ARG A CA 1
ATOM 1875 C C . ARG A 1 227 ? 3.972 1.144 11.786 1.00 81.81 227 ARG A C 1
ATOM 1877 O O . ARG A 1 227 ? 3.174 0.341 11.312 1.00 81.81 227 ARG A O 1
ATOM 1884 N N . TYR A 1 228 ? 4.601 0.931 12.940 1.00 75.94 228 TYR A N 1
ATOM 1885 C CA . TYR A 1 228 ? 4.439 -0.298 13.729 1.00 75.94 228 TYR A CA 1
ATOM 1886 C C . TYR A 1 228 ? 2.997 -0.573 14.193 1.00 75.94 228 TYR A C 1
ATOM 1888 O O . TYR A 1 228 ? 2.674 -1.707 14.525 1.00 75.94 228 TYR A O 1
ATOM 1896 N N . PHE A 1 229 ? 2.135 0.446 14.227 1.00 71.94 229 PHE A N 1
ATOM 1897 C CA . PHE A 1 229 ? 0.729 0.327 14.622 1.00 71.94 229 PHE A CA 1
ATOM 1898 C C . PHE A 1 229 ? -0.235 0.163 13.437 1.00 71.94 229 PHE A C 1
ATOM 1900 O O . PHE A 1 229 ? -1.447 0.178 13.640 1.00 71.94 229 PHE A O 1
ATOM 1907 N N . GLN A 1 230 ? 0.275 0.031 12.206 1.00 74.50 230 GLN A N 1
ATOM 1908 C CA . GLN A 1 230 ? -0.572 -0.273 11.054 1.00 74.50 230 GLN A CA 1
ATOM 1909 C C . GLN A 1 230 ? -1.212 -1.655 11.195 1.00 74.50 230 GLN A C 1
ATOM 1911 O O . GLN A 1 230 ? -0.641 -2.570 11.802 1.00 74.50 230 GLN A O 1
ATOM 1916 N N . SER A 1 231 ? -2.416 -1.795 10.638 1.00 81.56 231 SER A N 1
ATOM 1917 C CA . SER A 1 231 ? -3.114 -3.076 10.630 1.00 81.56 231 SER A CA 1
ATOM 1918 C C . SER A 1 231 ? -2.319 -4.104 9.828 1.00 81.56 231 SER A C 1
ATOM 1920 O O . SER A 1 231 ? -1.651 -3.778 8.845 1.00 81.56 231 SER A O 1
ATOM 1922 N N . ALA A 1 232 ? -2.392 -5.369 10.243 1.00 84.06 232 ALA A N 1
ATOM 1923 C CA . ALA A 1 232 ? -1.619 -6.413 9.586 1.00 84.06 232 ALA A CA 1
ATOM 1924 C C . ALA A 1 232 ? -2.041 -6.600 8.120 1.00 84.06 232 ALA A C 1
ATOM 1926 O O . ALA A 1 232 ? -1.204 -6.866 7.267 1.00 84.06 232 ALA A O 1
ATOM 1927 N N . GLY A 1 233 ? -3.334 -6.464 7.811 1.00 88.75 233 GLY A N 1
ATOM 1928 C CA . GLY A 1 233 ? -3.873 -6.837 6.508 1.00 88.75 233 GLY A CA 1
ATOM 1929 C C . GLY A 1 233 ? -3.895 -5.742 5.440 1.00 88.75 233 GLY A C 1
ATOM 1930 O O . GLY A 1 233 ? -3.853 -6.090 4.260 1.00 88.75 233 GLY A O 1
ATOM 1931 N N . HIS A 1 234 ? -3.973 -4.455 5.804 1.00 90.94 234 HIS A N 1
ATOM 1932 C CA . HIS A 1 234 ? -4.319 -3.383 4.849 1.00 90.94 234 HIS A CA 1
ATOM 1933 C C . HIS A 1 234 ? -3.302 -3.277 3.711 1.00 90.94 234 HIS A C 1
ATOM 1935 O O . HIS A 1 234 ? -3.626 -3.507 2.545 1.00 90.94 234 HIS A O 1
ATOM 1941 N N . GLU A 1 235 ? -2.040 -3.031 4.056 1.00 94.69 235 GLU A N 1
ATOM 1942 C CA . GLU A 1 235 ? -0.972 -2.836 3.073 1.00 94.69 235 GLU A CA 1
ATOM 1943 C C . GLU A 1 235 ? -0.663 -4.123 2.286 1.00 94.69 235 GLU A C 1
ATOM 1945 O O . GLU A 1 235 ? -0.571 -4.112 1.058 1.00 94.69 235 GLU A O 1
ATOM 1950 N N . MET A 1 236 ? -0.604 -5.289 2.946 1.00 96.31 236 MET A N 1
ATOM 1951 C CA . MET A 1 236 ? -0.338 -6.549 2.231 1.00 96.31 236 MET A CA 1
ATOM 1952 C C . MET A 1 236 ? -1.454 -6.918 1.245 1.00 96.31 236 MET A C 1
ATOM 1954 O O . MET A 1 236 ? -1.194 -7.522 0.201 1.00 96.31 236 MET A O 1
ATOM 1958 N N . THR A 1 237 ? -2.696 -6.523 1.534 1.00 97.25 237 THR A N 1
ATOM 1959 C CA . THR A 1 237 ? -3.822 -6.723 0.619 1.00 97.25 237 THR A CA 1
ATOM 1960 C C . THR A 1 237 ? -3.639 -5.937 -0.670 1.00 97.25 237 THR A C 1
ATOM 1962 O O . THR A 1 237 ? -4.003 -6.439 -1.737 1.00 97.25 237 THR A O 1
ATOM 1965 N N . GLN A 1 238 ? -3.024 -4.753 -0.616 1.00 95.81 238 GLN A N 1
ATOM 1966 C CA . GLN A 1 238 ? -2.702 -3.991 -1.821 1.00 95.81 238 GLN A CA 1
ATOM 1967 C C . GLN A 1 238 ? -1.757 -4.781 -2.737 1.00 95.81 238 GLN A C 1
ATOM 1969 O O . GLN A 1 238 ? -2.045 -4.908 -3.933 1.00 95.81 238 GLN A O 1
ATOM 1974 N N . VAL A 1 239 ? -0.722 -5.417 -2.165 1.00 96.06 239 VAL A N 1
ATOM 1975 C CA . VAL A 1 239 ? 0.204 -6.302 -2.895 1.00 96.06 239 VAL A CA 1
ATOM 1976 C C . VAL A 1 239 ? -0.553 -7.462 -3.542 1.00 96.06 239 VAL A C 1
ATOM 1978 O O . VAL A 1 239 ? -0.465 -7.664 -4.754 1.00 96.06 239 VAL A O 1
ATOM 1981 N N . PHE A 1 240 ? -1.348 -8.210 -2.771 1.00 96.25 240 PHE A N 1
ATOM 1982 C CA . PHE A 1 240 ? -2.116 -9.336 -3.312 1.00 96.25 240 PHE A CA 1
ATOM 1983 C C . PHE A 1 240 ? -3.049 -8.918 -4.435 1.00 96.25 240 PHE A C 1
ATOM 1985 O O . PHE A 1 240 ? -3.070 -9.534 -5.499 1.00 96.25 240 PHE A O 1
ATOM 1992 N N . SER A 1 241 ? -3.806 -7.853 -4.194 1.00 94.94 241 SER A N 1
ATOM 1993 C CA . SER A 1 241 ? -4.760 -7.323 -5.144 1.00 94.94 241 SER A CA 1
ATOM 1994 C C . SER A 1 241 ? -4.052 -6.896 -6.432 1.00 94.94 241 SER A C 1
ATOM 1996 O O . SER A 1 241 ? -4.646 -7.001 -7.496 1.00 94.94 241 SER A O 1
ATOM 1998 N N . TYR A 1 242 ? -2.806 -6.410 -6.380 1.00 92.69 242 TYR A N 1
ATOM 1999 C CA . TYR A 1 242 ? -2.060 -5.978 -7.569 1.00 92.69 242 TYR A CA 1
ATOM 2000 C C . TYR A 1 242 ? -1.685 -7.172 -8.456 1.00 92.69 242 TYR A C 1
ATOM 2002 O O . TYR A 1 242 ? -1.932 -7.159 -9.657 1.00 92.69 242 TYR A O 1
ATOM 2010 N N . TYR A 1 243 ? -1.187 -8.255 -7.856 1.00 92.19 243 TYR A N 1
ATOM 2011 C CA . TYR A 1 243 ? -0.687 -9.429 -8.584 1.00 92.19 243 TYR A CA 1
ATOM 2012 C C . TYR A 1 243 ? -1.758 -10.412 -9.077 1.00 92.19 243 TYR A C 1
ATOM 2014 O O . TYR A 1 243 ? -1.428 -11.481 -9.594 1.00 92.19 243 TYR A O 1
ATOM 2022 N N . ILE A 1 244 ? -3.043 -10.079 -8.964 1.00 89.81 244 ILE A N 1
ATOM 2023 C CA . ILE A 1 244 ? -4.113 -10.891 -9.567 1.00 89.81 244 ILE A CA 1
ATOM 2024 C C . ILE A 1 244 ? -4.149 -10.787 -11.098 1.00 89.81 244 ILE A C 1
ATOM 2026 O O . ILE A 1 244 ? -4.709 -11.657 -11.764 1.00 89.81 244 ILE A O 1
ATOM 2030 N N . HIS A 1 245 ? -3.628 -9.692 -11.660 1.00 86.94 245 HIS A N 1
ATOM 2031 C CA . HIS A 1 245 ? -3.662 -9.407 -13.089 1.00 86.94 245 HIS A CA 1
ATOM 2032 C C . HIS A 1 245 ? -2.411 -8.608 -13.484 1.00 86.94 245 HIS A C 1
ATOM 2034 O O . HIS A 1 245 ? -2.031 -7.719 -12.734 1.00 86.94 245 HIS A O 1
ATOM 2040 N N . PRO A 1 246 ? -1.782 -8.855 -14.651 1.00 74.88 246 PRO A N 1
ATOM 2041 C CA . PRO A 1 246 ? -0.539 -8.171 -15.028 1.00 74.88 246 PRO A CA 1
ATOM 2042 C C . PRO A 1 246 ? -0.655 -6.647 -15.163 1.00 74.88 246 PRO A C 1
ATOM 2044 O O . PRO A 1 246 ? 0.329 -5.943 -14.988 1.00 74.88 246 PRO A O 1
ATOM 2047 N N . PHE A 1 247 ? -1.847 -6.145 -15.500 1.00 79.31 247 PHE A N 1
ATOM 2048 C CA . PHE A 1 247 ? -2.125 -4.715 -15.672 1.00 79.31 247 PHE A CA 1
ATOM 2049 C C . PHE A 1 247 ? -3.485 -4.392 -15.054 1.00 79.31 247 PHE A C 1
ATOM 2051 O O . PHE A 1 247 ? -4.488 -4.388 -15.775 1.00 79.31 247 PHE A O 1
ATOM 2058 N N . PRO A 1 248 ? -3.574 -4.265 -13.722 1.00 86.06 248 PRO A N 1
ATOM 2059 C CA . PRO A 1 248 ? -4.842 -4.005 -13.068 1.00 86.06 248 PRO A CA 1
ATOM 2060 C C . PRO A 1 248 ? -5.224 -2.528 -13.226 1.00 86.06 248 PRO A C 1
ATOM 2062 O O . PRO A 1 248 ? -4.397 -1.643 -13.012 1.00 86.06 248 PRO A O 1
ATOM 2065 N N . VAL A 1 249 ? -6.484 -2.240 -13.560 1.00 91.44 249 VAL A N 1
ATOM 2066 C CA . VAL A 1 249 ? -7.012 -0.868 -13.443 1.00 91.44 249 VAL A CA 1
ATOM 2067 C C . VAL A 1 249 ? -7.482 -0.672 -12.010 1.00 91.44 249 VAL A C 1
ATOM 2069 O O . VAL A 1 249 ? -8.331 -1.425 -11.528 1.00 91.44 249 VAL A O 1
ATOM 2072 N N . ARG A 1 250 ? -6.918 0.325 -11.326 1.00 92.94 250 ARG A N 1
ATOM 2073 C CA . ARG A 1 250 ? -7.171 0.603 -9.911 1.00 92.94 250 ARG A CA 1
ATOM 2074 C C . ARG A 1 250 ? -7.965 1.874 -9.722 1.00 92.94 250 ARG A C 1
ATOM 2076 O O . ARG A 1 250 ? -7.719 2.865 -10.400 1.00 92.94 250 ARG A O 1
ATOM 2083 N N . VAL A 1 251 ? -8.902 1.833 -8.783 1.00 95.56 251 VAL A N 1
ATOM 2084 C CA . VAL A 1 251 ? -9.743 2.975 -8.437 1.00 95.56 251 VAL A CA 1
ATOM 2085 C C . VAL A 1 251 ? -9.905 3.028 -6.924 1.00 95.56 251 VAL A C 1
ATOM 2087 O O . VAL A 1 251 ? -10.207 1.999 -6.321 1.00 95.56 251 VAL A O 1
ATOM 2090 N N . GLY A 1 252 ? -9.721 4.210 -6.323 1.00 95.12 252 GLY A N 1
ATOM 2091 C CA . GLY A 1 252 ? -9.620 4.400 -4.866 1.00 95.12 252 GLY A CA 1
ATOM 2092 C C . GLY A 1 252 ? -10.698 3.665 -4.067 1.00 95.12 252 GLY A C 1
ATOM 2093 O O . GLY A 1 252 ? -10.363 2.854 -3.210 1.00 95.12 252 GLY A O 1
ATOM 2094 N N . LEU A 1 253 ? -11.974 3.823 -4.446 1.00 97.88 253 LEU A N 1
ATOM 2095 C CA . LEU A 1 253 ? -13.101 3.171 -3.764 1.00 97.88 253 LEU A CA 1
ATOM 2096 C C . LEU A 1 253 ? -12.961 1.646 -3.649 1.00 97.88 253 LEU A C 1
ATOM 2098 O O . LEU A 1 253 ? -13.319 1.068 -2.629 1.00 97.88 253 LEU A O 1
ATOM 2102 N N . ILE A 1 254 ? -12.475 0.976 -4.693 1.00 98.06 254 ILE A N 1
ATOM 2103 C CA . ILE A 1 254 ? -12.348 -0.486 -4.684 1.00 98.06 254 ILE A CA 1
ATOM 2104 C C . ILE A 1 254 ? -10.977 -0.911 -4.161 1.00 98.06 254 ILE A C 1
ATOM 2106 O O . ILE A 1 254 ? -10.905 -1.908 -3.447 1.00 98.06 254 ILE A O 1
ATOM 2110 N N . ASN A 1 255 ? -9.908 -0.177 -4.484 1.00 96.75 255 ASN A N 1
ATOM 2111 C CA . ASN A 1 255 ? -8.549 -0.490 -4.042 1.00 96.75 255 ASN A CA 1
ATOM 2112 C C . ASN A 1 255 ? -8.381 -0.336 -2.525 1.00 96.75 255 ASN A C 1
ATOM 2114 O O . ASN A 1 255 ? -7.965 -1.285 -1.867 1.00 96.75 255 ASN A O 1
ATOM 2118 N N . GLU A 1 256 ? -8.765 0.811 -1.964 1.00 96.19 256 GLU A N 1
ATOM 2119 C CA . GLU A 1 256 ? -8.719 1.007 -0.513 1.00 96.19 256 GLU A CA 1
ATOM 2120 C C . GLU A 1 256 ? -9.813 0.194 0.173 1.00 96.19 256 GLU A C 1
ATOM 2122 O O . GLU A 1 256 ? -9.567 -0.437 1.194 1.00 96.19 256 GLU A O 1
ATOM 2127 N N . GLY A 1 257 ? -11.002 0.086 -0.430 1.00 97.94 257 GLY A N 1
ATOM 2128 C CA . GLY A 1 257 ? -12.075 -0.737 0.126 1.00 97.94 257 GLY A CA 1
ATOM 2129 C C . GLY A 1 257 ? -11.692 -2.210 0.286 1.00 97.94 257 GLY A C 1
ATOM 2130 O O . GLY A 1 257 ? -12.036 -2.832 1.291 1.00 97.94 257 GLY A O 1
ATOM 2131 N N . VAL A 1 258 ? -10.951 -2.788 -0.668 1.00 97.81 258 VAL A N 1
ATOM 2132 C CA . VAL A 1 258 ? -10.478 -4.172 -0.530 1.00 97.81 258 VAL A CA 1
ATOM 2133 C C . VAL A 1 258 ? -9.406 -4.290 0.552 1.00 97.81 258 VAL A C 1
ATOM 2135 O O . VAL A 1 258 ? -9.443 -5.256 1.311 1.00 97.81 258 VAL A O 1
ATOM 2138 N N . ALA A 1 259 ? -8.515 -3.302 0.678 1.00 96.56 259 ALA A N 1
ATOM 2139 C CA . ALA A 1 259 ? -7.511 -3.255 1.738 1.00 96.56 259 ALA A CA 1
ATOM 2140 C C . ALA A 1 259 ? -8.150 -3.170 3.134 1.00 96.56 259 ALA A C 1
ATOM 2142 O O . ALA A 1 259 ? -7.830 -3.984 3.999 1.00 96.56 259 ALA A O 1
ATOM 2143 N N . VAL A 1 260 ? -9.143 -2.292 3.305 1.00 94.00 260 VAL A N 1
ATOM 2144 C CA . VAL A 1 260 ? -9.917 -2.137 4.545 1.00 94.00 260 VAL A CA 1
ATOM 2145 C C . VAL A 1 260 ? -10.701 -3.407 4.881 1.00 94.00 260 VAL A C 1
ATOM 2147 O O . VAL A 1 260 ? -10.747 -3.823 6.034 1.00 94.00 260 VAL A O 1
ATOM 2150 N N . TYR A 1 261 ? -11.315 -4.066 3.894 1.00 96.38 261 TYR A N 1
ATOM 2151 C CA . TYR A 1 261 ? -12.070 -5.299 4.144 1.00 96.38 261 TYR A CA 1
ATOM 2152 C C . TYR A 1 261 ? -11.190 -6.446 4.668 1.00 96.38 261 TYR A C 1
ATOM 2154 O O . TYR A 1 261 ? -11.633 -7.238 5.502 1.00 96.38 261 TYR A O 1
ATOM 2162 N N . PHE A 1 262 ? -9.953 -6.552 4.176 1.00 95.75 262 PHE A N 1
ATOM 2163 C CA . PHE A 1 262 ? -9.008 -7.601 4.564 1.00 95.75 262 PHE A CA 1
ATOM 2164 C C . PHE A 1 262 ? -8.005 -7.157 5.638 1.00 95.75 262 PHE A C 1
ATOM 2166 O O . PHE A 1 262 ? -7.084 -7.918 5.932 1.00 95.75 262 PHE A O 1
ATOM 2173 N N . ASP A 1 263 ? -8.197 -5.999 6.275 1.00 87.44 263 ASP A N 1
ATOM 2174 C CA . ASP A 1 263 ? -7.245 -5.367 7.203 1.00 87.44 263 ASP A CA 1
ATOM 2175 C C . ASP A 1 263 ? -6.903 -6.191 8.468 1.00 87.44 263 ASP A C 1
ATOM 2177 O O . ASP A 1 263 ? -5.903 -5.927 9.137 1.00 87.44 263 ASP A O 1
ATOM 2181 N N . GLN A 1 264 ? -7.699 -7.226 8.761 1.00 86.81 264 GLN A N 1
ATOM 2182 C CA . GLN A 1 264 ? -7.618 -8.104 9.935 1.00 86.81 264 GLN A CA 1
ATOM 2183 C C . GLN A 1 264 ? -7.896 -7.418 11.283 1.00 86.81 264 GLN A C 1
ATOM 2185 O O . GLN A 1 264 ? -7.623 -8.012 12.326 1.00 86.81 264 GLN A O 1
ATOM 2190 N N . THR A 1 265 ? -8.472 -6.215 11.296 1.00 76.25 265 THR A N 1
ATOM 2191 C CA . THR A 1 265 ? -8.828 -5.518 12.546 1.00 76.25 265 THR A CA 1
ATOM 2192 C C . THR A 1 265 ? -10.110 -6.067 13.170 1.00 76.25 265 THR A C 1
ATOM 2194 O O . THR A 1 265 ? -10.306 -5.968 14.378 1.00 76.25 265 THR A O 1
ATOM 2197 N N . GLY A 1 266 ? -10.985 -6.668 12.354 1.00 75.00 266 GLY A N 1
ATOM 2198 C CA . GLY A 1 266 ? -12.306 -7.138 12.783 1.00 75.00 266 GLY A CA 1
ATOM 2199 C C . GLY A 1 266 ? -13.345 -6.021 12.927 1.00 75.00 266 GLY A C 1
ATOM 2200 O O . GLY A 1 266 ? -14.454 -6.287 13.380 1.00 75.00 266 GLY A O 1
ATOM 2201 N N . THR A 1 267 ? -13.003 -4.795 12.525 1.00 73.75 267 THR A N 1
ATOM 2202 C CA . THR A 1 267 ? -13.878 -3.620 12.600 1.00 73.75 267 THR A CA 1
ATOM 2203 C C . THR A 1 267 ? -15.144 -3.806 11.762 1.00 73.75 267 THR A C 1
ATOM 2205 O O . THR A 1 267 ? -15.083 -4.186 10.589 1.00 73.75 267 THR A O 1
ATOM 2208 N N . ASP A 1 268 ? -16.311 -3.474 12.327 1.00 79.44 268 ASP A N 1
ATOM 2209 C CA . ASP A 1 268 ? -17.540 -3.347 11.539 1.00 79.44 268 ASP A CA 1
ATOM 2210 C C . ASP A 1 268 ? -17.537 -2.016 10.775 1.00 79.44 268 ASP A C 1
ATOM 2212 O O . ASP A 1 268 ? -18.030 -0.985 11.239 1.00 79.44 268 ASP A O 1
ATOM 2216 N N . GLN A 1 269 ? -16.974 -2.062 9.570 1.00 84.69 269 GLN A N 1
ATOM 2217 C CA . GLN A 1 269 ? -16.773 -0.890 8.720 1.00 84.69 269 GLN A CA 1
ATOM 2218 C C . GLN A 1 269 ? -18.075 -0.165 8.361 1.00 84.69 269 GLN A C 1
ATOM 2220 O O . GLN A 1 269 ? -18.071 1.052 8.204 1.00 84.69 269 GLN A O 1
ATOM 2225 N N . LEU A 1 270 ? -19.209 -0.875 8.260 1.00 89.31 270 LEU A N 1
ATOM 2226 C CA . LEU A 1 270 ? -20.488 -0.225 7.951 1.00 89.31 270 LEU A CA 1
ATOM 2227 C C . LEU A 1 270 ? -20.948 0.612 9.141 1.00 89.31 270 LEU A C 1
ATOM 2229 O O . LEU A 1 270 ? -21.453 1.721 8.983 1.00 89.31 270 LEU A O 1
ATOM 2233 N N . LYS A 1 271 ? -20.777 0.071 10.343 1.00 81.25 271 LYS A N 1
ATOM 2234 C CA . LYS A 1 271 ? -21.140 0.747 11.581 1.00 81.25 271 LYS A CA 1
ATOM 2235 C C . LYS A 1 271 ? -20.253 1.966 11.834 1.00 81.25 271 LYS A C 1
ATOM 2237 O O . LYS A 1 271 ? -20.777 3.019 12.186 1.00 81.25 271 LYS A O 1
ATOM 2242 N N . LEU A 1 272 ? -18.948 1.831 11.589 1.00 75.50 272 LEU A N 1
ATOM 2243 C CA . LEU A 1 272 ? -17.986 2.928 11.678 1.00 75.50 272 LEU A CA 1
ATOM 2244 C C . LEU A 1 272 ? -18.300 4.040 10.672 1.00 75.50 272 LEU A C 1
ATOM 2246 O O . LEU A 1 272 ? -18.457 5.191 11.070 1.00 75.50 272 LEU A O 1
ATOM 2250 N N . ALA A 1 273 ? -18.496 3.683 9.396 1.00 87.44 273 ALA A N 1
ATOM 2251 C CA . ALA A 1 273 ? -18.864 4.625 8.341 1.00 87.44 273 ALA A CA 1
ATOM 2252 C C . ALA A 1 273 ? -20.099 5.445 8.725 1.00 87.44 273 ALA A C 1
ATOM 2254 O O . ALA A 1 273 ? -20.091 6.668 8.658 1.00 87.44 273 ALA A O 1
ATOM 2255 N N . ARG A 1 274 ? -21.167 4.784 9.179 1.00 85.56 274 ARG A N 1
ATOM 2256 C CA . ARG A 1 274 ? -22.407 5.476 9.547 1.00 85.56 274 ARG A CA 1
ATOM 2257 C C . ARG A 1 274 ? -22.244 6.369 10.775 1.00 85.56 274 ARG A C 1
ATOM 2259 O O . ARG A 1 274 ? -22.915 7.395 10.864 1.00 85.56 274 ARG A O 1
ATOM 2266 N N . TRP A 1 275 ? -21.411 5.981 11.741 1.00 76.50 275 TRP A N 1
ATOM 2267 C CA . TRP A 1 275 ? -21.119 6.811 12.910 1.00 76.50 275 TRP A CA 1
ATOM 2268 C C . TRP A 1 275 ? -20.383 8.092 12.504 1.00 76.50 275 TRP A C 1
ATOM 2270 O O . TRP A 1 275 ? -20.865 9.176 12.819 1.00 76.50 275 TRP A O 1
ATOM 2280 N N . LEU A 1 276 ? -19.312 7.970 11.720 1.00 76.75 276 LEU A N 1
ATOM 2281 C CA . LEU A 1 276 ? -18.540 9.103 11.206 1.00 76.75 276 LEU A CA 1
ATOM 2282 C C . LEU A 1 276 ? -19.370 10.066 10.366 1.00 76.75 276 LEU A C 1
ATOM 2284 O O . LEU A 1 276 ? -19.361 11.269 10.599 1.00 76.75 276 LEU A O 1
ATOM 2288 N N . LEU A 1 277 ? -20.136 9.527 9.415 1.00 85.31 277 LEU A N 1
ATOM 2289 C CA . LEU A 1 277 ? -21.005 10.334 8.563 1.00 85.31 277 LEU A CA 1
ATOM 2290 C C . LEU A 1 277 ? -22.024 11.121 9.400 1.00 85.31 277 LEU A C 1
ATOM 2292 O O . LEU A 1 277 ? -22.342 12.255 9.067 1.00 85.31 277 LEU A O 1
ATOM 2296 N N . ALA A 1 278 ? -22.518 10.551 10.505 1.00 79.25 278 ALA A N 1
ATOM 2297 C CA . ALA A 1 278 ? -23.414 11.258 11.415 1.00 79.25 278 ALA A CA 1
ATOM 2298 C C . ALA A 1 278 ? -22.692 12.319 12.264 1.00 79.25 278 ALA A C 1
ATOM 2300 O O . ALA A 1 278 ? -23.226 13.413 12.422 1.00 79.25 278 ALA A O 1
ATOM 2301 N N . GLU A 1 279 ? -21.507 12.013 12.802 1.00 75.94 279 GLU A N 1
ATOM 2302 C CA . GLU A 1 279 ? -20.712 12.953 13.612 1.00 75.94 279 GLU A CA 1
ATOM 2303 C C . GLU A 1 279 ? -20.263 14.169 12.788 1.00 75.94 279 GLU A C 1
ATOM 2305 O O . GLU A 1 279 ? -20.250 15.291 13.291 1.00 75.94 279 GLU A O 1
ATOM 2310 N N . HIS A 1 280 ? -19.947 13.964 11.509 1.00 80.31 280 HIS A N 1
ATOM 2311 C CA . HIS A 1 280 ? -19.488 15.011 10.594 1.00 80.31 280 HIS A CA 1
ATOM 2312 C C . HIS A 1 280 ? -20.620 15.655 9.773 1.00 80.31 280 HIS A C 1
ATOM 2314 O O . HIS A 1 280 ? -20.350 16.404 8.837 1.00 80.31 280 HIS A O 1
ATOM 2320 N N . ASP A 1 281 ? -21.885 15.389 10.123 1.00 81.56 281 ASP A N 1
ATOM 2321 C CA . ASP A 1 281 ? -23.081 15.962 9.480 1.00 81.56 281 ASP A CA 1
ATOM 2322 C C . ASP A 1 281 ? -23.187 15.674 7.961 1.00 81.56 281 ASP A C 1
ATOM 2324 O O . ASP A 1 281 ? -23.761 16.431 7.176 1.00 81.56 281 ASP A O 1
ATOM 2328 N N . VAL A 1 282 ? -22.646 14.535 7.520 1.00 85.44 282 VAL A N 1
ATOM 2329 C CA . VAL A 1 282 ? -22.695 14.062 6.132 1.00 85.44 282 VAL A CA 1
ATOM 2330 C C . VAL A 1 282 ? -23.946 13.209 5.923 1.00 85.44 282 VAL A C 1
ATOM 2332 O O . VAL A 1 282 ? -23.995 12.016 6.221 1.00 85.44 282 VAL A O 1
ATOM 2335 N N . HIS A 1 283 ? -24.997 13.816 5.377 1.00 80.38 283 HIS A N 1
ATOM 2336 C CA . HIS A 1 283 ? -26.295 13.145 5.215 1.00 80.38 283 HIS A CA 1
ATOM 2337 C C . HIS A 1 283 ? -26.445 12.314 3.935 1.00 80.38 283 HIS A C 1
ATOM 2339 O O . HIS A 1 283 ? -27.342 11.468 3.849 1.00 80.38 283 HIS A O 1
ATOM 2345 N N . GLN A 1 284 ? -25.599 12.549 2.931 1.00 86.50 284 GLN A N 1
ATOM 2346 C CA . GLN A 1 284 ? -25.685 11.874 1.642 1.00 86.50 284 GLN A CA 1
ATOM 2347 C C . GLN A 1 284 ? -24.294 11.518 1.125 1.00 86.50 284 GLN A C 1
ATOM 2349 O O . GLN A 1 284 ? -23.426 12.376 1.012 1.00 86.50 284 GLN A O 1
ATOM 2354 N N . VAL A 1 285 ? -24.119 10.248 0.763 1.00 93.44 285 VAL A N 1
ATOM 2355 C CA . VAL A 1 285 ? -22.922 9.731 0.098 1.00 93.44 285 VAL A CA 1
ATOM 2356 C C . VAL A 1 285 ? -23.345 9.185 -1.257 1.00 93.44 285 VAL A C 1
ATOM 2358 O O . VAL A 1 285 ? -24.257 8.364 -1.334 1.00 93.44 285 VAL A O 1
ATOM 2361 N N . SER A 1 286 ? -22.691 9.645 -2.322 1.00 96.19 286 SER A N 1
ATOM 2362 C CA . SER A 1 286 ? -22.865 9.111 -3.672 1.00 96.19 286 SER A CA 1
ATOM 2363 C C . SER A 1 286 ? -21.731 8.143 -3.970 1.00 96.19 286 SER A C 1
ATOM 2365 O O . SER A 1 286 ? -20.588 8.540 -4.203 1.00 96.19 286 SER A O 1
ATOM 2367 N N . ILE A 1 287 ? -22.041 6.849 -4.009 1.00 97.88 287 ILE A N 1
ATOM 2368 C CA . ILE A 1 287 ? -21.040 5.818 -4.298 1.00 97.88 287 ILE A CA 1
ATOM 2369 C C . ILE A 1 287 ? -20.498 5.983 -5.710 1.00 97.88 287 ILE A C 1
ATOM 2371 O O . ILE A 1 287 ? -19.334 5.701 -5.949 1.00 97.88 287 ILE A O 1
ATOM 2375 N N . ARG A 1 288 ? -21.303 6.477 -6.656 1.00 97.00 288 ARG A N 1
ATOM 2376 C CA . ARG A 1 288 ? -20.828 6.738 -8.023 1.00 97.00 288 ARG A CA 1
ATOM 2377 C C . ARG A 1 288 ? -19.800 7.855 -8.083 1.00 97.00 288 ARG A C 1
ATOM 2379 O O . ARG A 1 288 ? -18.834 7.730 -8.827 1.00 97.00 288 ARG A O 1
ATOM 2386 N N . GLU A 1 289 ? -20.033 8.941 -7.352 1.00 95.94 289 GLU A N 1
ATOM 2387 C CA . GLU A 1 289 ? -19.095 10.063 -7.307 1.00 95.94 289 GLU A CA 1
ATOM 2388 C C . GLU A 1 289 ? -17.803 9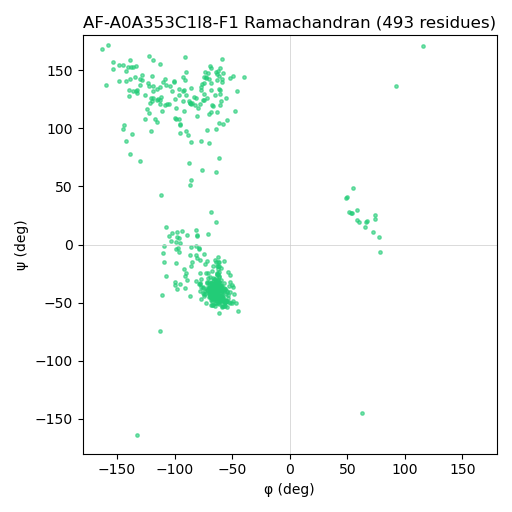.628 -6.630 1.00 95.94 289 GLU A C 1
ATOM 2390 O O . GLU A 1 289 ? -16.745 9.820 -7.216 1.00 95.94 289 GLU A O 1
ATOM 2395 N N . LEU A 1 290 ? -17.896 8.916 -5.502 1.00 96.56 290 LEU A N 1
ATOM 2396 C CA . LEU A 1 290 ? -16.732 8.370 -4.805 1.00 96.56 290 LEU A CA 1
ATOM 2397 C C . LEU A 1 290 ? -15.961 7.336 -5.648 1.00 96.56 290 LEU A C 1
ATOM 2399 O O . LEU A 1 290 ? -14.735 7.265 -5.585 1.00 96.56 290 LEU A O 1
ATOM 2403 N N . TRP A 1 291 ? -16.660 6.555 -6.481 1.00 97.50 291 TRP A N 1
ATOM 2404 C CA . TRP A 1 291 ? -16.032 5.629 -7.429 1.00 97.50 291 TRP A CA 1
ATOM 2405 C C . TRP A 1 291 ? -15.266 6.381 -8.520 1.00 97.50 291 TRP A C 1
ATOM 2407 O O . TRP A 1 291 ? -14.185 5.961 -8.901 1.00 97.50 291 TRP A O 1
ATOM 2417 N N . ASN A 1 292 ? -15.791 7.495 -9.028 1.00 94.56 292 ASN A N 1
ATOM 2418 C CA . ASN A 1 292 ? -15.119 8.264 -10.078 1.00 94.56 292 ASN A CA 1
ATOM 2419 C C . ASN A 1 292 ? -14.021 9.186 -9.532 1.00 94.56 292 ASN A C 1
ATOM 2421 O O . ASN A 1 292 ? -13.051 9.471 -10.232 1.00 94.56 292 ASN A O 1
ATOM 2425 N N . GLN A 1 293 ? -14.194 9.689 -8.311 1.00 93.00 293 GLN A N 1
ATOM 2426 C CA . GLN A 1 293 ? -13.340 10.682 -7.672 1.00 93.00 293 GLN A CA 1
ATOM 2427 C C . GLN A 1 293 ? -13.239 10.372 -6.176 1.00 93.00 293 GLN A C 1
ATOM 2429 O O . GLN A 1 293 ? -14.147 10.642 -5.396 1.00 93.00 293 GLN A O 1
ATOM 2434 N N . TRP A 1 294 ? -12.107 9.797 -5.775 1.00 92.19 294 TRP A N 1
ATOM 2435 C CA . TRP A 1 294 ? -11.891 9.306 -4.411 1.00 92.19 294 TRP A CA 1
ATOM 2436 C C . TRP A 1 294 ? -11.950 10.405 -3.339 1.00 92.19 294 TRP A C 1
ATOM 2438 O O . TRP A 1 294 ? -12.398 10.170 -2.226 1.00 92.19 294 TRP A O 1
ATOM 2448 N N . ASN A 1 295 ? -11.565 11.629 -3.694 1.00 89.25 295 ASN A N 1
ATOM 2449 C CA . ASN A 1 295 ? -11.502 12.778 -2.792 1.00 89.25 295 ASN A CA 1
ATOM 2450 C C . ASN A 1 295 ? -12.851 13.488 -2.565 1.00 89.25 295 ASN A C 1
ATOM 2452 O O . ASN A 1 295 ? -12.869 14.604 -2.051 1.00 89.25 295 ASN A O 1
ATOM 2456 N N . GLN A 1 296 ? -13.971 12.877 -2.967 1.00 91.25 296 GLN A N 1
ATOM 2457 C CA . GLN A 1 296 ? -15.319 13.413 -2.723 1.00 91.25 296 GLN A CA 1
ATOM 2458 C C . GLN A 1 296 ? -15.750 13.313 -1.255 1.00 91.25 296 GLN A C 1
ATOM 2460 O O . GLN A 1 296 ? -16.721 13.943 -0.847 1.00 91.25 296 GLN A O 1
ATOM 2465 N N . LEU A 1 297 ? -15.027 12.527 -0.463 1.00 89.44 297 LEU A N 1
ATOM 2466 C CA . LEU A 1 297 ? -15.227 12.368 0.967 1.00 89.44 297 LEU A CA 1
ATOM 2467 C C . LEU A 1 297 ? -13.839 12.340 1.633 1.00 89.44 297 LEU A C 1
ATOM 2469 O O . LEU A 1 297 ? -12.911 11.802 1.018 1.00 89.44 297 LEU A O 1
ATOM 2473 N N . PRO A 1 298 ? -13.650 12.928 2.830 1.00 88.19 298 PRO A N 1
ATOM 2474 C CA . PRO A 1 298 ? -12.363 12.850 3.510 1.00 88.19 298 PRO A CA 1
ATOM 2475 C C . PRO A 1 298 ? -11.950 11.393 3.785 1.00 88.19 298 PRO A C 1
ATOM 2477 O O . PRO A 1 298 ? -12.752 10.455 3.723 1.00 88.19 298 PRO A O 1
ATOM 2480 N N . GLU A 1 299 ? -10.653 11.171 4.013 1.00 83.69 299 GLU A N 1
ATOM 2481 C CA . GLU A 1 299 ? -10.101 9.818 4.191 1.00 83.69 299 GLU A CA 1
ATOM 2482 C C . GLU A 1 299 ? -10.732 9.091 5.383 1.00 83.69 299 GLU A C 1
ATOM 2484 O O . GLU A 1 299 ? -11.007 7.895 5.317 1.00 83.69 299 GLU A O 1
ATOM 2489 N N . GLU A 1 300 ? -11.046 9.827 6.446 1.00 79.12 300 GLU A N 1
ATOM 2490 C CA . GLU A 1 300 ? -11.596 9.263 7.671 1.00 79.12 300 GLU A CA 1
ATOM 2491 C C . GLU A 1 300 ? -12.908 8.499 7.433 1.00 79.12 300 GLU A C 1
ATOM 2493 O O . GLU A 1 300 ? -13.083 7.404 7.965 1.00 79.12 300 GLU A O 1
ATOM 2498 N N . GLU A 1 301 ? -13.797 9.024 6.586 1.00 86.31 301 GLU A N 1
ATOM 2499 C CA . GLU A 1 301 ? -15.093 8.427 6.265 1.00 86.31 301 GLU A CA 1
ATOM 2500 C C . GLU A 1 301 ? -15.052 7.573 4.995 1.00 86.31 301 GLU A C 1
ATOM 2502 O O . GLU A 1 301 ? -15.744 6.552 4.911 1.00 86.31 301 GLU A O 1
ATOM 2507 N N . SER A 1 302 ? -14.239 7.949 4.003 1.00 94.19 302 SER A N 1
ATOM 2508 C CA . SER A 1 302 ? -14.158 7.219 2.731 1.00 94.19 302 SER A CA 1
ATOM 2509 C C . SER A 1 302 ? -13.615 5.804 2.894 1.00 94.19 302 SER A C 1
ATOM 2511 O O . SER A 1 302 ? -14.150 4.896 2.256 1.00 94.19 302 SER A O 1
ATOM 2513 N N . TYR A 1 303 ? -12.644 5.566 3.779 1.00 91.50 303 TYR A N 1
ATOM 2514 C CA . TYR A 1 303 ? -12.086 4.228 4.007 1.00 91.50 303 TYR A CA 1
ATOM 2515 C C . TYR A 1 303 ? -13.126 3.246 4.592 1.00 91.50 303 TYR A C 1
ATOM 2517 O O . TYR A 1 303 ? -13.358 2.197 3.977 1.00 91.50 303 TYR A O 1
ATOM 2525 N N . PRO A 1 304 ? -13.838 3.557 5.697 1.00 89.19 304 PRO A N 1
ATOM 2526 C CA . PRO A 1 304 ? -14.913 2.700 6.203 1.00 89.19 304 PRO A CA 1
ATOM 2527 C C . PRO A 1 304 ? -16.077 2.523 5.217 1.00 89.19 304 PRO A C 1
ATOM 2529 O O . PRO A 1 304 ? -16.611 1.415 5.070 1.00 89.19 304 PRO A O 1
ATOM 2532 N N . VAL A 1 305 ? -16.464 3.581 4.487 1.00 96.94 305 VAL A N 1
ATOM 2533 C CA . VAL A 1 305 ? -17.477 3.490 3.417 1.00 96.94 305 VAL A CA 1
ATOM 2534 C C . VAL A 1 305 ? -17.023 2.514 2.330 1.00 96.94 305 VAL A C 1
ATOM 2536 O O . VAL A 1 305 ? -17.788 1.639 1.923 1.00 96.94 305 VAL A O 1
ATOM 2539 N N . ALA A 1 306 ? -15.773 2.615 1.887 1.00 98.25 306 ALA A N 1
ATOM 2540 C CA . ALA A 1 306 ? -15.198 1.750 0.868 1.00 98.25 306 ALA A CA 1
ATOM 2541 C C . ALA A 1 306 ? -15.125 0.287 1.324 1.00 98.25 306 ALA A C 1
ATOM 2543 O O . ALA A 1 306 ? -15.579 -0.607 0.606 1.00 98.25 306 ALA A O 1
ATOM 2544 N N . GLY A 1 307 ? -14.617 0.034 2.535 1.00 97.69 307 GLY A N 1
ATOM 2545 C CA . GLY A 1 307 ? -14.507 -1.314 3.097 1.00 97.69 307 GLY A CA 1
ATOM 2546 C C . GLY A 1 307 ? -15.860 -2.004 3.253 1.00 97.69 307 GLY A C 1
ATOM 2547 O O . GLY A 1 307 ? -16.040 -3.164 2.865 1.00 97.69 307 GLY A O 1
ATOM 2548 N N . SER A 1 308 ? -16.855 -1.270 3.753 1.00 97.19 308 SER A N 1
ATOM 2549 C CA . SER A 1 308 ? -18.221 -1.782 3.879 1.00 97.19 308 SER A CA 1
ATOM 2550 C C . SER A 1 308 ? -18.921 -1.965 2.530 1.00 97.19 308 SER A C 1
ATOM 2552 O O . SER A 1 308 ? -19.665 -2.934 2.360 1.00 97.19 308 SER A O 1
ATOM 2554 N N . PHE A 1 309 ? -18.645 -1.113 1.540 1.00 98.56 309 PHE A N 1
ATOM 2555 C CA . PHE A 1 309 ? -19.169 -1.287 0.188 1.00 98.56 309 PHE A CA 1
ATOM 2556 C C . PHE A 1 309 ? -18.574 -2.514 -0.511 1.00 98.56 309 PHE A C 1
ATOM 2558 O O . PHE A 1 309 ? -19.301 -3.281 -1.145 1.00 98.56 309 PHE A O 1
ATOM 2565 N N . VAL A 1 310 ? -17.270 -2.757 -0.353 1.00 98.50 310 VAL A N 1
ATOM 2566 C CA . VAL A 1 310 ? -16.609 -3.966 -0.860 1.00 98.50 310 VAL A CA 1
ATOM 2567 C C . VAL A 1 310 ? -17.215 -5.221 -0.234 1.00 98.50 310 VAL A C 1
ATOM 2569 O O . VAL A 1 310 ? -17.612 -6.129 -0.972 1.00 98.50 310 VAL A O 1
ATOM 2572 N N . LYS A 1 311 ? -17.391 -5.246 1.096 1.00 98.06 311 LYS A N 1
ATOM 2573 C CA . LYS A 1 311 ? -18.126 -6.318 1.791 1.00 98.06 311 LYS A CA 1
ATOM 2574 C C . LYS A 1 311 ? -19.506 -6.539 1.170 1.00 98.06 311 LYS A C 1
ATOM 2576 O O . LYS A 1 311 ? -19.843 -7.662 0.792 1.00 98.06 311 LYS A O 1
ATOM 2581 N N . TYR A 1 312 ? -20.272 -5.462 0.994 1.00 98.31 312 TYR A N 1
ATOM 2582 C CA . TYR A 1 312 ? -21.615 -5.510 0.424 1.00 98.31 312 TYR A CA 1
ATOM 2583 C C . TYR A 1 312 ? -21.626 -6.102 -0.995 1.00 98.31 312 TYR A C 1
ATOM 2585 O O . TYR A 1 312 ? -22.449 -6.973 -1.295 1.00 98.31 312 TYR A O 1
ATOM 2593 N N . LEU A 1 313 ? -20.697 -5.682 -1.863 1.00 98.25 313 LEU A N 1
ATOM 2594 C CA . LEU A 1 313 ? -20.555 -6.215 -3.221 1.00 98.25 313 LEU A CA 1
ATOM 2595 C C . LEU A 1 313 ? -20.211 -7.707 -3.229 1.00 98.25 313 LEU A C 1
ATOM 2597 O O . LEU A 1 313 ? -20.751 -8.441 -4.058 1.00 98.25 313 LEU A O 1
ATOM 2601 N N . MET A 1 314 ? -19.354 -8.177 -2.323 1.00 97.19 314 MET A N 1
ATOM 2602 C CA . MET A 1 314 ? -19.034 -9.604 -2.221 1.00 97.19 314 MET A CA 1
ATOM 2603 C C . MET A 1 314 ? -20.236 -10.431 -1.759 1.00 97.19 314 MET A C 1
ATOM 2605 O O . MET A 1 314 ? -20.534 -11.454 -2.375 1.00 97.19 314 MET A O 1
ATOM 2609 N N . GLU A 1 315 ? -20.967 -9.966 -0.745 1.00 97.06 315 GLU A N 1
ATOM 2610 C CA . GLU A 1 315 ? -22.130 -10.670 -0.186 1.00 97.06 315 GLU A CA 1
ATOM 2611 C C . GLU A 1 315 ? -23.319 -10.721 -1.163 1.00 97.06 315 GLU A C 1
ATOM 2613 O O . GLU A 1 315 ? -23.971 -11.755 -1.307 1.00 97.06 315 GLU A O 1
ATOM 2618 N N . HIS A 1 316 ? -23.591 -9.629 -1.885 1.00 97.12 316 HIS A N 1
ATOM 2619 C CA . HIS A 1 316 ? -24.787 -9.506 -2.733 1.00 97.12 316 HIS A CA 1
ATOM 2620 C C . HIS A 1 316 ? -24.507 -9.764 -4.220 1.00 97.12 316 HIS A C 1
ATOM 2622 O O . HIS A 1 316 ? -25.377 -10.243 -4.965 1.00 97.12 316 HIS A O 1
ATOM 2628 N N . GLY A 1 317 ? -23.302 -9.414 -4.671 1.00 96.19 317 GLY A N 1
ATOM 2629 C CA . GLY A 1 317 ? -22.817 -9.597 -6.036 1.00 96.19 317 GLY A CA 1
ATOM 2630 C C . GLY A 1 317 ? -22.111 -10.935 -6.259 1.00 96.19 317 GLY A C 1
ATOM 2631 O O . GLY A 1 317 ? -22.129 -11.436 -7.387 1.00 96.19 317 GLY A O 1
ATOM 2632 N N . GLY A 1 318 ? -21.573 -11.539 -5.198 1.00 97.06 318 GLY A N 1
ATOM 2633 C CA . GLY A 1 318 ? -20.884 -12.826 -5.203 1.00 97.06 318 GLY A CA 1
ATOM 2634 C C . GLY A 1 318 ? -19.370 -12.700 -5.394 1.00 97.06 318 GLY A C 1
ATOM 2635 O O . GLY A 1 318 ? -18.893 -12.003 -6.292 1.00 97.06 318 GLY A O 1
ATOM 2636 N N . GLU A 1 319 ? -18.615 -13.461 -4.599 1.00 95.50 319 GLU A N 1
ATOM 2637 C CA . GLU A 1 319 ? -17.145 -13.451 -4.553 1.00 95.50 319 GLU A CA 1
ATOM 2638 C C . GLU A 1 319 ? -16.480 -13.556 -5.935 1.00 95.50 319 GLU A C 1
ATOM 2640 O O . GLU A 1 319 ? -15.610 -12.760 -6.275 1.00 95.50 319 GLU A O 1
ATOM 2645 N N . GLN A 1 320 ? -16.906 -14.506 -6.774 1.00 95.56 320 GLN A N 1
ATOM 2646 C CA . GLN A 1 320 ? -16.282 -14.738 -8.085 1.00 95.56 320 GLN A CA 1
ATOM 2647 C C . GLN A 1 320 ? -16.432 -13.544 -9.034 1.00 95.56 320 GLN A C 1
ATOM 2649 O O . GLN A 1 320 ? -15.547 -13.254 -9.840 1.00 95.56 320 GLN A O 1
ATOM 2654 N N . LYS A 1 321 ? -17.553 -12.823 -8.939 1.00 97.31 321 LYS A N 1
ATOM 2655 C CA . LYS A 1 321 ? -17.754 -11.591 -9.705 1.00 97.31 321 LYS A CA 1
ATOM 2656 C C . LYS A 1 321 ? -16.889 -10.463 -9.163 1.00 97.31 321 LYS A C 1
ATOM 2658 O O . LYS A 1 321 ? -16.313 -9.726 -9.956 1.00 97.31 321 LYS A O 1
ATOM 2663 N N . PHE A 1 322 ? -16.747 -10.376 -7.844 1.00 97.38 322 PHE A N 1
ATOM 2664 C CA . PHE A 1 322 ? -15.860 -9.401 -7.227 1.00 97.38 322 PHE A CA 1
ATOM 2665 C C . PHE A 1 322 ? -14.388 -9.648 -7.588 1.00 97.38 322 PHE A C 1
ATOM 2667 O O . PHE A 1 322 ? -13.703 -8.718 -7.994 1.00 97.38 322 PHE A O 1
ATOM 2674 N N . LYS A 1 323 ? -13.914 -10.900 -7.597 1.00 95.12 323 LYS A N 1
ATOM 2675 C CA . LYS A 1 323 ? -12.556 -11.232 -8.071 1.00 95.12 323 LYS A CA 1
ATOM 2676 C C . LYS A 1 323 ? -12.301 -10.771 -9.507 1.00 95.12 323 LYS A C 1
ATOM 2678 O O . LYS A 1 323 ? -11.235 -10.244 -9.802 1.00 95.12 323 LYS A O 1
ATOM 2683 N N . ARG A 1 324 ? -13.297 -10.892 -10.393 1.00 95.00 324 ARG A N 1
ATOM 2684 C CA . ARG A 1 324 ? -13.219 -10.340 -11.759 1.00 95.00 324 ARG A CA 1
ATOM 2685 C C . ARG A 1 324 ? -13.159 -8.811 -11.787 1.00 95.00 324 ARG A C 1
ATOM 2687 O O . ARG A 1 324 ? -12.535 -8.265 -12.690 1.00 95.00 324 ARG A O 1
ATOM 2694 N N . LEU A 1 325 ? -13.815 -8.133 -10.843 1.00 97.06 325 LEU A N 1
ATOM 2695 C CA . LEU A 1 325 ? -13.775 -6.672 -10.727 1.00 97.06 325 LEU A CA 1
ATOM 2696 C C . LEU A 1 325 ? -12.380 -6.186 -10.334 1.00 97.06 325 LEU A C 1
ATOM 2698 O O . LEU A 1 325 ? -11.958 -5.137 -10.793 1.00 97.06 325 LEU A O 1
ATOM 2702 N N . LEU A 1 326 ? -11.639 -6.942 -9.526 1.00 95.88 326 LEU A N 1
ATOM 2703 C CA . LEU A 1 326 ? -10.326 -6.497 -9.067 1.00 95.88 326 LEU A CA 1
ATOM 2704 C C . LEU A 1 326 ? -9.306 -6.307 -10.214 1.00 95.88 326 LEU A C 1
ATOM 2706 O O . LEU A 1 326 ? -8.385 -5.505 -10.063 1.00 95.88 326 LEU A O 1
ATOM 2710 N N . ALA A 1 327 ? -9.476 -6.995 -11.353 1.00 93.44 327 ALA A N 1
ATOM 2711 C CA . ALA A 1 327 ? -8.626 -6.831 -12.539 1.00 93.44 327 ALA A CA 1
ATOM 2712 C C . ALA A 1 327 ? -8.856 -5.495 -13.274 1.00 93.44 327 ALA A C 1
ATOM 2714 O O . ALA A 1 327 ? -7.927 -4.935 -13.848 1.00 93.44 327 ALA A O 1
ATOM 2715 N N . ASP A 1 328 ? -10.085 -4.979 -13.254 1.00 96.38 328 ASP A N 1
ATOM 2716 C CA . ASP A 1 328 ? -10.421 -3.648 -13.759 1.00 96.38 328 ASP A CA 1
ATOM 2717 C C . ASP A 1 328 ? -11.515 -3.059 -12.872 1.00 96.38 328 ASP A C 1
ATOM 2719 O O . ASP A 1 328 ? -12.696 -3.393 -13.002 1.00 96.38 328 ASP A O 1
ATOM 2723 N N . GLN A 1 329 ? -11.099 -2.207 -11.941 1.00 97.25 329 GLN A N 1
ATOM 2724 C CA . GLN A 1 329 ? -11.950 -1.667 -10.889 1.00 97.25 329 GLN A CA 1
ATOM 2725 C C . GLN A 1 329 ? -12.831 -0.503 -11.362 1.00 97.25 329 GLN A C 1
ATOM 2727 O O . GLN A 1 329 ? -13.498 0.117 -10.535 1.00 97.25 329 GLN A O 1
ATOM 2732 N N . SER A 1 330 ? -12.860 -0.188 -12.663 1.00 97.25 330 SER A N 1
ATOM 2733 C CA . SER A 1 330 ? -13.724 0.860 -13.211 1.00 97.25 330 SER A CA 1
ATOM 2734 C C . SER A 1 330 ? -15.210 0.553 -13.012 1.00 97.25 330 SER A C 1
ATOM 2736 O O . SER A 1 330 ? -15.659 -0.603 -13.027 1.00 97.25 330 SER A O 1
ATOM 2738 N N . ILE A 1 331 ? -16.015 1.607 -12.871 1.00 97.25 331 ILE A N 1
ATOM 2739 C CA . ILE A 1 331 ? -17.467 1.467 -12.755 1.00 97.25 331 ILE A CA 1
ATOM 2740 C C . ILE A 1 331 ? -18.082 0.922 -14.057 1.00 97.25 331 ILE A C 1
ATOM 2742 O O . ILE A 1 331 ? -19.073 0.186 -14.024 1.00 97.25 331 ILE A O 1
ATOM 2746 N N . GLU A 1 332 ? -17.474 1.202 -15.212 1.00 97.25 332 GLU A N 1
ATOM 2747 C CA . GLU A 1 332 ? -17.848 0.643 -16.512 1.00 97.25 332 GLU A CA 1
ATOM 2748 C C . GLU A 1 332 ? -17.677 -0.876 -16.526 1.00 97.25 332 GLU A C 1
ATOM 2750 O O . GLU A 1 332 ? -18.580 -1.600 -16.960 1.00 97.25 332 GLU A O 1
ATOM 2755 N N . ASN A 1 333 ? -16.548 -1.384 -16.023 1.00 97.75 333 ASN A N 1
ATOM 2756 C CA . ASN A 1 333 ? -16.336 -2.820 -15.915 1.00 97.75 333 ASN A CA 1
ATOM 2757 C C . ASN A 1 333 ? -17.261 -3.454 -14.867 1.00 97.75 333 ASN A C 1
ATOM 2759 O O . ASN A 1 333 ? -17.857 -4.503 -15.129 1.00 97.75 333 ASN A O 1
ATOM 2763 N N . ALA A 1 334 ? -17.500 -2.782 -13.737 1.00 98.00 334 ALA A N 1
ATOM 2764 C CA . ALA A 1 334 ? -18.492 -3.222 -12.758 1.00 98.00 334 ALA A CA 1
ATOM 2765 C C . ALA A 1 334 ? -19.887 -3.392 -13.393 1.00 98.00 334 ALA A C 1
ATOM 2767 O O . ALA A 1 334 ? -20.554 -4.406 -13.165 1.00 98.00 334 ALA A O 1
ATOM 2768 N N . ARG A 1 335 ? -20.320 -2.463 -14.261 1.00 97.81 335 ARG A N 1
ATOM 2769 C CA . ARG A 1 335 ? -21.588 -2.590 -15.009 1.00 97.81 335 ARG A CA 1
ATOM 2770 C C . ARG A 1 335 ? -21.601 -3.819 -15.918 1.00 97.81 335 ARG A C 1
ATOM 2772 O O . ARG A 1 335 ? -22.629 -4.488 -15.997 1.00 97.81 335 ARG A O 1
ATOM 2779 N N . ARG A 1 336 ? -20.482 -4.164 -16.565 1.00 98.19 336 ARG A N 1
ATOM 2780 C CA . ARG A 1 336 ? -20.373 -5.391 -17.383 1.00 98.19 336 ARG A CA 1
ATOM 2781 C C . ARG A 1 336 ? -20.476 -6.664 -16.536 1.00 98.19 336 ARG A 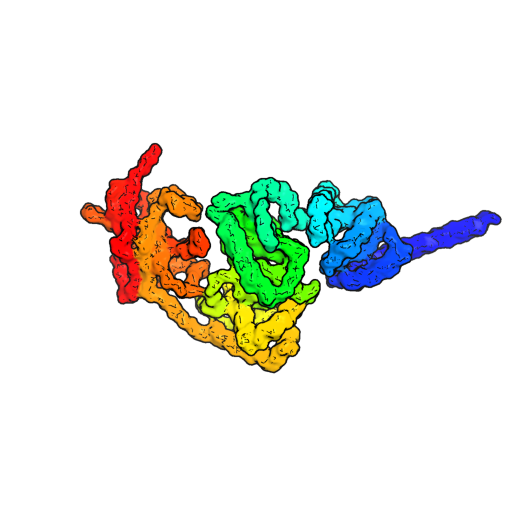C 1
ATOM 2783 O O . ARG A 1 336 ? -21.056 -7.648 -16.985 1.00 98.19 336 ARG A O 1
ATOM 2790 N N . ILE A 1 337 ? -19.936 -6.653 -15.318 1.00 98.12 337 ILE A N 1
ATOM 2791 C CA . ILE A 1 337 ? -19.917 -7.812 -14.409 1.00 98.12 337 ILE A CA 1
ATOM 2792 C C . ILE A 1 337 ? -21.280 -8.039 -13.732 1.00 98.12 337 ILE A C 1
ATOM 2794 O O . ILE A 1 337 ? -21.774 -9.173 -13.664 1.00 98.12 337 ILE A O 1
ATOM 2798 N N . TYR A 1 338 ? -21.886 -6.976 -13.204 1.00 97.81 338 TYR A N 1
ATOM 2799 C CA . TYR A 1 338 ? -23.104 -7.058 -12.391 1.00 97.81 338 TYR A CA 1
ATOM 2800 C C . TYR A 1 338 ? -24.389 -6.752 -13.175 1.00 97.81 338 TYR A C 1
ATOM 2802 O O . TYR A 1 338 ? -25.479 -7.103 -12.715 1.00 97.81 338 TYR A O 1
ATOM 2810 N N . GLY A 1 339 ? -24.285 -6.152 -14.364 1.00 96.94 339 GLY A N 1
ATOM 2811 C CA . GLY A 1 339 ? -25.424 -5.783 -15.202 1.00 96.94 339 GLY A CA 1
ATOM 2812 C C . GLY A 1 339 ? -26.336 -4.755 -14.530 1.00 96.94 339 GLY A C 1
ATOM 2813 O O . GLY A 1 339 ? -25.891 -3.906 -13.757 1.00 96.94 339 GLY A O 1
ATOM 2814 N N . SER A 1 340 ? -27.643 -4.871 -14.776 1.00 93.06 340 SER A N 1
ATOM 2815 C CA . SER A 1 340 ? -28.668 -3.980 -14.209 1.00 93.06 340 SER A CA 1
ATOM 2816 C C . SER A 1 340 ? -28.767 -4.022 -12.678 1.00 93.06 340 SER A C 1
ATOM 2818 O O . SER A 1 340 ? -29.360 -3.127 -12.079 1.00 93.06 340 SER A O 1
ATOM 2820 N N . ARG A 1 341 ? -28.177 -5.031 -12.018 1.00 97.06 341 ARG A N 1
ATOM 2821 C CA . ARG A 1 341 ? -28.171 -5.134 -10.551 1.00 97.06 341 ARG A CA 1
ATOM 2822 C C . ARG A 1 341 ? -27.242 -4.122 -9.883 1.00 97.06 341 ARG A C 1
ATOM 2824 O O . ARG A 1 341 ? -27.505 -3.792 -8.733 1.00 97.06 341 ARG A O 1
ATOM 2831 N N . LEU A 1 342 ? -26.206 -3.621 -10.567 1.00 98.00 342 LEU A N 1
ATOM 2832 C CA . LEU A 1 342 ? -25.243 -2.688 -9.961 1.00 98.00 342 LEU A CA 1
ATOM 2833 C C . LEU A 1 342 ? -25.929 -1.427 -9.431 1.00 98.00 342 LEU A C 1
ATOM 2835 O O . LEU A 1 342 ? -25.675 -1.005 -8.310 1.00 98.00 342 LEU A O 1
ATOM 2839 N N . ASP A 1 343 ? -26.832 -0.856 -10.227 1.00 97.50 343 ASP A N 1
ATOM 2840 C CA . ASP A 1 343 ? -27.534 0.378 -9.873 1.00 97.50 343 ASP A CA 1
ATOM 2841 C C . ASP A 1 343 ? -28.421 0.175 -8.639 1.00 97.50 343 ASP A C 1
ATOM 2843 O O . ASP A 1 343 ? -28.531 1.061 -7.793 1.00 97.50 343 ASP A O 1
ATOM 2847 N N . ARG A 1 344 ? -28.999 -1.025 -8.503 1.00 97.56 344 ARG A N 1
ATOM 2848 C CA . ARG A 1 344 ? -29.732 -1.425 -7.303 1.00 97.56 344 ARG A CA 1
ATOM 2849 C C . ARG A 1 344 ? -28.799 -1.622 -6.107 1.00 97.56 344 ARG A C 1
ATOM 2851 O O . ARG A 1 344 ? -29.132 -1.137 -5.040 1.00 97.56 344 ARG A O 1
ATOM 2858 N N . PHE A 1 345 ? -27.654 -2.286 -6.274 1.00 98.19 345 PHE A N 1
ATOM 2859 C CA . PHE A 1 345 ? -26.684 -2.480 -5.189 1.00 98.19 345 PHE A CA 1
ATOM 2860 C C . PHE A 1 345 ? -26.184 -1.159 -4.618 1.00 98.19 345 PHE A C 1
ATOM 2862 O O . PHE A 1 345 ? -26.169 -0.997 -3.405 1.00 98.19 345 PHE A O 1
ATOM 2869 N N . ILE A 1 346 ? -25.828 -0.215 -5.490 1.00 98.31 346 ILE A N 1
ATOM 2870 C CA . ILE A 1 346 ? -25.406 1.128 -5.088 1.00 98.31 346 ILE A CA 1
ATOM 2871 C C . ILE A 1 346 ? -26.516 1.803 -4.279 1.00 98.31 346 ILE A C 1
ATOM 2873 O O . ILE A 1 346 ? -26.284 2.205 -3.146 1.00 98.31 346 ILE A O 1
ATOM 2877 N N . LYS A 1 347 ? -27.741 1.841 -4.814 1.00 97.06 347 LYS A N 1
ATOM 2878 C CA . LYS A 1 347 ? -28.875 2.490 -4.146 1.00 97.06 347 LYS A CA 1
ATOM 2879 C C . LYS A 1 347 ? -29.230 1.841 -2.803 1.00 97.06 347 LYS A C 1
ATOM 2881 O O . LYS A 1 347 ? -29.536 2.538 -1.838 1.00 97.06 347 LYS A O 1
ATOM 2886 N N . ASP A 1 348 ? -29.234 0.511 -2.752 1.00 96.94 348 ASP A N 1
ATOM 2887 C CA . ASP A 1 348 ? -29.544 -0.244 -1.538 1.00 96.94 348 ASP A CA 1
ATOM 2888 C C . ASP A 1 348 ? -28.454 -0.003 -0.475 1.00 96.94 348 ASP A C 1
ATOM 2890 O O . ASP A 1 348 ? -28.786 0.189 0.693 1.00 96.94 348 ASP A O 1
ATOM 2894 N N . PHE A 1 349 ? -27.178 0.080 -0.870 1.00 97.62 349 PHE A N 1
ATOM 2895 C CA . PHE A 1 349 ? -26.068 0.394 0.031 1.00 97.62 349 PHE A CA 1
ATOM 2896 C C . PHE A 1 349 ? -26.072 1.848 0.525 1.00 97.62 349 PHE A C 1
ATOM 2898 O O . PHE A 1 349 ? -25.943 2.082 1.723 1.00 97.62 349 PHE A O 1
ATOM 2905 N N . GLU A 1 350 ? -26.299 2.830 -0.349 1.00 96.94 350 GLU A N 1
ATOM 2906 C CA . GLU A 1 350 ? -26.441 4.243 0.044 1.00 96.94 350 GLU A CA 1
ATOM 2907 C C . GLU A 1 350 ? -27.563 4.418 1.079 1.00 96.94 350 GLU A C 1
ATOM 2909 O O . GLU A 1 350 ? -27.416 5.137 2.065 1.00 96.94 350 GLU A O 1
ATOM 2914 N N . LYS A 1 351 ? -28.663 3.670 0.931 1.00 94.12 351 LYS A N 1
ATOM 2915 C CA . LYS A 1 351 ? -29.736 3.637 1.932 1.00 94.12 351 LYS A CA 1
ATOM 2916 C C . LYS A 1 351 ? -29.289 3.028 3.268 1.00 94.12 351 LYS A C 1
ATOM 2918 O O . LYS A 1 351 ? -29.771 3.465 4.315 1.00 94.12 351 LYS A O 1
ATOM 2923 N N . LEU A 1 352 ? -28.408 2.024 3.259 1.00 92.44 352 LEU A N 1
ATOM 2924 C CA . LEU A 1 352 ? -27.828 1.474 4.491 1.00 92.44 352 LEU A CA 1
ATOM 2925 C C . LEU A 1 352 ? -26.967 2.519 5.209 1.00 92.44 352 LEU A C 1
ATOM 2927 O O . LEU A 1 352 ? -27.075 2.631 6.429 1.00 92.44 352 LEU A O 1
ATOM 2931 N N . LEU A 1 353 ? -26.186 3.313 4.469 1.00 91.50 353 LEU A N 1
ATOM 2932 C CA . LEU A 1 353 ? -25.388 4.406 5.035 1.00 91.50 353 LEU A CA 1
ATOM 2933 C C . LEU A 1 353 ? -26.267 5.475 5.699 1.00 91.50 353 LEU A C 1
ATOM 2935 O O . LEU A 1 353 ? -26.015 5.864 6.833 1.00 91.50 353 LEU A O 1
ATOM 2939 N N . SER A 1 354 ? -27.348 5.895 5.038 1.00 85.06 354 SER A N 1
ATOM 2940 C CA . SER A 1 354 ? -28.263 6.918 5.568 1.00 85.06 354 SER A CA 1
ATOM 2941 C C . SER A 1 354 ? -29.252 6.399 6.621 1.00 85.06 354 SER A C 1
ATOM 2943 O O . SER A 1 354 ? -30.063 7.166 7.141 1.00 85.06 354 SER A O 1
ATOM 2945 N N . SER A 1 355 ? -29.257 5.097 6.924 1.00 72.12 355 SER A N 1
ATOM 2946 C CA . SER A 1 355 ? -30.153 4.556 7.948 1.00 72.12 355 SER A CA 1
ATOM 2947 C C . SER A 1 355 ? -29.724 5.071 9.330 1.00 72.12 355 SER A C 1
ATOM 2949 O O . SER A 1 355 ? -28.522 5.074 9.609 1.00 72.12 355 SER A O 1
ATOM 2951 N N . PRO A 1 356 ? -30.653 5.459 10.229 1.00 61.34 356 PRO A N 1
ATOM 2952 C CA . PRO A 1 356 ? -30.302 5.968 11.554 1.00 61.34 356 PRO A CA 1
ATOM 2953 C C . PRO A 1 356 ? -29.422 4.962 12.276 1.00 61.34 356 PRO A C 1
ATOM 2955 O O . PRO A 1 356 ? -29.804 3.789 12.356 1.00 61.34 356 PRO A O 1
ATOM 2958 N N . ASN A 1 357 ? -28.249 5.391 12.751 1.00 53.91 357 ASN A N 1
ATOM 2959 C CA . ASN A 1 357 ? -27.389 4.539 13.566 1.00 53.91 357 ASN A CA 1
ATOM 2960 C C . ASN A 1 357 ? -28.244 3.850 14.627 1.00 53.91 357 ASN A C 1
ATOM 2962 O O . ASN A 1 357 ? -29.033 4.507 15.312 1.00 53.91 357 ASN A O 1
ATOM 2966 N N . GLU A 1 358 ? -28.077 2.533 14.785 1.00 49.75 358 GLU A N 1
ATOM 2967 C CA . GLU A 1 358 ? -28.307 1.986 16.114 1.00 49.75 358 GLU A CA 1
ATOM 2968 C C . GLU A 1 358 ? -27.331 2.759 16.982 1.00 49.75 358 GLU A C 1
ATOM 2970 O O . GLU A 1 358 ? -26.119 2.575 16.865 1.00 49.75 358 GLU A O 1
ATOM 2975 N N . VAL A 1 359 ? -27.847 3.731 17.737 1.00 45.44 359 VAL A N 1
ATOM 2976 C CA . VAL A 1 359 ? -27.045 4.463 18.702 1.00 45.44 359 VAL A CA 1
ATOM 2977 C C . VAL A 1 359 ? -26.444 3.377 19.567 1.00 45.44 359 VAL A C 1
ATOM 2979 O O . VAL A 1 359 ? -27.166 2.745 20.344 1.00 45.44 359 VAL A O 1
ATOM 2982 N N . VAL A 1 360 ? -25.146 3.130 19.405 1.00 45.03 360 VAL A N 1
ATOM 2983 C CA . VAL A 1 360 ? -24.413 2.318 20.359 1.00 45.03 360 VAL A CA 1
ATOM 2984 C C . VAL A 1 360 ? -24.336 3.172 21.592 1.00 45.03 360 VAL A C 1
ATOM 2986 O O . VAL A 1 360 ? -23.445 3.994 21.781 1.00 45.03 360 VAL A O 1
ATOM 2989 N N . LYS A 1 361 ? -25.385 3.046 22.396 1.00 45.31 361 LYS A N 1
ATOM 2990 C CA . LYS A 1 361 ? -25.392 3.572 23.735 1.00 45.31 361 LYS A CA 1
ATOM 2991 C C . LYS A 1 361 ? -24.305 2.797 24.446 1.00 45.31 361 LYS A C 1
ATOM 2993 O O . LYS A 1 361 ? -24.400 1.586 24.619 1.00 45.31 361 LYS A O 1
ATOM 2998 N N . ILE A 1 362 ? -23.254 3.507 24.824 1.00 50.84 362 ILE A N 1
ATOM 2999 C CA . ILE A 1 362 ? -22.369 3.018 25.862 1.00 50.84 362 ILE A CA 1
ATOM 3000 C C . ILE A 1 362 ? -23.236 2.973 27.121 1.00 50.84 362 ILE A C 1
ATOM 3002 O O . ILE A 1 362 ? -23.533 4.006 27.722 1.00 50.84 362 ILE A O 1
ATOM 3006 N N . ASP A 1 363 ? -23.735 1.781 27.447 1.00 49.94 363 ASP A N 1
ATOM 3007 C CA . ASP A 1 363 ? -24.636 1.583 28.584 1.00 49.94 363 ASP A CA 1
ATOM 3008 C C . ASP A 1 363 ? -23.929 1.921 29.903 1.00 49.94 363 ASP A C 1
ATOM 3010 O O . ASP A 1 363 ? -24.542 2.496 30.803 1.00 49.94 363 ASP A O 1
ATOM 3014 N N . ALA A 1 364 ? -22.628 1.615 29.994 1.00 59.38 364 ALA A N 1
ATOM 3015 C CA . ALA A 1 364 ? -21.740 2.085 31.049 1.00 59.38 364 ALA A CA 1
ATOM 3016 C C . ALA A 1 364 ? -20.258 2.004 30.636 1.00 59.38 364 ALA A C 1
ATOM 3018 O O . ALA A 1 364 ? -19.814 0.993 30.098 1.00 59.38 364 ALA A O 1
ATOM 3019 N N . LEU A 1 365 ? -19.488 3.043 30.960 1.00 65.12 365 LEU A N 1
ATOM 3020 C CA . LEU A 1 365 ? -18.030 3.021 31.045 1.00 65.12 365 LEU A CA 1
ATOM 3021 C C . LEU A 1 365 ? -17.648 2.530 32.440 1.00 65.12 365 LEU A C 1
ATOM 3023 O O . LEU A 1 365 ? -18.047 3.145 33.435 1.00 65.12 365 LEU A O 1
ATOM 3027 N N . LYS A 1 366 ? -16.892 1.432 32.525 1.00 72.38 366 LYS A N 1
ATOM 3028 C CA . LYS A 1 366 ? -16.406 0.905 33.801 1.00 72.38 366 LYS A CA 1
ATOM 3029 C C . LYS A 1 366 ? -14.914 1.180 33.942 1.00 72.38 366 LYS A C 1
ATOM 3031 O O . LYS A 1 366 ? -14.123 0.731 33.127 1.00 72.38 366 LYS A O 1
ATOM 3036 N N . LEU A 1 367 ? -14.533 1.909 34.984 1.00 75.50 367 LEU A N 1
ATOM 3037 C CA . LEU A 1 367 ? -13.131 2.151 35.328 1.00 75.50 367 LEU A CA 1
ATOM 3038 C C . LEU A 1 367 ? -12.623 1.017 36.215 1.00 75.50 367 LEU A C 1
ATOM 3040 O O . LEU A 1 367 ? -13.233 0.765 37.258 1.00 75.50 367 LEU A O 1
ATOM 3044 N N . THR A 1 368 ? -11.553 0.327 35.821 1.00 74.69 368 THR A N 1
ATOM 3045 C CA . THR A 1 368 ? -11.133 -0.931 36.467 1.00 74.69 368 THR A CA 1
ATOM 3046 C C . THR A 1 368 ? -9.844 -0.838 37.257 1.00 74.69 368 THR A C 1
ATOM 3048 O O . THR A 1 368 ? -9.785 -1.380 38.359 1.00 74.69 368 THR A O 1
ATOM 3051 N N . LYS A 1 369 ? -8.822 -0.168 36.727 1.00 81.12 369 LYS A N 1
ATOM 3052 C CA . LYS A 1 369 ? -7.499 -0.061 37.356 1.00 81.12 369 LYS A CA 1
ATOM 3053 C C . LYS A 1 369 ? -6.933 1.327 37.169 1.00 81.12 369 LYS A C 1
ATOM 3055 O O . LYS A 1 369 ? -7.268 1.979 36.190 1.00 81.12 369 LYS A O 1
ATOM 3060 N N . ALA A 1 370 ? -6.071 1.760 38.081 1.00 83.94 370 ALA A N 1
ATOM 3061 C CA . ALA A 1 370 ? -5.371 3.025 37.954 1.00 83.94 370 ALA A CA 1
ATOM 3062 C C . ALA A 1 370 ? -3.864 2.850 38.142 1.00 83.94 370 ALA A C 1
ATOM 3064 O O . ALA A 1 370 ? -3.427 2.023 38.939 1.00 83.94 370 ALA A O 1
ATOM 3065 N N . TYR A 1 371 ? -3.101 3.648 37.406 1.00 84.38 371 TYR A N 1
ATOM 3066 C CA . TYR A 1 371 ? -1.649 3.594 37.332 1.00 84.38 371 TYR A CA 1
ATOM 3067 C C . TYR A 1 371 ? -1.092 5.009 37.391 1.00 84.38 371 TYR A C 1
ATOM 3069 O O . TYR A 1 371 ? -1.564 5.881 36.664 1.00 84.38 371 TYR A O 1
ATOM 3077 N N . TRP A 1 372 ? -0.086 5.260 38.222 1.00 86.25 372 TRP A N 1
ATOM 3078 C CA . TRP A 1 372 ? 0.642 6.526 38.139 1.00 86.25 372 TRP A CA 1
ATOM 3079 C C . TRP A 1 372 ? 1.447 6.584 36.842 1.00 86.25 372 TRP A C 1
ATOM 3081 O O . TRP A 1 372 ? 1.854 5.555 36.309 1.00 86.25 372 TRP A O 1
ATOM 3091 N N . SER A 1 373 ? 1.689 7.785 36.326 1.00 82.56 373 SER A N 1
ATOM 3092 C CA . SER A 1 373 ? 2.534 7.994 35.142 1.00 82.56 373 SER A CA 1
ATOM 3093 C C . SER A 1 373 ? 3.915 7.346 35.266 1.00 82.56 373 SER A C 1
ATOM 3095 O O . SER A 1 373 ? 4.424 6.801 34.290 1.00 82.56 373 SER A O 1
ATOM 3097 N N . ASN A 1 374 ? 4.490 7.350 36.469 1.00 79.38 374 ASN A N 1
ATOM 3098 C CA . ASN A 1 374 ? 5.782 6.752 36.791 1.00 79.38 374 ASN A CA 1
ATOM 3099 C C . ASN A 1 374 ? 5.726 5.234 37.039 1.00 79.38 374 ASN A C 1
ATOM 3101 O O . ASN A 1 374 ? 6.760 4.620 37.305 1.00 79.38 374 ASN A O 1
ATOM 3105 N N . ASP A 1 375 ? 4.544 4.614 36.968 1.00 78.88 375 ASP A N 1
ATOM 3106 C CA . ASP A 1 375 ? 4.418 3.164 37.056 1.00 78.88 375 ASP A CA 1
ATOM 3107 C C . ASP A 1 375 ? 5.200 2.526 35.892 1.00 78.88 375 ASP A C 1
ATOM 3109 O O . ASP A 1 375 ? 5.044 2.962 34.744 1.00 78.88 375 ASP A O 1
ATOM 3113 N N . PRO A 1 376 ? 6.029 1.492 36.133 1.00 72.75 376 PRO A N 1
ATOM 3114 C CA . PRO A 1 376 ? 6.765 0.810 35.072 1.00 72.75 376 PRO A CA 1
ATOM 3115 C C . PRO A 1 376 ? 5.880 0.379 33.895 1.00 72.75 376 PRO A C 1
ATOM 3117 O O . PRO A 1 376 ? 6.317 0.432 32.745 1.00 72.75 376 PRO A O 1
ATOM 3120 N N . GLN A 1 377 ? 4.625 -0.009 34.154 1.00 71.50 377 GLN A N 1
ATOM 3121 C CA . GLN A 1 377 ? 3.663 -0.347 33.109 1.00 71.50 377 GLN A CA 1
ATOM 3122 C C . GLN A 1 377 ? 3.333 0.860 32.220 1.00 71.50 377 GLN A C 1
ATOM 3124 O O . GLN A 1 377 ? 3.224 0.689 31.010 1.00 71.50 377 GLN A O 1
ATOM 3129 N N . MET A 1 378 ? 3.225 2.065 32.784 1.00 71.44 378 MET A N 1
ATOM 3130 C CA . MET A 1 378 ? 2.941 3.296 32.034 1.00 71.44 378 MET A CA 1
ATOM 3131 C C . MET A 1 378 ? 4.180 3.852 31.329 1.00 71.44 378 MET A C 1
ATOM 3133 O O . MET A 1 378 ? 4.081 4.348 30.206 1.00 71.44 378 MET A O 1
ATOM 3137 N N . GLN A 1 379 ? 5.364 3.694 31.924 1.00 70.62 379 GLN A N 1
ATOM 3138 C CA . GLN A 1 379 ? 6.638 4.042 31.287 1.00 70.62 379 GLN A CA 1
ATOM 3139 C C . GLN A 1 379 ? 6.887 3.207 30.021 1.00 70.62 379 GLN A C 1
ATOM 3141 O O . GLN A 1 379 ? 7.315 3.732 28.990 1.00 70.62 379 GLN A O 1
ATOM 3146 N N . ASN A 1 380 ? 6.511 1.925 30.047 1.00 61.41 380 ASN A N 1
ATOM 3147 C CA . ASN A 1 380 ? 6.552 1.044 28.874 1.00 61.41 380 ASN A CA 1
ATOM 3148 C C . ASN A 1 380 ? 5.611 1.483 27.740 1.00 61.41 380 ASN A C 1
ATOM 3150 O O . ASN A 1 380 ? 5.768 1.029 26.608 1.00 61.41 380 ASN A O 1
ATOM 3154 N N . LEU A 1 381 ? 4.664 2.378 28.024 1.00 60.94 381 LEU A N 1
ATOM 3155 C CA . LEU A 1 381 ? 3.732 2.932 27.050 1.00 60.94 381 LEU A CA 1
ATOM 3156 C C . LEU A 1 381 ? 4.164 4.308 26.507 1.00 60.94 381 LEU A C 1
ATOM 3158 O O . LEU A 1 381 ? 3.415 4.933 25.762 1.00 60.94 381 LEU A O 1
ATOM 3162 N N . GLY A 1 382 ? 5.368 4.786 26.853 1.00 59.69 382 GLY A N 1
ATOM 3163 C CA . GLY A 1 382 ? 5.920 6.047 26.343 1.00 59.69 382 GLY A CA 1
ATOM 3164 C C . GLY A 1 382 ? 5.286 7.304 26.941 1.00 59.69 382 GLY A C 1
ATOM 3165 O O . GLY A 1 382 ? 5.340 8.366 26.323 1.00 59.69 382 GLY A O 1
ATOM 3166 N N . MET A 1 383 ? 4.677 7.185 28.121 1.00 66.06 383 MET A N 1
ATOM 3167 C CA . MET A 1 383 ? 4.055 8.308 28.817 1.00 66.06 383 MET A CA 1
ATOM 3168 C C . MET A 1 383 ? 5.088 9.261 29.408 1.00 66.06 383 MET A C 1
ATOM 3170 O O . MET A 1 383 ? 6.131 8.838 29.906 1.00 66.06 383 MET A O 1
ATOM 3174 N N . ALA A 1 384 ? 4.772 10.558 29.377 1.00 62.81 384 ALA A N 1
ATOM 3175 C CA . ALA A 1 384 ? 5.553 11.557 30.089 1.00 62.81 384 ALA A CA 1
ATOM 3176 C C . ALA A 1 384 ? 5.539 11.240 31.592 1.00 62.81 384 ALA A C 1
ATOM 3178 O O . ALA A 1 384 ? 4.473 11.041 32.181 1.00 62.81 384 ALA A O 1
ATOM 3179 N N . ASP A 1 385 ? 6.725 11.202 32.198 1.00 75.25 385 ASP A N 1
ATOM 3180 C CA . ASP A 1 385 ? 6.925 10.972 33.631 1.00 75.25 385 ASP A CA 1
ATOM 3181 C C . ASP A 1 385 ? 6.579 12.236 34.435 1.00 75.25 385 ASP A C 1
ATOM 3183 O O . ASP A 1 385 ? 7.436 12.910 35.007 1.00 75.25 385 ASP A O 1
ATOM 3187 N N . ASP A 1 386 ? 5.305 12.627 34.392 1.00 83.44 386 ASP A N 1
ATOM 3188 C CA . ASP A 1 386 ? 4.781 13.690 35.237 1.00 83.44 386 ASP A CA 1
ATOM 3189 C C . ASP A 1 386 ? 4.127 13.070 36.473 1.00 83.44 386 ASP A C 1
ATOM 3191 O O . ASP A 1 386 ? 3.032 12.511 36.351 1.00 83.44 386 ASP A O 1
ATOM 3195 N N . PRO A 1 387 ? 4.720 13.181 37.673 1.00 82.56 387 PRO A N 1
ATOM 3196 C CA . PRO A 1 387 ? 4.225 12.515 38.879 1.00 82.56 387 PRO A CA 1
ATOM 3197 C C . PRO A 1 387 ? 2.821 12.968 39.304 1.00 82.56 387 PRO A C 1
ATOM 3199 O O . PRO A 1 387 ? 2.219 12.355 40.180 1.00 82.56 387 PRO A O 1
ATOM 3202 N N . ARG A 1 388 ? 2.290 14.036 38.700 1.00 87.25 388 ARG A N 1
ATOM 3203 C CA . ARG A 1 388 ? 0.950 14.583 38.952 1.00 87.25 388 ARG A CA 1
ATOM 3204 C C . ARG A 1 388 ? -0.125 13.911 38.104 1.00 87.25 388 ARG A C 1
ATOM 3206 O O . ARG A 1 388 ? -1.311 14.167 38.314 1.00 87.25 388 ARG A O 1
ATOM 3213 N N . CYS A 1 389 ? 0.290 13.090 37.143 1.00 85.75 389 CYS A N 1
ATOM 3214 C CA . CYS A 1 389 ? -0.591 12.381 36.236 1.00 85.75 389 CYS A CA 1
ATOM 3215 C C . CYS A 1 389 ? -0.775 10.923 36.657 1.00 85.75 389 CYS A C 1
ATOM 3217 O O . CYS A 1 389 ? 0.171 10.233 37.039 1.00 85.75 389 CYS A O 1
ATOM 3219 N N . PHE A 1 390 ? -1.998 10.430 36.516 1.00 86.06 390 PHE A N 1
ATOM 3220 C CA . PHE A 1 390 ? -2.311 9.010 36.608 1.00 86.06 390 PHE A CA 1
ATOM 3221 C C . PHE A 1 390 ? -3.320 8.628 35.531 1.00 86.06 390 PHE A C 1
ATOM 3223 O O . PHE A 1 390 ? -4.038 9.467 34.996 1.00 86.06 390 PHE A O 1
ATOM 3230 N N . PHE A 1 391 ? -3.371 7.350 35.203 1.00 83.25 391 PHE A N 1
ATOM 3231 C CA . PHE A 1 391 ? -4.152 6.807 34.108 1.00 83.25 391 PHE A CA 1
ATOM 3232 C C . PHE A 1 391 ? -5.092 5.748 34.639 1.00 83.25 391 PHE A C 1
ATOM 3234 O O . PHE A 1 391 ? -4.702 4.949 35.487 1.00 83.25 391 PHE A O 1
ATOM 3241 N N . VAL A 1 392 ? -6.323 5.727 34.141 1.00 80.12 392 VAL A N 1
ATOM 3242 C CA . VAL A 1 392 ? -7.332 4.758 34.569 1.00 80.12 392 VAL A CA 1
ATOM 3243 C C . VAL A 1 392 ? -7.789 3.928 33.384 1.00 80.12 392 VAL A C 1
ATOM 3245 O O . VAL A 1 392 ? -8.249 4.482 32.390 1.00 80.12 392 VAL A O 1
ATOM 3248 N N . GLU A 1 393 ? -7.656 2.611 33.506 1.00 76.81 393 GLU A N 1
ATOM 3249 C CA . GLU A 1 393 ? -8.081 1.626 32.516 1.00 76.81 393 GLU A CA 1
ATOM 3250 C C . GLU A 1 393 ? -9.614 1.584 32.426 1.00 76.81 393 GLU A C 1
ATOM 3252 O O . GLU A 1 393 ? -10.323 1.524 33.438 1.00 76.81 393 GLU A O 1
ATOM 3257 N N . LEU A 1 394 ? -10.115 1.600 31.194 1.00 71.81 394 LEU A N 1
ATOM 3258 C CA . LEU A 1 394 ? -11.522 1.471 30.844 1.00 71.81 394 LEU A CA 1
ATOM 3259 C C . LEU A 1 394 ? -11.838 0.031 30.423 1.00 71.81 394 LEU A C 1
ATOM 3261 O O . LEU A 1 394 ? -11.370 -0.451 29.393 1.00 71.81 394 LEU A O 1
ATOM 3265 N N . GLU A 1 395 ? -12.717 -0.631 31.169 1.00 67.19 395 GLU A N 1
ATOM 3266 C CA . GLU A 1 395 ? -13.412 -1.829 30.708 1.00 67.19 395 GLU A CA 1
ATOM 3267 C C . GLU A 1 395 ? -14.581 -1.402 29.824 1.00 67.19 395 GLU A C 1
ATOM 3269 O O . GLU A 1 395 ? -15.573 -0.823 30.282 1.00 67.19 395 GLU A O 1
ATOM 3274 N N . MET A 1 396 ? -14.446 -1.691 28.533 1.00 56.03 396 MET A N 1
ATOM 3275 C CA . MET A 1 396 ? -15.508 -1.518 27.553 1.00 56.03 396 MET A CA 1
ATOM 3276 C C . MET A 1 396 ? -16.037 -2.894 27.136 1.00 56.03 396 MET A C 1
ATOM 3278 O O . MET A 1 396 ? -15.248 -3.837 26.996 1.00 56.03 396 MET A O 1
ATOM 3282 N N . PRO A 1 397 ? -17.355 -3.044 26.903 1.00 45.31 397 PRO A N 1
ATOM 3283 C CA . PRO A 1 397 ? -17.857 -4.186 26.154 1.00 45.31 397 PRO A CA 1
ATOM 3284 C C . PRO A 1 397 ? -17.073 -4.281 24.841 1.00 45.31 397 PRO A C 1
ATOM 3286 O O . PRO A 1 397 ? -16.770 -3.247 24.246 1.00 45.31 397 PRO A O 1
ATOM 3289 N N . ARG A 1 398 ? -16.768 -5.496 24.367 1.00 40.78 398 ARG A N 1
ATOM 3290 C CA . ARG A 1 398 ? -16.305 -5.746 22.987 1.00 40.78 398 ARG A CA 1
ATOM 3291 C C . ARG A 1 398 ? -17.411 -5.368 21.988 1.00 40.78 398 ARG A C 1
ATOM 3293 O O . ARG A 1 398 ? -17.977 -6.227 21.327 1.00 40.78 398 ARG A O 1
ATOM 3300 N N . SER A 1 399 ? -17.811 -4.105 21.950 1.00 40.84 399 SER A N 1
ATOM 3301 C CA . SER A 1 399 ? -18.596 -3.553 20.865 1.00 40.84 399 SER A CA 1
ATOM 3302 C C . SER A 1 399 ? -17.607 -2.958 19.881 1.00 40.84 399 SER A C 1
ATOM 3304 O O . SER A 1 399 ? -16.815 -2.099 20.261 1.00 40.84 399 SER A O 1
ATOM 3306 N N . ASP A 1 400 ? -17.679 -3.423 18.640 1.00 43.97 400 ASP A N 1
ATOM 3307 C CA . ASP A 1 400 ? -16.731 -3.221 17.535 1.00 43.97 400 ASP A CA 1
ATOM 3308 C C . ASP A 1 400 ? -16.661 -1.776 16.990 1.00 43.97 400 ASP A C 1
ATOM 3310 O O . ASP A 1 400 ? -16.380 -1.554 15.816 1.00 43.97 400 ASP A O 1
ATOM 3314 N N . ILE A 1 401 ? -16.954 -0.783 17.831 1.00 46.09 401 ILE A N 1
ATOM 3315 C CA . ILE A 1 401 ? -16.725 0.639 17.578 1.00 46.09 401 ILE A CA 1
ATOM 3316 C C . ILE A 1 401 ? -15.788 1.104 18.682 1.00 46.09 401 ILE A C 1
ATOM 3318 O O . ILE A 1 401 ? -16.232 1.353 19.805 1.00 46.09 401 ILE A O 1
ATOM 3322 N N . LEU A 1 402 ? -14.490 1.162 18.392 1.00 53.31 402 LEU A N 1
ATOM 3323 C CA . LEU A 1 402 ? -13.537 1.729 19.335 1.00 53.31 402 LEU A CA 1
ATOM 3324 C C . LEU A 1 402 ? -13.317 3.233 19.056 1.00 53.31 402 LEU A C 1
ATOM 3326 O O . LEU A 1 402 ? -13.309 3.645 17.898 1.00 53.31 402 LEU A O 1
ATOM 3330 N N . PRO A 1 403 ? -13.133 4.037 20.120 1.00 47.62 403 PRO A N 1
ATOM 3331 C CA . PRO A 1 403 ? -13.029 5.496 20.122 1.00 47.62 403 PRO A CA 1
ATOM 3332 C C . PRO A 1 403 ? -11.840 6.151 19.385 1.00 47.62 403 PRO A C 1
ATOM 3334 O O . PRO A 1 403 ? -11.569 7.310 19.671 1.00 47.62 403 PRO A O 1
ATOM 3337 N N . ASP A 1 404 ? -11.129 5.499 18.449 1.00 41.09 404 ASP A N 1
ATOM 3338 C CA . ASP A 1 404 ? -10.018 6.148 17.697 1.00 41.09 404 ASP A CA 1
ATOM 3339 C C . ASP A 1 404 ? -10.430 7.478 17.050 1.00 41.09 404 ASP A C 1
ATOM 3341 O O . ASP A 1 404 ? -9.603 8.362 16.852 1.00 41.09 404 ASP A O 1
ATOM 3345 N N . GLN A 1 405 ? -11.723 7.608 16.762 1.00 42.78 405 GLN A N 1
ATOM 3346 C CA . GLN A 1 405 ? -12.335 8.769 16.126 1.00 42.78 405 GLN A CA 1
ATOM 3347 C C . GLN A 1 405 ? -13.227 9.576 17.086 1.00 42.78 405 GLN A C 1
ATOM 3349 O O . GLN A 1 405 ? -13.652 10.688 16.785 1.00 42.78 405 GLN A O 1
ATOM 3354 N N . LEU A 1 406 ? -13.471 9.069 18.299 1.00 41.81 406 LEU A N 1
ATOM 3355 C CA . LEU A 1 406 ? -14.066 9.836 19.390 1.00 41.81 406 LEU A CA 1
ATOM 3356 C C . LEU A 1 406 ? -12.922 10.564 20.099 1.00 41.81 406 LEU A C 1
ATOM 3358 O O . LEU A 1 406 ? -12.346 10.049 21.054 1.00 41.81 406 LEU A O 1
ATOM 3362 N N . GLY A 1 407 ? -12.579 11.762 19.629 1.00 40.53 407 GLY A N 1
ATOM 3363 C CA . GLY A 1 407 ? -11.642 12.664 20.306 1.00 40.53 407 GLY A CA 1
ATOM 3364 C C . GLY A 1 407 ? -12.133 13.083 21.703 1.00 40.53 407 GLY A C 1
ATOM 3365 O O . GLY A 1 407 ? -12.596 14.210 21.889 1.00 40.53 407 GLY A O 1
ATOM 3366 N N . GLY A 1 408 ? -12.059 12.170 22.677 1.00 50.16 408 GLY A N 1
ATOM 3367 C CA . GLY A 1 408 ? -12.440 12.368 24.073 1.00 50.16 408 GLY A CA 1
ATOM 3368 C C . GLY A 1 408 ? -13.617 11.515 24.570 1.00 50.16 408 GLY A C 1
ATOM 3369 O O . GLY A 1 408 ? -14.341 10.876 23.807 1.00 50.16 408 GLY A O 1
ATOM 3370 N N . PHE A 1 409 ? -13.831 11.552 25.891 1.00 53.75 409 PHE A N 1
ATOM 3371 C CA . PHE A 1 409 ? -15.038 11.074 26.582 1.00 53.75 409 PHE A CA 1
ATOM 3372 C C . PHE A 1 409 ? -16.327 11.418 25.810 1.00 53.75 409 PHE A C 1
ATOM 3374 O O . PHE A 1 409 ? -16.423 12.541 25.303 1.00 53.75 409 PHE A O 1
ATOM 3381 N N . PRO A 1 410 ? -17.364 10.552 25.822 1.00 55.94 410 PRO A N 1
ATOM 3382 C CA . PRO A 1 410 ? -18.635 10.827 25.155 1.00 55.94 410 PRO A CA 1
ATOM 3383 C C . PRO A 1 410 ? -19.163 12.231 25.485 1.00 55.94 410 PRO A C 1
ATOM 3385 O O . PRO A 1 410 ? -19.459 12.555 26.642 1.00 55.94 410 PRO A O 1
ATOM 3388 N N . LYS A 1 411 ? -19.231 13.097 24.464 1.00 55.53 411 LYS A N 1
ATOM 3389 C CA . LYS A 1 411 ? -19.620 14.510 24.620 1.00 55.53 411 LYS A CA 1
ATOM 3390 C C . LYS A 1 411 ? -21.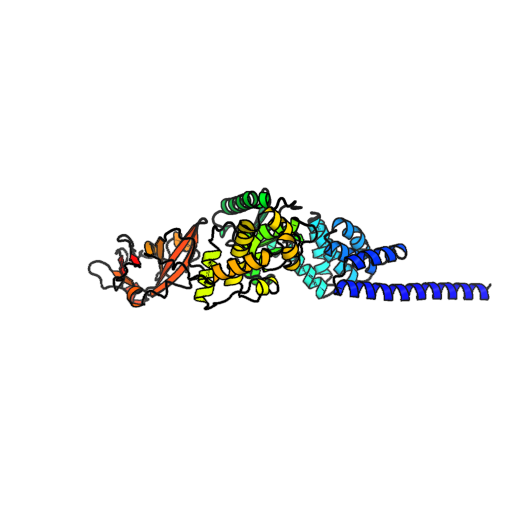081 14.670 25.051 1.00 55.53 411 LYS A C 1
ATOM 3392 O O . LYS A 1 411 ? -21.435 15.714 25.591 1.00 55.53 411 LYS A O 1
ATOM 3397 N N . ASP A 1 412 ? -21.905 13.637 24.868 1.00 59.16 412 ASP A N 1
ATOM 3398 C CA . ASP A 1 412 ? -23.314 13.590 25.269 1.00 59.16 412 ASP A CA 1
ATOM 3399 C C . ASP A 1 412 ? -23.522 13.419 26.788 1.00 59.16 412 ASP A C 1
ATOM 3401 O O . ASP A 1 412 ? -24.651 13.535 27.273 1.00 59.16 412 ASP A O 1
ATOM 3405 N N . ILE A 1 413 ? -22.456 13.158 27.554 1.00 63.47 413 ILE A N 1
ATOM 3406 C CA . ILE A 1 413 ? -22.487 13.163 29.020 1.00 63.47 413 ILE A CA 1
ATOM 3407 C C . ILE A 1 413 ? -22.239 14.604 29.511 1.00 63.47 413 ILE A C 1
ATOM 3409 O O . ILE A 1 413 ? -21.190 15.176 29.208 1.00 63.47 413 ILE A O 1
ATOM 3413 N N . PRO A 1 414 ? -23.148 15.228 30.284 1.00 66.62 414 PRO A N 1
ATOM 3414 C CA . PRO A 1 414 ? -22.924 16.580 30.804 1.00 66.62 414 PRO A CA 1
ATOM 3415 C C . PRO A 1 414 ? -21.646 16.684 31.651 1.00 66.62 414 PRO A C 1
ATOM 3417 O O . PRO A 1 414 ? -21.248 15.720 32.310 1.00 66.62 414 PRO A O 1
ATOM 3420 N N . GLN A 1 415 ? -20.989 17.848 31.615 1.00 69.19 415 GLN A N 1
ATOM 3421 C CA . GLN A 1 415 ? -19.677 18.057 32.238 1.00 69.19 415 GLN A CA 1
ATOM 3422 C C . GLN A 1 415 ? -19.693 17.744 33.738 1.00 69.19 415 GLN A C 1
ATOM 3424 O O . GLN A 1 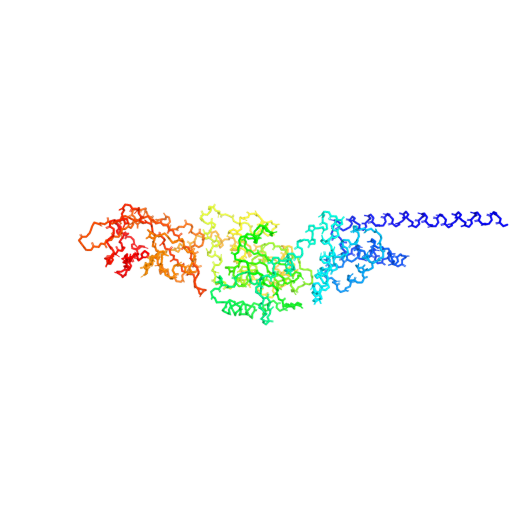415 ? -18.755 17.129 34.231 1.00 69.19 415 GLN A O 1
ATOM 3429 N N . GLU A 1 416 ? -20.776 18.066 34.451 1.00 67.62 416 GLU A N 1
ATOM 3430 C CA . GLU A 1 416 ? -20.879 17.802 35.890 1.00 67.62 416 GLU A CA 1
ATOM 3431 C C . GLU A 1 416 ? -20.848 16.309 36.265 1.00 67.62 416 GLU A C 1
ATOM 3433 O O . GLU A 1 416 ? -20.585 15.978 37.420 1.00 67.62 416 GLU A O 1
ATOM 3438 N N . TYR A 1 417 ? -21.111 15.411 35.309 1.00 70.75 417 TYR A N 1
ATOM 3439 C CA . TYR A 1 417 ? -21.025 13.957 35.487 1.00 70.75 417 TYR A CA 1
ATOM 3440 C C . TYR A 1 417 ? -19.682 13.381 35.013 1.00 70.75 417 TYR A C 1
ATOM 3442 O O . TYR A 1 417 ? -19.418 12.202 35.228 1.00 70.75 417 TYR A O 1
ATOM 3450 N N . ARG A 1 418 ? -18.831 14.205 34.386 1.00 67.75 418 ARG A N 1
ATOM 3451 C CA . ARG A 1 418 ? -17.457 13.874 33.969 1.00 67.75 418 ARG A CA 1
ATOM 3452 C C . ARG A 1 418 ? -16.392 14.501 34.878 1.00 67.75 418 ARG A C 1
ATOM 3454 O O . ARG A 1 418 ? -15.208 14.403 34.582 1.00 67.75 418 ARG A O 1
ATOM 3461 N N . THR A 1 419 ? -16.794 15.124 35.985 1.00 75.38 419 THR A N 1
ATOM 3462 C CA . THR A 1 419 ? -15.872 15.671 36.987 1.00 75.38 419 THR A CA 1
ATOM 3463 C C . THR A 1 419 ? -15.554 14.621 38.046 1.00 75.38 419 THR A C 1
ATOM 3465 O O . THR A 1 419 ? -16.462 14.058 38.666 1.00 75.38 419 THR A O 1
ATOM 3468 N N . PHE A 1 420 ? -14.267 14.403 38.303 1.00 83.00 420 PHE A N 1
ATOM 3469 C CA . PHE A 1 420 ? -13.785 13.432 39.280 1.00 83.00 420 PHE A CA 1
ATOM 3470 C C . PHE A 1 420 ? -12.987 14.111 40.396 1.00 83.00 420 PHE A C 1
ATOM 3472 O O . PHE A 1 420 ? -12.485 15.225 40.245 1.00 83.00 420 PHE A O 1
ATOM 3479 N N . ILE A 1 421 ? -12.890 13.422 41.529 1.00 85.69 421 ILE A N 1
ATOM 3480 C CA . ILE A 1 421 ? -12.099 13.800 42.698 1.00 85.69 421 ILE A CA 1
ATOM 3481 C C . ILE A 1 421 ? -11.374 12.578 43.259 1.00 85.69 421 ILE A C 1
ATOM 3483 O O . ILE A 1 421 ? -11.854 11.451 43.149 1.00 85.69 421 ILE A O 1
ATOM 3487 N N . LEU A 1 422 ? -10.245 12.809 43.916 1.00 87.25 422 LEU A N 1
ATOM 3488 C CA . LEU A 1 422 ? -9.591 11.826 44.771 1.00 87.25 422 LEU A CA 1
ATOM 3489 C C . LEU A 1 422 ? -10.004 12.055 46.227 1.00 87.25 422 LEU A C 1
ATOM 3491 O O . LEU A 1 422 ? -10.005 13.185 46.715 1.00 87.25 422 LEU A O 1
ATOM 3495 N N . THR A 1 423 ? -10.353 10.979 46.927 1.00 87.12 423 THR A N 1
ATOM 3496 C CA . THR A 1 423 ? -10.816 11.009 48.324 1.00 87.12 423 THR A CA 1
ATOM 3497 C C . THR A 1 423 ? -10.029 10.023 49.180 1.00 87.12 423 THR A C 1
ATOM 3499 O O . THR A 1 423 ? -9.705 8.933 48.722 1.00 87.12 423 THR A O 1
ATOM 3502 N N . ALA A 1 424 ? -9.720 10.394 50.420 1.00 87.81 424 ALA A N 1
ATOM 3503 C CA . ALA A 1 424 ? -9.082 9.519 51.401 1.00 87.81 424 ALA A CA 1
ATOM 3504 C C . ALA A 1 424 ? -9.668 9.790 52.792 1.00 87.81 424 ALA A C 1
ATOM 3506 O O . ALA A 1 424 ? -10.087 10.916 53.083 1.00 87.81 424 ALA A O 1
ATOM 3507 N N . ASP A 1 425 ? -9.709 8.768 53.647 1.00 84.31 425 ASP A N 1
ATOM 3508 C CA . ASP A 1 425 ? -10.335 8.864 54.967 1.00 84.31 425 ASP A CA 1
ATOM 3509 C C . ASP A 1 425 ? -9.662 9.954 55.819 1.00 84.31 425 ASP A C 1
ATOM 3511 O O . ASP A 1 425 ? -8.448 9.962 56.027 1.00 84.31 425 ASP A O 1
ATOM 3515 N N . GLY A 1 426 ? -10.463 10.911 56.297 1.00 82.12 426 GLY A N 1
ATOM 3516 C CA . GLY A 1 426 ? -9.979 12.043 57.093 1.00 82.12 426 GLY A CA 1
ATOM 3517 C C . GLY A 1 426 ? -9.194 13.109 56.313 1.00 82.12 426 GLY A C 1
ATOM 3518 O O . GLY A 1 426 ? -8.597 13.982 56.943 1.00 82.12 426 GLY A O 1
ATOM 3519 N N . LYS A 1 427 ? -9.184 13.070 54.971 1.00 85.06 427 LYS A N 1
ATOM 3520 C CA . LYS A 1 427 ? -8.530 14.069 54.106 1.00 85.06 427 LYS A CA 1
ATOM 3521 C C . LYS A 1 427 ? -9.548 14.885 53.307 1.00 85.06 427 LYS A C 1
ATOM 3523 O O . LYS A 1 427 ? -10.661 14.436 53.040 1.00 85.06 427 LYS A O 1
ATOM 3528 N N . LEU A 1 428 ? -9.155 16.096 52.910 1.00 84.06 428 LEU A N 1
ATOM 3529 C CA . LEU A 1 428 ? -9.947 16.911 51.987 1.00 84.06 428 LEU A CA 1
ATOM 3530 C C . LEU A 1 428 ? -9.922 16.296 50.573 1.00 84.06 428 LEU A C 1
ATOM 3532 O O . LEU A 1 428 ? -8.871 15.796 50.165 1.00 84.06 428 LEU A O 1
ATOM 3536 N N . PRO A 1 429 ? -11.036 16.345 49.817 1.00 85.88 429 PRO A N 1
ATOM 3537 C CA . PRO A 1 429 ? -11.060 15.904 48.427 1.00 85.88 429 PRO A CA 1
ATOM 3538 C C . PRO A 1 429 ? -10.107 16.707 47.537 1.00 85.88 429 PRO A C 1
ATOM 3540 O O . PRO A 1 429 ? -9.965 17.917 47.706 1.00 85.88 429 PRO A O 1
ATOM 3543 N N . ILE A 1 430 ? -9.510 16.036 46.555 1.00 86.62 430 ILE A N 1
ATOM 3544 C CA . ILE A 1 430 ? -8.581 16.622 45.583 1.00 86.62 430 ILE A CA 1
ATOM 3545 C C . ILE A 1 430 ? -9.233 16.629 44.205 1.00 86.62 430 ILE A C 1
ATOM 3547 O O . ILE A 1 430 ? -9.706 15.592 43.743 1.00 86.62 430 ILE A O 1
ATOM 3551 N N . ALA A 1 431 ? -9.260 17.791 43.553 1.00 83.12 431 ALA A N 1
ATOM 3552 C CA . ALA A 1 431 ? -9.769 17.921 42.194 1.00 83.12 431 ALA A CA 1
ATOM 3553 C C . ALA A 1 431 ? -8.794 17.311 41.179 1.00 83.12 431 ALA A C 1
ATOM 3555 O O . ALA A 1 431 ? -7.577 17.425 41.331 1.00 83.12 431 ALA A O 1
ATOM 3556 N N . VAL A 1 432 ? -9.342 16.688 40.136 1.00 84.12 432 VAL A N 1
ATOM 3557 C CA . VAL A 1 432 ? -8.564 16.142 39.020 1.00 84.12 432 VAL A CA 1
ATOM 3558 C C . VAL A 1 432 ? -9.142 16.608 37.688 1.00 84.12 432 VAL A C 1
ATOM 3560 O O . VAL A 1 432 ? -10.360 16.624 37.497 1.00 84.12 432 VAL A O 1
ATOM 3563 N N . ASN A 1 433 ? -8.260 16.984 36.767 1.00 78.12 433 ASN A N 1
ATOM 3564 C CA . ASN A 1 433 ? -8.602 17.293 35.380 1.00 78.12 433 ASN A CA 1
ATOM 3565 C C . ASN A 1 433 ? -8.511 16.021 34.539 1.00 78.12 433 ASN A C 1
ATOM 3567 O O . ASN A 1 433 ? -7.683 15.171 34.842 1.00 78.12 433 ASN A O 1
ATOM 3571 N N . THR A 1 434 ? -9.333 15.886 33.497 1.00 71.56 434 THR A N 1
ATOM 3572 C CA . THR A 1 434 ? -9.415 14.653 32.696 1.00 71.56 434 THR A CA 1
ATOM 3573 C C . THR A 1 434 ? -9.115 14.890 31.226 1.00 71.56 434 THR A C 1
ATOM 3575 O O . THR A 1 434 ? -9.701 15.796 30.633 1.00 71.56 434 THR A O 1
ATOM 3578 N N . ASP A 1 435 ? -8.331 13.997 30.632 1.00 63.59 435 ASP A N 1
ATOM 3579 C CA . ASP A 1 435 ? -8.162 13.854 29.186 1.00 63.59 435 ASP A CA 1
ATOM 3580 C C . ASP A 1 435 ? -8.252 12.368 28.789 1.00 63.59 435 ASP A C 1
ATOM 3582 O O . ASP A 1 435 ? -8.023 11.484 29.613 1.00 63.59 435 ASP A O 1
ATOM 3586 N N . THR A 1 436 ? -8.659 12.050 27.559 1.00 55.59 436 THR A N 1
ATOM 3587 C CA . THR A 1 436 ? -8.870 10.652 27.119 1.00 55.59 436 THR A CA 1
ATOM 3588 C C . THR A 1 436 ? -7.846 10.257 26.074 1.00 55.59 436 THR A C 1
ATOM 3590 O O . THR A 1 436 ? -7.622 10.994 25.121 1.00 55.59 436 THR A O 1
ATOM 3593 N N . MET A 1 437 ? -7.271 9.064 26.212 1.00 53.69 437 MET A N 1
ATOM 3594 C CA . MET A 1 437 ? -6.226 8.591 25.314 1.00 53.69 437 MET A CA 1
ATOM 3595 C C . MET A 1 437 ? -6.374 7.093 25.030 1.00 53.69 437 MET A C 1
ATOM 3597 O O . MET A 1 437 ? -6.666 6.285 25.916 1.00 53.69 437 MET A O 1
ATOM 3601 N N . LYS A 1 438 ? -6.127 6.706 23.776 1.00 50.66 438 LYS A N 1
ATOM 3602 C CA . LYS A 1 438 ? -6.024 5.301 23.377 1.00 50.66 438 LYS A CA 1
ATOM 3603 C C . LYS A 1 438 ? -4.591 4.816 23.461 1.00 50.66 438 LYS A C 1
ATOM 3605 O O . LYS A 1 438 ? -3.673 5.521 23.052 1.00 50.66 438 LYS A O 1
ATOM 3610 N N . MET A 1 439 ? -4.414 3.576 23.903 1.00 54.88 439 MET A N 1
ATOM 3611 C CA . MET A 1 439 ? -3.112 2.926 23.925 1.00 54.88 439 MET A CA 1
ATOM 3612 C C . MET A 1 439 ? -3.208 1.487 23.425 1.00 54.88 439 MET A C 1
ATOM 3614 O O . MET A 1 439 ? -4.243 0.834 23.549 1.00 54.88 439 MET A O 1
ATOM 3618 N N . THR A 1 440 ? -2.115 0.966 22.879 1.00 43.22 440 THR A N 1
ATOM 3619 C CA . THR A 1 440 ? -2.019 -0.436 22.459 1.00 43.22 440 THR A CA 1
ATOM 3620 C C . THR A 1 440 ? -0.878 -1.096 23.220 1.00 43.22 440 THR A C 1
ATOM 3622 O O . THR A 1 440 ? 0.247 -0.608 23.191 1.00 43.22 440 THR A O 1
ATOM 3625 N N . LEU A 1 441 ? -1.172 -2.208 23.895 1.00 41.25 441 LEU A N 1
ATOM 3626 C CA . LEU A 1 441 ? -0.209 -3.024 24.635 1.00 41.25 441 LEU A CA 1
ATOM 3627 C C . LEU A 1 441 ? -0.439 -4.491 24.255 1.00 41.25 441 LEU A C 1
ATOM 3629 O O . LEU A 1 441 ? -1.572 -4.959 24.300 1.00 41.25 441 LEU A O 1
ATOM 3633 N N . ASN A 1 442 ? 0.606 -5.236 23.882 1.00 38.06 442 ASN A N 1
ATOM 3634 C CA . ASN A 1 442 ? 0.494 -6.665 23.534 1.00 38.06 442 ASN A CA 1
ATOM 3635 C C . ASN A 1 442 ? -0.634 -7.008 22.524 1.00 38.06 442 ASN A C 1
ATOM 3637 O O . ASN A 1 442 ? -1.351 -7.993 22.709 1.00 38.06 442 ASN A O 1
ATOM 3641 N N . ASN A 1 443 ? -0.840 -6.190 21.483 1.00 40.06 443 ASN A N 1
ATOM 3642 C CA . ASN A 1 443 ? -1.930 -6.343 20.497 1.00 40.06 443 ASN A CA 1
ATOM 3643 C C . ASN A 1 443 ? -3.349 -6.335 21.090 1.00 40.06 443 ASN A C 1
ATOM 3645 O O . ASN A 1 443 ? -4.314 -6.771 20.462 1.00 40.06 443 ASN A O 1
ATOM 3649 N N . GLN A 1 444 ? -3.485 -5.784 22.292 1.00 41.38 444 GLN A N 1
ATOM 3650 C CA . GLN A 1 444 ? -4.753 -5.412 22.889 1.00 41.38 444 GLN A CA 1
ATOM 3651 C C . GLN A 1 444 ? -4.791 -3.886 22.988 1.00 41.38 444 GLN A C 1
ATOM 3653 O O . GLN A 1 444 ? -3.879 -3.251 23.520 1.00 41.38 444 GLN A O 1
ATOM 3658 N N . SER A 1 445 ? -5.828 -3.275 22.417 1.00 51.16 445 SER A N 1
ATOM 3659 C CA . SER A 1 445 ? -6.083 -1.852 22.623 1.00 51.16 445 SER A CA 1
ATOM 3660 C C . SER A 1 445 ? -6.726 -1.661 23.989 1.00 51.16 445 SER A C 1
ATOM 3662 O O . SER A 1 445 ? -7.796 -2.207 24.257 1.00 51.16 445 SER A O 1
ATOM 3664 N N . TYR A 1 446 ? -6.071 -0.872 24.830 1.00 58.72 446 TYR A N 1
ATOM 3665 C CA . TYR A 1 446 ? -6.575 -0.439 26.121 1.00 58.72 446 TYR A CA 1
ATOM 3666 C C . TYR A 1 446 ? -6.943 1.034 26.026 1.00 58.72 446 TYR A C 1
ATOM 3668 O O . TYR A 1 446 ? -6.218 1.852 25.454 1.00 58.72 446 TYR A O 1
ATOM 3676 N N . TRP A 1 447 ? -8.082 1.374 26.606 1.00 63.81 447 TRP A N 1
ATOM 3677 C CA . TRP A 1 447 ? -8.488 2.759 26.746 1.00 63.81 447 TRP A CA 1
ATOM 3678 C C . TRP A 1 447 ? -8.093 3.249 28.120 1.00 63.81 447 TRP A C 1
ATOM 3680 O O . TRP A 1 447 ? -8.416 2.611 29.124 1.00 63.81 447 TRP A O 1
ATOM 3690 N N . TYR A 1 448 ? -7.402 4.383 28.148 1.00 71.06 448 TYR A N 1
ATOM 3691 C CA . TYR A 1 448 ? -7.041 5.048 29.381 1.00 71.06 448 TYR A CA 1
ATOM 3692 C C . TYR A 1 448 ? -7.652 6.441 29.418 1.00 71.06 448 TYR A C 1
ATOM 3694 O O . TYR A 1 448 ? -7.767 7.142 28.412 1.00 71.06 448 TYR A O 1
ATOM 3702 N N . ILE A 1 449 ? -8.031 6.860 30.613 1.00 73.81 449 ILE A N 1
ATOM 3703 C CA . ILE A 1 449 ? -8.309 8.264 30.893 1.00 73.81 449 ILE A CA 1
ATOM 3704 C C . ILE A 1 449 ? -7.131 8.773 31.695 1.00 73.81 449 ILE A C 1
ATOM 3706 O O . ILE A 1 449 ? -6.830 8.227 32.758 1.00 73.81 449 ILE A O 1
ATOM 3710 N N . GLN A 1 450 ? -6.465 9.789 31.168 1.00 80.75 450 GLN A N 1
ATOM 3711 C CA . GLN A 1 450 ? -5.459 10.530 31.895 1.00 80.75 450 GLN A CA 1
ATOM 3712 C C . GLN A 1 450 ? -6.153 11.490 32.855 1.00 80.75 450 GLN A C 1
ATOM 3714 O O . GLN A 1 450 ? -7.074 12.220 32.489 1.00 80.75 450 GLN A O 1
ATOM 3719 N N . PHE A 1 451 ? -5.676 11.502 34.086 1.00 82.94 451 PHE A N 1
ATOM 3720 C CA . PHE A 1 451 ? -6.062 12.446 35.110 1.00 82.94 451 PHE A CA 1
ATOM 3721 C C . PHE A 1 451 ? -4.837 13.245 35.532 1.00 82.94 451 PHE A C 1
ATOM 3723 O O . PHE A 1 451 ? -3.795 12.657 35.814 1.00 82.94 451 PHE A O 1
ATOM 3730 N N . GLU A 1 452 ? -4.962 14.568 35.608 1.00 85.62 452 GLU A N 1
ATOM 3731 C CA . GLU A 1 452 ? -3.912 15.464 36.099 1.00 85.62 452 GLU A CA 1
ATOM 3732 C C . GLU A 1 452 ? -4.362 16.160 37.387 1.00 85.62 452 GLU A C 1
ATOM 3734 O O . GLU A 1 452 ? -5.475 16.688 37.479 1.00 85.62 452 GLU A O 1
ATOM 3739 N N . ILE A 1 453 ? -3.470 16.186 38.377 1.00 86.44 453 ILE A N 1
ATOM 3740 C CA . ILE A 1 453 ? -3.641 16.915 39.634 1.00 86.44 453 ILE A CA 1
ATOM 3741 C C . ILE A 1 453 ? -2.856 18.233 39.561 1.00 86.44 453 ILE A C 1
ATOM 3743 O O . ILE A 1 453 ? -1.722 18.287 39.078 1.00 86.44 453 ILE A O 1
ATOM 3747 N N . SER A 1 454 ? -3.437 19.317 40.080 1.00 84.19 454 SER A N 1
ATOM 3748 C CA . SER A 1 454 ? -2.721 20.592 40.206 1.00 84.19 454 SER A CA 1
ATOM 3749 C C . SER A 1 454 ? -1.481 20.443 41.104 1.00 84.19 454 SER A C 1
ATOM 3751 O O . SER A 1 454 ? -1.460 19.617 42.015 1.00 84.19 454 SER A O 1
ATOM 3753 N N . ASN A 1 455 ? -0.444 21.262 40.901 1.00 82.50 455 ASN A N 1
ATOM 3754 C CA . ASN A 1 455 ? 0.741 21.243 41.774 1.00 82.50 455 ASN A CA 1
ATOM 3755 C C . ASN A 1 455 ? 0.379 21.412 43.259 1.00 82.50 455 ASN A C 1
ATOM 3757 O O . ASN A 1 455 ? 0.902 20.698 44.117 1.00 82.50 455 ASN A O 1
ATOM 3761 N N . ASP A 1 456 ? -0.530 22.339 43.558 1.00 82.62 456 ASP A N 1
ATOM 3762 C CA . ASP A 1 456 ? -0.935 22.643 44.928 1.00 82.62 456 ASP A CA 1
ATOM 3763 C C . ASP A 1 456 ? -1.673 21.472 45.575 1.00 82.62 456 ASP A C 1
ATOM 3765 O O . ASP A 1 456 ? -1.436 21.171 46.743 1.00 82.62 456 ASP A O 1
ATOM 3769 N N . ASP A 1 457 ? -2.547 20.788 44.836 1.00 86.81 457 ASP A N 1
ATOM 3770 C CA . ASP A 1 457 ? -3.284 19.645 45.371 1.00 86.81 457 ASP A CA 1
ATOM 3771 C C . ASP A 1 457 ? -2.434 18.375 45.432 1.00 86.81 457 ASP A C 1
ATOM 3773 O O . ASP A 1 457 ? -2.548 17.611 46.390 1.00 86.81 457 ASP A O 1
ATOM 3777 N N . PHE A 1 458 ? -1.508 18.189 44.490 1.00 84.94 458 PHE A N 1
ATOM 3778 C CA . PHE A 1 458 ? -0.547 17.090 44.532 1.00 84.94 458 PHE A CA 1
ATOM 3779 C C . PHE A 1 458 ? 0.353 17.189 45.770 1.00 84.94 458 PHE A C 1
ATOM 3781 O O . PHE A 1 458 ? 0.610 16.195 46.448 1.00 84.94 458 PHE A O 1
ATOM 3788 N N . ASN A 1 459 ? 0.771 18.401 46.142 1.00 83.56 459 ASN A N 1
ATOM 3789 C CA . ASN A 1 459 ? 1.552 18.636 47.357 1.00 83.56 459 ASN A CA 1
ATOM 3790 C C . ASN A 1 459 ? 0.767 18.378 48.653 1.00 83.56 459 ASN A C 1
ATOM 3792 O O . ASN A 1 459 ? 1.382 18.092 49.679 1.00 83.56 459 ASN A O 1
ATOM 3796 N N . LYS A 1 460 ? -0.570 18.427 48.614 1.00 84.31 460 LYS A N 1
ATOM 3797 C CA . LYS A 1 460 ? -1.437 18.053 49.745 1.00 84.31 460 LYS A CA 1
ATOM 3798 C C . LYS A 1 460 ? -1.626 16.537 49.867 1.00 84.31 460 LYS A C 1
ATOM 3800 O O . LYS A 1 460 ? -2.154 16.084 50.882 1.00 84.31 460 LYS A O 1
ATOM 3805 N N . MET A 1 461 ? -1.222 15.750 48.864 1.00 85.50 461 MET A N 1
ATOM 3806 C CA . MET A 1 461 ? -1.289 14.291 48.939 1.00 85.50 461 MET A CA 1
ATOM 3807 C C . MET A 1 461 ? -0.194 13.734 49.837 1.00 85.50 461 MET A C 1
ATOM 3809 O O . MET A 1 461 ? 0.994 13.937 49.579 1.00 85.50 461 MET A O 1
ATOM 3813 N N . GLU A 1 462 ? -0.585 12.956 50.838 1.00 85.25 462 GLU A N 1
ATOM 3814 C CA . GLU A 1 462 ? 0.357 12.277 51.720 1.00 85.25 462 GLU A CA 1
ATOM 3815 C C . GLU A 1 462 ? 0.845 10.966 51.083 1.00 85.25 462 GLU A C 1
ATOM 3817 O O . GLU A 1 462 ? 0.024 10.135 50.679 1.00 85.25 462 GLU A O 1
ATOM 3822 N N . PRO A 1 463 ? 2.170 10.750 50.981 1.00 83.62 463 PRO A N 1
ATOM 3823 C CA . PRO A 1 463 ? 2.713 9.481 50.513 1.00 83.62 463 PRO A CA 1
ATOM 3824 C C . PRO A 1 463 ? 2.260 8.307 51.387 1.00 83.62 463 PRO A C 1
ATOM 3826 O O . PRO A 1 463 ? 2.172 8.426 52.607 1.00 83.62 463 PRO A O 1
ATOM 3829 N N . GLY A 1 464 ? 1.992 7.161 50.765 1.00 81.19 464 GLY A N 1
ATOM 3830 C CA . GLY A 1 464 ? 1.542 5.956 51.471 1.00 81.19 464 GLY A CA 1
ATOM 3831 C C . GLY A 1 464 ? 0.059 5.943 51.863 1.00 81.19 464 GLY A C 1
ATOM 3832 O O . GLY A 1 464 ? -0.426 4.903 52.305 1.00 81.19 464 GLY A O 1
ATOM 3833 N N . ILE A 1 465 ? -0.677 7.043 51.667 1.00 86.12 465 ILE A N 1
ATOM 3834 C CA . ILE A 1 465 ? -2.135 7.077 51.829 1.00 86.12 465 ILE A CA 1
ATOM 3835 C C . ILE A 1 465 ? -2.814 6.625 50.536 1.00 86.12 465 ILE A C 1
ATOM 3837 O O . ILE A 1 465 ? -2.456 7.058 49.439 1.00 86.12 465 ILE A O 1
ATOM 3841 N N . GLU A 1 466 ? -3.812 5.757 50.684 1.00 86.00 466 GLU A N 1
ATOM 3842 C CA . GLU A 1 466 ? -4.648 5.280 49.588 1.00 86.00 466 GLU A CA 1
ATOM 3843 C C . GLU A 1 466 ? -5.757 6.299 49.291 1.00 86.00 466 GLU A C 1
ATOM 3845 O O . GLU A 1 466 ? -6.603 6.589 50.141 1.00 86.00 466 GLU A O 1
ATOM 3850 N N . TYR A 1 467 ? -5.769 6.816 48.067 1.00 88.31 467 TYR A N 1
ATOM 3851 C CA . TYR A 1 467 ? -6.807 7.694 47.545 1.00 88.31 467 TYR A CA 1
ATOM 3852 C C . TYR A 1 467 ? -7.725 6.921 46.598 1.00 88.31 467 TYR A C 1
ATOM 3854 O O . TYR A 1 467 ? -7.268 6.167 45.740 1.00 88.31 467 TYR A O 1
ATOM 3862 N N . ARG A 1 468 ? -9.034 7.135 46.730 1.00 87.62 468 ARG A N 1
ATOM 3863 C CA . ARG A 1 468 ? -10.077 6.563 45.874 1.00 87.62 468 ARG A CA 1
ATOM 3864 C C . ARG A 1 468 ? -10.573 7.601 44.888 1.00 87.62 468 ARG A C 1
ATOM 3866 O O . ARG A 1 468 ? -10.927 8.713 45.290 1.00 87.62 468 ARG A O 1
ATOM 3873 N N . LEU A 1 469 ? -10.649 7.212 43.622 1.00 85.88 469 LEU A N 1
ATOM 3874 C CA . LEU A 1 469 ? -11.273 8.027 42.588 1.00 85.88 469 LEU A CA 1
ATOM 3875 C C . LEU A 1 469 ? -12.796 7.985 42.751 1.00 85.88 469 LEU A C 1
ATOM 3877 O O . LEU A 1 469 ? -13.388 6.913 42.854 1.00 85.88 469 LEU A O 1
ATOM 3881 N N . ALA A 1 470 ? -13.434 9.149 42.767 1.00 81.56 470 ALA A N 1
ATOM 3882 C CA . ALA A 1 470 ? -14.879 9.287 42.878 1.00 81.56 470 ALA A CA 1
ATOM 3883 C C . ALA A 1 470 ? -15.389 10.304 41.850 1.00 81.56 470 ALA A C 1
ATOM 3885 O O . ALA A 1 470 ? -14.734 11.311 41.592 1.00 81.56 470 ALA A O 1
ATOM 3886 N N . ALA A 1 471 ? -16.569 10.073 41.276 1.00 76.75 471 ALA A N 1
ATOM 3887 C CA . ALA A 1 471 ? -17.255 11.095 40.495 1.00 76.75 471 ALA A CA 1
ATOM 3888 C C . ALA A 1 471 ? -17.878 12.107 41.465 1.00 76.75 471 ALA A C 1
ATOM 3890 O O . ALA A 1 471 ? -18.466 11.711 42.473 1.00 76.75 471 ALA A O 1
ATOM 3891 N N . VAL A 1 472 ? -17.784 13.403 41.161 1.00 79.69 472 VAL A N 1
ATOM 3892 C CA . VAL A 1 472 ? -18.372 14.465 42.000 1.00 79.69 472 VAL A CA 1
ATOM 3893 C C . VAL A 1 472 ? -19.892 14.323 42.081 1.00 79.69 472 VAL A C 1
ATOM 3895 O O . VAL A 1 472 ? -20.497 14.580 43.121 1.00 79.69 472 VAL A O 1
ATOM 3898 N N . LYS A 1 473 ? -20.516 13.888 40.984 1.00 78.06 473 LYS A N 1
ATOM 3899 C CA . LYS A 1 473 ? -21.955 13.667 40.884 1.00 78.06 473 LYS A CA 1
ATOM 3900 C C . LYS A 1 473 ? -22.221 12.312 40.244 1.00 78.06 473 LYS A C 1
ATOM 3902 O O . LYS A 1 473 ? -21.648 11.987 39.208 1.00 78.06 473 LYS A O 1
ATOM 3907 N N . ALA A 1 474 ? -23.122 11.537 40.844 1.00 71.56 474 ALA A N 1
ATOM 3908 C CA . ALA A 1 474 ? -23.582 10.292 40.246 1.00 71.56 474 ALA A CA 1
ATO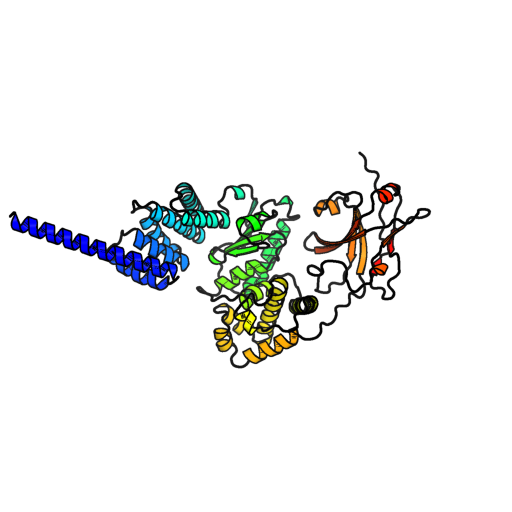M 3909 C C . ALA A 1 474 ? -24.345 10.588 38.947 1.00 71.56 474 ALA A C 1
ATOM 3911 O O . ALA A 1 474 ? -25.266 11.411 38.940 1.00 71.56 474 ALA A O 1
ATOM 3912 N N . ASP A 1 475 ? -23.970 9.917 37.859 1.00 66.06 475 ASP A N 1
ATOM 3913 C CA . ASP A 1 475 ? -24.722 9.983 36.611 1.00 66.06 475 ASP A CA 1
ATOM 3914 C C . ASP A 1 475 ? -26.101 9.322 36.812 1.00 66.06 475 ASP A C 1
ATOM 3916 O O . ASP A 1 475 ? -26.161 8.120 37.089 1.00 66.06 475 ASP A O 1
ATOM 3920 N N . PRO A 1 476 ? -27.222 10.052 36.645 1.00 67.19 476 PRO A N 1
ATOM 3921 C CA . PRO A 1 476 ? -28.568 9.501 36.807 1.00 67.19 476 PRO A CA 1
ATOM 3922 C C . PRO A 1 476 ? -28.884 8.370 35.818 1.00 67.19 476 PRO A C 1
ATOM 3924 O O . PRO A 1 476 ? -29.818 7.604 36.044 1.00 67.19 476 PRO A O 1
ATOM 3927 N N . LYS A 1 477 ? -28.126 8.256 34.721 1.00 68.00 477 LYS A N 1
ATOM 3928 C CA . LYS A 1 477 ? -28.243 7.179 33.731 1.00 68.00 477 LYS A CA 1
ATOM 3929 C C . LYS A 1 477 ? -27.269 6.021 33.985 1.00 68.00 477 LYS A C 1
ATOM 3931 O O . LYS A 1 477 ? -27.282 5.068 33.213 1.00 68.00 477 LYS A O 1
ATOM 3936 N N . ASN A 1 478 ? -26.459 6.072 35.049 1.00 63.28 478 ASN A N 1
ATOM 3937 C CA . ASN A 1 478 ? -25.425 5.088 35.395 1.00 63.28 478 ASN A CA 1
ATOM 3938 C C . ASN A 1 478 ? -24.399 4.808 34.274 1.00 63.28 478 ASN A C 1
ATOM 3940 O O . ASN A 1 478 ? -23.835 3.709 34.246 1.00 63.28 478 ASN A O 1
ATOM 3944 N N . ARG A 1 479 ? -24.147 5.768 33.366 1.00 62.59 479 ARG A N 1
ATOM 3945 C CA . ARG A 1 479 ? -23.250 5.566 32.213 1.00 62.59 479 ARG A CA 1
ATOM 3946 C C . ARG A 1 479 ? -21.776 5.648 32.583 1.00 62.59 479 ARG A C 1
ATOM 3948 O O . ARG A 1 479 ? -20.938 5.250 31.786 1.00 62.59 479 ARG A O 1
ATOM 3955 N N . ILE A 1 480 ? -21.443 6.134 33.776 1.00 65.88 480 ILE A N 1
ATOM 3956 C CA . ILE A 1 480 ? -20.084 6.101 34.322 1.00 65.88 480 ILE A CA 1
ATOM 3957 C C . ILE A 1 480 ? -20.123 5.333 35.638 1.00 65.88 480 ILE A C 1
ATOM 3959 O O . ILE A 1 480 ? -20.846 5.702 36.565 1.00 65.88 480 ILE A O 1
ATOM 3963 N N . ARG A 1 481 ? -19.340 4.254 35.717 1.00 69.94 481 ARG A N 1
ATOM 3964 C CA . ARG A 1 481 ? -19.174 3.439 36.921 1.00 69.94 481 ARG A CA 1
ATOM 3965 C C . ARG A 1 481 ? -17.701 3.359 37.280 1.00 69.94 481 ARG A C 1
ATOM 3967 O O . ARG A 1 481 ? -16.896 2.792 36.546 1.00 69.94 481 ARG A O 1
ATOM 3974 N N . ILE A 1 482 ? -17.361 3.894 38.443 1.00 66.12 482 ILE A N 1
ATOM 3975 C CA . ILE A 1 482 ? -16.034 3.709 39.020 1.00 66.12 482 ILE A CA 1
ATOM 3976 C C . ILE A 1 482 ? -16.072 2.414 39.822 1.00 66.12 482 ILE A C 1
ATOM 3978 O O . ILE A 1 482 ? -16.928 2.269 40.699 1.00 66.12 482 ILE A O 1
ATOM 3982 N N . SER A 1 483 ? -15.202 1.454 39.497 1.00 67.56 483 SER A N 1
ATOM 3983 C CA . SER A 1 483 ? -15.090 0.242 40.309 1.00 67.56 483 SER A CA 1
ATOM 3984 C C . SER A 1 483 ? -14.719 0.625 41.752 1.00 67.56 483 SER A C 1
ATOM 3986 O O . SER A 1 483 ? -13.871 1.501 41.936 1.00 67.56 483 SER A O 1
ATOM 3988 N N . PRO A 1 484 ? -15.288 -0.030 42.785 1.00 57.50 484 PRO A N 1
ATOM 3989 C CA . PRO A 1 484 ? -14.946 0.226 44.192 1.00 57.50 484 PRO A CA 1
ATOM 3990 C C . PRO A 1 484 ? -13.453 0.054 44.522 1.00 57.50 484 PRO A C 1
ATOM 3992 O O . PRO A 1 484 ? -12.999 0.452 45.594 1.00 57.50 484 PRO A O 1
ATOM 3995 N N . GLU A 1 485 ? -12.705 -0.573 43.616 1.00 60.38 485 GLU A N 1
ATOM 3996 C CA . GLU A 1 485 ? -11.308 -0.964 43.775 1.00 60.38 485 GLU A CA 1
ATOM 3997 C C . GLU A 1 485 ? -10.315 0.013 43.125 1.00 60.38 485 GLU A C 1
ATOM 3999 O O . GLU A 1 485 ? -9.112 -0.173 43.289 1.00 60.38 485 GLU A O 1
ATOM 4004 N N . VAL A 1 486 ? -10.773 1.064 42.422 1.00 71.56 486 VAL A N 1
ATOM 4005 C CA . VAL A 1 486 ? -9.859 2.046 41.808 1.00 71.56 486 VAL A CA 1
ATOM 4006 C C . VAL A 1 486 ? -9.219 2.909 42.896 1.00 71.56 486 VAL A C 1
ATOM 4008 O O . VAL A 1 486 ? -9.806 3.871 43.400 1.00 71.56 486 VAL A O 1
ATOM 4011 N N . LYS A 1 487 ? -7.998 2.526 43.260 1.00 76.69 487 LYS A N 1
ATOM 4012 C CA . LYS A 1 487 ? -7.220 3.070 44.368 1.00 76.69 487 LYS A CA 1
ATOM 4013 C C . LYS A 1 487 ? -5.826 3.435 43.886 1.00 76.69 487 LYS A C 1
ATOM 4015 O O . LYS A 1 487 ? -5.237 2.721 43.079 1.00 76.69 487 LYS A O 1
ATOM 4020 N N . LEU A 1 488 ? -5.307 4.540 44.401 1.00 80.19 488 LEU A N 1
ATOM 4021 C CA . LEU A 1 488 ? -3.994 5.069 44.061 1.00 80.19 488 LEU A CA 1
ATOM 4022 C C . LEU A 1 488 ? -3.264 5.448 45.339 1.00 80.19 488 LEU A C 1
ATOM 4024 O O . LEU A 1 488 ? -3.801 6.173 46.174 1.00 80.19 488 LEU A O 1
ATOM 4028 N N . THR A 1 489 ? -2.018 5.014 45.457 1.00 78.69 489 THR A N 1
ATOM 4029 C CA . THR A 1 489 ? -1.140 5.421 46.554 1.00 78.69 489 THR A CA 1
ATOM 4030 C C . THR A 1 489 ? 0.009 6.210 45.967 1.00 78.69 489 THR A C 1
ATOM 4032 O O . THR A 1 489 ? 0.701 5.715 45.080 1.00 78.69 489 THR A O 1
ATOM 4035 N N . ARG A 1 490 ? 0.222 7.438 46.442 1.00 77.56 490 ARG A N 1
ATOM 4036 C CA . ARG A 1 490 ? 1.414 8.205 46.074 1.00 77.56 490 ARG A CA 1
ATOM 4037 C C . ARG A 1 490 ? 2.636 7.510 46.681 1.00 77.56 490 ARG A C 1
ATOM 4039 O O . ARG A 1 490 ? 2.705 7.358 47.904 1.00 77.56 490 ARG A O 1
ATOM 4046 N N . SER A 1 491 ? 3.586 7.083 45.852 1.00 64.00 491 SER A N 1
ATOM 4047 C CA . SER A 1 491 ? 4.869 6.565 46.330 1.00 64.00 491 SER A CA 1
ATOM 4048 C C . SER A 1 491 ? 5.721 7.704 46.896 1.00 64.00 491 SER A C 1
ATOM 4050 O O . SER A 1 491 ? 5.640 8.856 46.458 1.00 64.00 491 SER A O 1
ATOM 4052 N N . VAL A 1 492 ? 6.535 7.398 47.907 1.00 58.50 492 VAL A N 1
ATOM 4053 C CA . VAL A 1 492 ? 7.617 8.300 48.308 1.00 58.50 492 VAL A CA 1
ATOM 4054 C C . VAL A 1 492 ? 8.625 8.233 47.170 1.00 58.50 492 VAL A C 1
ATOM 4056 O O . VAL A 1 492 ? 9.202 7.175 46.940 1.00 58.50 492 VAL A O 1
ATOM 4059 N N . SER A 1 493 ? 8.807 9.319 46.422 1.00 48.56 493 SER A N 1
ATOM 4060 C CA . SER A 1 493 ? 9.949 9.403 45.518 1.00 48.56 493 SER A CA 1
ATOM 4061 C C . SER A 1 493 ? 11.211 9.315 46.381 1.00 48.56 493 SER A C 1
ATOM 4063 O O . SER A 1 493 ? 11.533 10.275 47.090 1.00 48.56 493 SER A O 1
ATOM 4065 N N . GLU A 1 494 ? 11.896 8.172 46.376 1.00 35.56 494 GLU A N 1
ATOM 4066 C CA . GLU A 1 494 ? 13.312 8.165 46.724 1.00 35.56 494 GLU A CA 1
ATOM 4067 C C . GLU A 1 494 ? 14.000 9.063 45.692 1.00 35.56 494 GLU A C 1
ATOM 4069 O O . GLU A 1 494 ? 13.817 8.893 44.486 1.00 35.56 494 GLU A O 1
ATOM 4074 N N . LYS A 1 495 ? 14.646 10.116 46.192 1.00 29.86 495 LYS A N 1
ATOM 4075 C CA . LYS A 1 495 ? 15.423 11.053 45.383 1.00 29.86 495 LYS A CA 1
ATOM 4076 C C . LYS A 1 495 ? 16.618 10.375 44.739 1.00 29.86 495 LYS A C 1
ATOM 4078 O O . LYS A 1 495 ? 17.254 9.558 45.442 1.00 29.86 495 LYS A O 1
#